Protein 7BIP (pdb70)

Solvent-accessible surface area: 24617 Å² total; per-residue (Å²): 17,78,4,0,0,7,3,33,1,5,4,3,75,110,62,18,62,7,6,87,12,3,108,29,3,3,78,1,0,35,5,0,17,101,55,37,6,29,0,0,4,4,4,11,13,1,18,40,76,29,0,0,1,4,2,9,3,1,0,5,0,0,0,0,2,8,92,9,219,147,1,52,0,0,0,17,14,3,10,8,11,10,23,25,6,0,9,6,0,0,6,0,0,0,0,0,5,12,0,85,11,26,0,6,0,0,0,4,66,12,97,0,49,67,0,7,101,5,15,76,36,63,94,119,94,7,144,20,58,11,72,45,9,8,44,1,0,66,88,0,9,29,89,106,104,9,76,23,125,12,100,50,43,143,11,34,90,21,41,1,18,1,61,21,103,36,228,94,29,0,79,6,0,11,20,6,32,86,67,48,69,33,0,59,45,4,0,149,60,42,18,1,0,14,10,46,7,45,108,24,70,102,98,59,4,50,127,8,2,43,72,0,88,95,13,0,79,95,51,74,44,178,32,72,50,46,8,4,2,2,38,2,53,4,3,0,0,125,75,14,125,49,0,117,92,63,1,12,99,15,13,121,30,17,100,156,6,57,71,74,2,72,130,71,124,41,56,145,25,31,72,82,45,44,7,0,7,1,20,9,116,81,2,94,48,5,0,60,56,0,114,67,62,6,29,52,1,0,0,0,2,18,1,24,13,9,60,23,59,42,120,29,1,1,72,1,1,119,17,0,14,122,67,2,26,81,109,38,125,15,81,5,0,0,7,3,30,1,4,5,0,86,110,50,17,59,10,8,69,9,2,100,31,3,2,113,2,0,55,22,0,13,129,47,52,7,28,0,0,8,4,8,7,10,0,21,43,76,30,0,0,2,2,0,5,2,1,0,4,0,0,0,0,2,8,94,11,200,143,3,52,0,0,0,16,13,3,10,7,10,16,19,27,5,0,18,5,0,0,6,0,0,0,0,0,4,9,0,87,12,27,0,2,0,0,0,5,52,10,98,0,54,62,0,6,101,1,13,82,29,61,97,124,56,20,176,42,50,5,80,40,6,7,44,0,0,57,81,0,3,27,82,114,102,7,76,26,137,24,89,33,42,104,10,37,95,14,35,2,7,1,34,9,107,39,127,81,39,0,74,4,0,10,22,6,34,100,59,75,62,15,1,53,49,3,0,150,56,34,14,0,0,22,11,60,5,47,109,30,72,87,96,49,5,60,118,12,4,72,56,0,89,102,8,0,85,93,52,58,48,170,40,76,48,45,6,5,1,3,42,2,48,4,2,0,0,128,77,24,125,39,0,128,101,69,0,4,94,16,14,71,32,16,86,134,6,38,54,79,3,65,127,95,118,20,60,151,26,34,73,54,47,43,4,0,9,4,25,11,101,96,1,64,48,4,0,64,58,0,111,66,58,6,28,53,0,0,0,0,1,16,0,20,10,4,62,23,63,15,103,28,1,0,74,1,1,111,17,0,16,119,54,0,33,83,104,33,125

B-factor: mean 22.48, std 12.98, range [7.69, 87.18]

Organism: NCBI:txid42235

CATH classification: 3.20.20.30

Structure (mmCIF, N/CA/C/O backbone):
data_7BIP
#
_entry.id   7BIP
#
_cell.length_a   50.912
_cell.length_b   81.962
_cell.length_c   160.624
_cell.angle_alpha   90.000
_cell.angle_beta   90.000
_cell.angle_gamma   90.000
#
_symmetry.space_group_name_H-M   'P 21 21 21'
#
loop_
_entity.id
_entity.type
_entity.pdbx_description
1 polymer 'Luciferase-like monooxygenase'
2 non-polymer 'CALCIUM ION'
3 non-polymer DI(HYDROXYETHYL)ETHER
4 non-polymer 1,2-ETHANEDIOL
5 non-polymer '4-(2-HYDROXYETHYL)-1-PIPERAZINE ETHANESULFONIC ACID'
6 non-polymer 3,6,9,12,15,18,21,24,27-NONAOXANONACOSANE-1,29-DIOL
7 non-polymer 'TETRAETHYLENE GLYCOL'
8 water water
#
loop_
_atom_site.group_PDB
_atom_site.id
_atom_site.type_symbol
_atom_site.label_atom_id
_atom_site.label_alt_id
_atom_site.label_comp_id
_atom_site.label_asym_id
_atom_site.label_entity_id
_atom_site.label_seq_id
_atom_site.pdbx_PDB_ins_code
_atom_site.Cartn_x
_atom_site.Cartn_y
_atom_site.Cartn_z
_atom_site.occupancy
_atom_site.B_iso_or_equiv
_atom_site.auth_seq_id
_atom_site.auth_comp_id
_atom_site.auth_asym_id
_atom_site.auth_atom_id
_atom_site.pdbx_PDB_model_num
ATOM 1 N N . MET A 1 1 ? 32.359 -2.838 -29.052 1.00 21.32 1 MET A N 1
ATOM 2 C CA . MET A 1 1 ? 31.343 -3.850 -29.340 1.00 21.71 1 MET A CA 1
ATOM 3 C C . MET A 1 1 ? 31.895 -5.254 -29.178 1.00 22.10 1 MET A C 1
ATOM 4 O O . MET A 1 1 ? 33.057 -5.508 -29.494 1.00 24.20 1 MET A O 1
ATOM 9 N N . LYS A 1 2 ? 31.052 -6.171 -28.709 1.00 15.45 2 LYS A N 1
ATOM 10 C CA . LYS A 1 2 ? 31.339 -7.601 -28.750 1.00 16.30 2 LYS A CA 1
ATOM 11 C C . LYS A 1 2 ? 30.258 -8.301 -29.558 1.00 17.07 2 LYS A C 1
ATOM 12 O O . LYS A 1 2 ? 29.104 -7.858 -29.574 1.00 19.63 2 LYS A O 1
ATOM 18 N N . PHE A 1 3 ? 30.626 -9.399 -30.229 1.00 13.48 3 PHE A N 1
ATOM 19 C CA . PHE A 1 3 ? 29.683 -10.138 -31.070 1.00 13.21 3 PHE A CA 1
ATOM 20 C C . PHE A 1 3 ? 29.800 -11.623 -30.786 1.00 15.37 3 PHE A C 1
ATOM 21 O O . PHE A 1 3 ? 30.873 -12.208 -30.971 1.00 15.75 3 PHE A O 1
ATOM 29 N N . GLY A 1 4 ? 28.693 -12.228 -30.360 1.00 12.99 4 GLY A N 1
ATOM 30 C CA . GLY A 1 4 ? 28.600 -13.668 -30.265 1.00 12.50 4 GLY A CA 1
ATOM 31 C C . GLY A 1 4 ? 27.449 -14.179 -31.100 1.00 13.85 4 GLY A C 1
ATOM 32 O O . GLY A 1 4 ? 26.852 -13.419 -31.874 1.00 15.25 4 GLY A O 1
ATOM 33 N N . ILE A 1 5 ? 27.125 -15.461 -30.981 1.00 11.13 5 ILE A N 1
ATOM 34 C CA . ILE A 1 5 ? 26.007 -16.005 -31.740 1.00 12.80 5 ILE A CA 1
ATOM 35 C C . ILE A 1 5 ? 24.957 -16.510 -30.768 1.00 14.03 5 ILE A C 1
ATOM 36 O O . ILE A 1 5 ? 25.264 -16.959 -29.659 1.00 16.68 5 ILE A O 1
ATOM 41 N N . ASN A 1 6 ? 23.704 -16.409 -31.195 1.00 13.32 6 ASN A N 1
ATOM 42 C CA . ASN A 1 6 ? 22.562 -16.915 -30.458 1.00 14.10 6 ASN A CA 1
ATOM 43 C C . ASN A 1 6 ? 21.972 -18.061 -31.262 1.00 13.82 6 ASN A C 1
ATOM 44 O O . ASN A 1 6 ? 21.875 -17.981 -32.494 1.00 15.81 6 ASN A O 1
ATOM 49 N N . LEU A 1 7 ? 21.620 -19.136 -30.574 1.00 14.30 7 LEU A N 1
ATOM 50 C CA . LEU A 1 7 ? 21.108 -20.351 -31.207 1.00 11.56 7 LEU A CA 1
ATOM 51 C C . LEU A 1 7 ? 19.697 -20.598 -30.673 1.00 16.85 7 LEU A C 1
ATOM 52 O O . LEU A 1 7 ? 19.449 -21.497 -29.871 1.00 25.71 7 LEU A O 1
ATOM 57 N N . PHE A 1 8 ? 18.773 -19.763 -31.124 1.00 22.59 8 PHE A N 1
ATOM 58 C CA . PHE A 1 8 ? 17.379 -19.824 -30.709 1.00 20.70 8 PHE A CA 1
ATOM 59 C C . PHE A 1 8 ? 16.653 -20.715 -31.703 1.00 22.07 8 PHE A C 1
ATOM 60 O O . PHE A 1 8 ? 16.497 -20.326 -32.865 1.00 22.53 8 PHE A O 1
ATOM 68 N N . PRO A 1 9 ? 16.171 -21.900 -31.306 1.00 16.72 9 PRO A N 1
ATOM 69 C CA . PRO A 1 9 ? 15.475 -22.768 -32.271 1.00 16.80 9 PRO A CA 1
ATOM 70 C C . PRO A 1 9 ? 14.040 -22.308 -32.510 1.00 17.72 9 PRO A C 1
ATOM 71 O O . PRO A 1 9 ? 13.275 -22.089 -31.571 1.00 18.14 9 PRO A O 1
ATOM 75 N N . THR A 1 10 ? 13.681 -22.151 -33.782 1.00 21.11 10 THR A N 1
ATOM 76 C CA . THR A 1 10 ? 12.302 -21.902 -34.199 1.00 25.07 10 THR A CA 1
ATOM 77 C C . THR A 1 10 ? 12.025 -22.953 -35.262 1.00 28.36 10 THR A C 1
ATOM 78 O O . THR A 1 10 ? 12.114 -22.687 -36.463 1.00 31.61 10 THR A O 1
ATOM 82 N N . VAL A 1 11 ? 11.719 -24.166 -34.808 1.00 15.86 11 VAL A N 1
ATOM 83 C CA . VAL A 1 11 ? 11.701 -25.329 -35.682 1.00 17.75 11 VAL A CA 1
ATOM 84 C C . VAL A 1 11 ? 10.930 -26.431 -34.978 1.00 20.76 11 VAL A C 1
ATOM 85 O O . VAL A 1 11 ? 10.951 -26.536 -33.748 1.00 21.80 11 VAL A O 1
ATOM 89 N N . GLY A 1 12 ? 10.230 -27.245 -35.763 1.00 23.14 12 GLY A N 1
ATOM 90 C CA . GLY A 1 12 ? 9.545 -28.402 -35.246 1.00 20.79 12 GLY A CA 1
ATOM 91 C C . GLY A 1 12 ? 9.948 -29.643 -36.009 1.00 22.95 12 GLY A C 1
ATOM 92 O O . GLY A 1 12 ? 10.640 -29.566 -37.027 1.00 22.75 12 GLY A O 1
ATOM 93 N N . PRO A 1 13 ? 9.513 -30.812 -35.534 1.00 25.05 13 PRO A N 1
ATOM 94 C CA . PRO A 1 13 ? 10.038 -32.072 -36.091 1.00 27.45 13 PRO A CA 1
ATOM 95 C C . PRO A 1 13 ? 9.734 -32.274 -37.564 1.00 32.97 13 PRO A C 1
ATOM 96 O O . PRO A 1 13 ? 10.470 -33.005 -38.238 1.00 32.77 13 PRO A O 1
ATOM 100 N N . ALA A 1 14 ? 8.692 -31.641 -38.099 1.00 35.70 14 ALA A N 1
ATOM 101 C CA . ALA A 1 14 ? 8.421 -31.770 -39.524 1.00 40.02 14 ALA A CA 1
ATOM 102 C C . ALA A 1 14 ? 9.432 -31.016 -40.379 1.00 37.16 14 ALA A C 1
ATOM 103 O O . ALA A 1 14 ? 9.596 -31.352 -41.556 1.00 41.54 14 ALA A O 1
ATOM 105 N N . GLU A 1 15 ? 10.112 -30.008 -39.824 1.00 32.26 15 GLU A N 1
ATOM 106 C CA . GLU A 1 15 ? 11.124 -29.266 -40.572 1.00 30.55 15 GLU A CA 1
ATOM 107 C C . GLU A 1 15 ? 12.524 -29.824 -40.380 1.00 29.89 15 GLU A C 1
ATOM 108 O O . GLU A 1 15 ? 13.297 -29.893 -41.338 1.00 29.32 15 GLU A O 1
ATOM 114 N N . LYS A 1 16 ? 12.875 -30.200 -39.150 1.00 24.63 16 LYS A N 1
ATOM 115 C CA . LYS A 1 16 ? 14.222 -30.652 -38.844 1.00 20.96 16 LYS A CA 1
ATOM 116 C C . LYS A 1 16 ? 14.163 -31.513 -37.594 1.00 18.68 16 LYS A C 1
ATOM 117 O O . LYS A 1 16 ? 13.599 -31.088 -36.585 1.00 18.93 16 LYS A O 1
ATOM 123 N N . SER A 1 17 ? 14.738 -32.711 -37.659 1.00 16.24 17 SER A N 1
ATOM 124 C CA . SER A 1 17 ? 14.788 -33.529 -36.459 1.00 16.05 17 SER A CA 1
ATOM 125 C C . SER A 1 17 ? 15.625 -32.832 -35.397 1.00 13.70 17 SER A C 1
ATOM 126 O O . SER A 1 17 ? 16.487 -31.997 -35.692 1.00 14.20 17 SER A O 1
ATOM 129 N N . ALA A 1 18 ? 15.329 -33.150 -34.142 1.00 14.54 18 ALA A N 1
ATOM 130 C CA . ALA A 1 18 ? 16.169 -32.648 -33.064 1.00 13.30 18 ALA A CA 1
ATOM 131 C C . ALA A 1 18 ? 17.590 -33.179 -33.176 1.00 11.09 18 ALA A C 1
ATOM 132 O O . ALA A 1 18 ? 18.545 -32.485 -32.810 1.00 12.61 18 ALA A O 1
ATOM 134 N N . GLY A 1 19 ? 17.762 -34.395 -33.692 1.00 12.24 19 GLY A N 1
ATOM 135 C CA . GLY A 1 19 ? 19.112 -34.908 -33.856 1.00 12.45 19 GLY A CA 1
ATOM 136 C C . GLY A 1 19 ? 19.928 -34.041 -34.796 1.00 14.89 19 GLY A C 1
ATOM 137 O O . GLY A 1 19 ? 21.070 -33.671 -34.501 1.00 14.74 19 GLY A O 1
ATOM 138 N N . GLN A 1 20 ? 19.343 -33.687 -35.943 1.00 13.75 20 GLN A N 1
ATOM 139 C CA . GLN A 1 20 ? 20.047 -32.806 -36.863 1.00 12.81 20 GLN A CA 1
ATOM 140 C C . GLN A 1 20 ? 20.258 -31.425 -36.253 1.00 13.95 20 GLN A C 1
ATOM 141 O O . GLN A 1 20 ? 21.346 -30.844 -36.381 1.00 13.81 20 GLN A O 1
ATOM 147 N N . HIS A 1 21 ? 19.228 -30.882 -35.591 1.00 13.10 21 HIS A N 1
ATOM 148 C CA . HIS A 1 21 ? 19.342 -29.565 -34.974 1.00 14.13 21 HIS A CA 1
ATOM 149 C C . HIS A 1 21 ? 20.520 -29.506 -34.013 1.00 15.02 21 HIS A C 1
ATOM 150 O O . HIS A 1 21 ? 21.299 -28.541 -34.023 1.00 15.34 21 HIS A O 1
ATOM 157 N N . PHE A 1 22 ? 20.665 -30.525 -33.158 1.00 12.56 22 PHE A N 1
ATOM 158 C CA . PHE A 1 22 ? 21.699 -30.410 -32.138 1.00 13.41 22 PHE A CA 1
ATOM 159 C C . PHE A 1 22 ? 23.083 -30.644 -32.709 1.00 13.99 22 PHE A C 1
ATOM 160 O O . PHE A 1 22 ? 24.025 -29.976 -32.285 1.00 14.29 22 PHE A O 1
ATOM 168 N N . GLU A 1 23 ? 23.224 -31.540 -33.691 1.00 11.14 23 GLU A N 1
ATOM 169 C CA . GLU A 1 23 ? 24.526 -31.691 -34.328 1.00 16.38 23 GLU A CA 1
ATOM 170 C C . GLU A 1 23 ? 24.941 -30.399 -35.007 1.00 14.06 23 GLU A C 1
ATOM 171 O O . GLU A 1 23 ? 26.097 -29.977 -34.902 1.00 14.11 23 GLU A O 1
ATOM 177 N N . GLU A 1 24 ? 24.001 -29.748 -35.699 1.00 14.39 24 GLU A N 1
ATOM 178 C CA . GLU A 1 24 ? 24.318 -28.513 -36.399 1.00 14.11 24 GLU A CA 1
ATOM 179 C C . GLU A 1 24 ? 24.619 -27.391 -35.419 1.00 12.74 24 GLU A C 1
ATOM 180 O O . GLU A 1 24 ? 25.560 -26.616 -35.626 1.00 13.23 24 GLU A O 1
ATOM 186 N N . SER A 1 25 ? 23.842 -27.289 -34.336 1.00 12.68 25 SER A N 1
ATOM 187 C CA . SER A 1 25 ? 24.083 -26.212 -33.384 1.00 11.05 25 SER A CA 1
ATOM 188 C C . SER A 1 25 ? 25.434 -26.363 -32.698 1.00 10.77 25 SER A C 1
ATOM 189 O O . SER A 1 25 ? 26.120 -25.363 -32.448 1.00 12.33 25 SER A O 1
ATOM 192 N N . LEU A 1 26 ? 25.818 -27.593 -32.339 1.00 12.48 26 LEU A N 1
ATOM 193 C CA . LEU A 1 26 ? 27.135 -27.775 -31.732 1.00 12.75 26 LEU A CA 1
ATOM 194 C C . LEU A 1 26 ? 28.253 -27.432 -32.716 1.00 13.92 26 LEU A C 1
ATOM 195 O O . LEU A 1 26 ? 29.293 -26.892 -32.318 1.00 14.16 26 LEU A O 1
ATOM 200 N N . ARG A 1 27 ? 28.058 -27.725 -34.004 1.00 12.02 27 ARG A N 1
ATOM 201 C CA . ARG A 1 27 ? 29.077 -27.363 -34.985 1.00 12.76 27 ARG A CA 1
ATOM 202 C C . ARG A 1 27 ? 29.171 -25.849 -35.153 1.00 12.94 27 ARG A C 1
ATOM 203 O O . ARG A 1 27 ? 30.273 -25.313 -35.339 1.00 13.34 27 ARG A O 1
ATOM 211 N N . LEU A 1 28 ? 28.031 -25.137 -35.077 1.00 12.61 28 LEU A N 1
ATOM 212 C CA . LEU A 1 28 ? 28.083 -23.676 -35.120 1.00 11.91 28 LEU A CA 1
ATOM 213 C C . LEU A 1 28 ? 28.777 -23.110 -33.885 1.00 12.25 28 LEU A C 1
ATOM 214 O O . LEU A 1 28 ? 29.483 -22.095 -33.970 1.00 13.58 28 LEU A O 1
ATOM 219 N N . ALA A 1 29 ? 28.563 -23.732 -32.725 1.00 11.94 29 ALA A N 1
ATOM 220 C CA . ALA A 1 29 ? 29.311 -23.343 -31.532 1.00 13.75 29 ALA A CA 1
ATOM 221 C C . ALA A 1 29 ? 30.813 -23.534 -31.735 1.00 15.50 29 ALA A C 1
ATOM 222 O O . ALA A 1 29 ? 31.613 -22.675 -31.339 1.00 13.12 29 ALA A O 1
ATOM 224 N N . GLU A 1 30 ? 31.214 -24.651 -32.355 1.00 13.13 30 GLU A N 1
ATOM 225 C CA . GLU A 1 30 ? 32.627 -24.862 -32.697 1.00 11.63 30 GLU A CA 1
ATOM 226 C C . GLU A 1 30 ? 33.131 -23.797 -33.662 1.00 13.30 30 GLU A C 1
ATOM 227 O O . GLU A 1 30 ? 34.249 -23.290 -33.513 1.00 14.72 30 GLU A O 1
ATOM 233 N N . LEU A 1 31 ? 32.322 -23.456 -34.668 1.00 13.34 31 LEU A N 1
ATOM 234 C CA . LEU A 1 31 ? 32.727 -22.420 -35.610 1.00 13.77 31 LEU A CA 1
ATOM 235 C C . LEU A 1 31 ? 32.848 -21.063 -34.924 1.00 13.11 31 LEU A C 1
ATOM 236 O O . LEU A 1 31 ? 33.754 -20.283 -35.237 1.00 16.18 31 LEU A O 1
ATOM 241 N N . ALA A 1 32 ? 31.950 -20.756 -33.981 1.00 13.85 32 ALA A N 1
ATOM 242 C CA . ALA A 1 32 ? 32.102 -19.533 -33.192 1.00 13.75 32 ALA A CA 1
ATOM 243 C C . ALA A 1 32 ? 33.458 -19.506 -32.488 1.00 16.07 32 ALA A C 1
ATOM 244 O O . ALA A 1 32 ? 34.160 -18.484 -32.484 1.00 17.34 32 ALA A O 1
ATOM 246 N N . ASP A 1 33 ? 33.827 -20.628 -31.871 1.00 13.54 33 ASP A N 1
ATOM 247 C CA . ASP A 1 33 ? 35.134 -20.769 -31.229 1.00 10.81 33 ASP A CA 1
ATOM 248 C C . ASP A 1 33 ? 36.270 -20.513 -32.218 1.00 13.19 33 ASP A C 1
ATOM 249 O O . ASP A 1 33 ? 37.168 -19.704 -31.963 1.00 16.78 33 ASP A O 1
ATOM 254 N N . GLU A 1 34 ? 36.230 -21.186 -33.366 1.00 12.30 34 GLU A N 1
ATOM 255 C CA . GLU A 1 34 ? 37.332 -21.122 -34.322 1.00 16.88 34 GLU A CA 1
ATOM 256 C C . GLU A 1 34 ? 37.474 -19.730 -34.921 1.00 17.60 34 GLU A C 1
ATOM 257 O O . GLU A 1 34 ? 38.594 -19.246 -35.116 1.00 18.09 34 GLU A O 1
ATOM 263 N N . LEU A 1 35 ? 36.348 -19.070 -35.209 1.00 14.34 35 LEU A N 1
ATOM 264 C CA . LEU A 1 35 ? 36.372 -17.801 -35.929 1.00 17.02 35 LEU A CA 1
ATOM 265 C C . LEU A 1 35 ? 36.597 -16.599 -35.023 1.00 17.91 35 LEU A C 1
ATOM 266 O O . LEU A 1 35 ? 36.783 -15.495 -35.541 1.00 20.03 35 LEU A O 1
ATOM 271 N N . GLY A 1 36 ? 36.584 -16.774 -33.704 1.00 16.46 36 GLY A N 1
ATOM 272 C CA . GLY A 1 36 ? 36.893 -15.679 -32.804 1.00 20.52 36 GLY A CA 1
ATOM 273 C C . GLY A 1 36 ? 35.706 -14.897 -32.294 1.00 19.31 36 GLY A C 1
ATOM 274 O O . GLY A 1 36 ? 35.882 -13.760 -31.842 1.00 19.53 36 GLY A O 1
ATOM 275 N N . PHE A 1 37 ? 34.504 -15.460 -32.361 1.00 14.60 37 PHE A N 1
ATOM 276 C CA . PHE A 1 37 ? 33.338 -14.819 -31.776 1.00 16.10 37 PHE A CA 1
ATOM 277 C C . PHE A 1 37 ? 33.437 -14.801 -30.252 1.00 19.04 37 PHE A C 1
ATOM 278 O O . PHE A 1 37 ? 34.190 -15.565 -29.636 1.00 17.97 37 PHE A O 1
ATOM 286 N N . HIS A 1 38 ? 32.667 -13.897 -29.643 1.00 13.16 38 HIS A N 1
ATOM 287 C CA . HIS A 1 38 ? 32.786 -13.647 -28.206 1.00 11.66 38 HIS A CA 1
ATOM 288 C C . HIS A 1 38 ? 32.075 -14.713 -27.371 1.00 16.68 38 HIS A C 1
ATOM 289 O O . HIS A 1 38 ? 32.576 -15.103 -26.309 1.00 14.04 38 HIS A O 1
ATOM 296 N N . HIS A 1 39 ? 30.919 -15.196 -27.819 1.00 14.16 39 HIS A N 1
ATOM 297 C CA . HIS A 1 39 ? 30.116 -16.089 -26.987 1.00 12.49 39 HIS A CA 1
ATOM 298 C C . HIS A 1 39 ? 29.191 -16.933 -27.856 1.00 12.51 39 HIS A C 1
ATOM 299 O O . HIS A 1 39 ? 29.015 -16.676 -29.049 1.00 14.03 39 HIS A O 1
ATOM 306 N N . VAL A 1 40 ? 28.603 -17.949 -27.219 1.00 12.22 40 VAL A N 1
ATOM 307 C CA . VAL A 1 40 ? 27.495 -18.742 -27.745 1.00 9.93 40 VAL A CA 1
ATOM 308 C C . VAL A 1 40 ? 26.353 -18.643 -26.736 1.00 13.29 40 VAL A C 1
ATOM 309 O O . VAL A 1 40 ? 26.549 -18.911 -25.543 1.00 13.67 40 VAL A O 1
ATOM 313 N N . LYS A 1 41 ? 25.173 -18.252 -27.206 1.00 13.06 41 LYS A N 1
ATOM 314 C CA . LYS A 1 41 ? 24.007 -18.055 -26.353 1.00 12.99 41 LYS A CA 1
ATOM 315 C C . LYS A 1 41 ? 22.901 -19.011 -26.792 1.00 14.21 41 LYS A C 1
ATOM 316 O O . LYS A 1 41 ? 22.816 -19.370 -27.964 1.00 13.84 41 LYS A O 1
ATOM 322 N N . THR A 1 42 ? 22.067 -19.454 -25.853 1.00 11.74 42 THR A N 1
ATOM 323 C CA . THR A 1 42 ? 20.820 -20.100 -26.239 1.00 14.55 42 THR A CA 1
ATOM 324 C C . THR A 1 42 ? 19.767 -19.804 -25.180 1.00 14.50 42 THR A C 1
ATOM 325 O O . THR A 1 42 ? 20.031 -19.118 -24.188 1.00 13.93 42 THR A O 1
ATOM 329 N N . VAL A 1 43 ? 18.570 -20.358 -25.386 1.00 13.92 43 VAL A N 1
ATOM 330 C CA . VAL A 1 43 ? 17.358 -19.888 -24.727 1.00 12.21 43 VAL A CA 1
ATOM 331 C C . VAL A 1 43 ? 16.709 -21.023 -23.932 1.00 15.17 43 VAL A C 1
ATOM 332 O O . VAL A 1 43 ? 17.133 -22.175 -23.987 1.00 15.77 43 VAL A O 1
ATOM 336 N N . GLU A 1 44 ? 15.661 -20.672 -23.180 1.00 15.27 44 GLU A N 1
ATOM 337 C CA . GLU A 1 44 ? 14.822 -21.646 -22.477 1.00 11.94 44 GLU A CA 1
ATOM 338 C C . GLU A 1 44 ? 13.372 -21.428 -22.889 1.00 14.36 44 GLU A C 1
ATOM 339 O O . GLU A 1 44 ? 12.820 -20.345 -22.662 1.00 15.27 44 GLU A O 1
ATOM 345 N N . HIS A 1 45 ? 12.754 -22.457 -23.475 1.00 10.91 45 HIS A N 1
ATOM 346 C CA . HIS A 1 45 ? 11.336 -22.412 -23.834 1.00 14.35 45 HIS A CA 1
ATOM 347 C C . HIS A 1 45 ? 10.776 -23.828 -23.862 1.00 14.93 45 HIS A C 1
ATOM 348 O O . HIS A 1 45 ? 11.513 -24.799 -24.041 1.00 14.35 45 HIS A O 1
ATOM 355 N N . TYR A 1 46 ? 9.447 -23.935 -23.719 1.00 16.18 46 TYR A N 1
ATOM 356 C CA . TYR A 1 46 ? 8.780 -25.232 -23.632 1.00 17.72 46 TYR A CA 1
ATOM 357 C C . TYR A 1 46 ? 7.634 -25.354 -24.631 1.00 20.63 46 TYR A C 1
ATOM 358 O O . TYR A 1 46 ? 6.879 -24.399 -24.844 1.00 20.66 46 TYR A O 1
ATOM 367 N N . PHE A 1 47 ? 7.528 -26.541 -25.242 1.00 15.27 47 PHE A N 1
ATOM 368 C CA . PHE A 1 47 ? 6.325 -27.092 -25.884 1.00 21.40 47 PHE A CA 1
ATOM 369 C C . PHE A 1 47 ? 6.078 -26.677 -27.330 1.00 24.34 47 PHE A C 1
ATOM 370 O O . PHE A 1 47 ? 5.430 -27.419 -28.072 1.00 33.80 47 PHE A O 1
ATOM 378 N N . HIS A 1 48 ? 6.540 -25.502 -27.740 1.00 19.90 48 HIS A N 1
ATOM 379 C CA . HIS A 1 48 ? 6.177 -24.956 -29.038 1.00 17.28 48 HIS A CA 1
ATOM 380 C C . HIS A 1 48 ? 7.395 -24.933 -29.947 1.00 16.83 48 HIS A C 1
ATOM 381 O O . HIS A 1 48 ? 8.534 -24.931 -29.480 1.00 16.18 48 HIS A O 1
ATOM 388 N N . GLU A 1 49 ? 7.144 -24.898 -31.258 1.00 18.24 49 GLU A N 1
ATOM 389 C CA . GLU A 1 49 ? 8.252 -24.742 -32.196 1.00 20.55 49 GLU A CA 1
ATOM 390 C C . GLU A 1 49 ? 9.066 -23.489 -31.896 1.00 19.30 49 GLU A C 1
ATOM 391 O O . GLU A 1 49 ? 10.281 -23.464 -32.143 1.00 18.17 49 GLU A O 1
ATOM 397 N N . TYR A 1 50 ? 8.427 -22.449 -31.357 1.00 17.11 50 TYR A N 1
ATOM 398 C CA . TYR A 1 50 ? 9.137 -21.271 -30.872 1.00 16.82 50 TYR A CA 1
ATOM 399 C C . TYR A 1 50 ? 9.939 -21.591 -29.611 1.00 17.44 50 TYR A C 1
ATOM 400 O O . TYR A 1 50 ? 9.416 -21.516 -28.493 1.00 17.42 50 TYR A O 1
ATOM 409 N N . GLY A 1 51 ? 11.206 -21.969 -29.780 1.00 15.74 51 GLY A N 1
ATOM 410 C CA . GLY A 1 51 ? 12.112 -22.174 -28.669 1.00 14.15 51 GLY A CA 1
ATOM 411 C C . GLY A 1 51 ? 12.094 -23.555 -28.049 1.00 14.35 51 GLY A C 1
ATOM 412 O O . GLY A 1 51 ? 12.991 -23.865 -27.252 1.00 13.83 51 GLY A O 1
ATOM 413 N N . GLY A 1 52 ? 11.115 -24.398 -28.390 1.00 13.28 52 GLY A N 1
ATOM 414 C CA . GLY A 1 52 ? 10.826 -25.583 -27.587 1.00 12.66 52 GLY A CA 1
ATOM 415 C C . GLY A 1 52 ? 11.841 -26.706 -27.684 1.00 12.08 52 GLY A C 1
ATOM 416 O O . GLY A 1 52 ? 11.833 -27.595 -26.823 1.00 14.28 52 GLY A O 1
ATOM 417 N N . TYR A 1 53 ? 12.697 -26.707 -28.712 1.00 12.51 53 TYR A N 1
ATOM 418 C CA . TYR A 1 53 ? 13.831 -27.631 -28.713 1.00 10.07 53 TYR A CA 1
ATOM 419 C C . TYR A 1 53 ? 14.817 -27.331 -27.601 1.00 13.43 53 TYR A C 1
ATOM 420 O O . TYR A 1 53 ? 15.730 -28.132 -27.377 1.00 15.38 53 TYR A O 1
ATOM 429 N N . SER A 1 54 ? 14.674 -26.211 -26.891 1.00 12.39 54 SER A N 1
ATOM 430 C CA . SER A 1 54 ? 15.604 -25.879 -25.816 1.00 13.30 54 SER A CA 1
ATOM 431 C C . SER A 1 54 ? 14.868 -25.638 -24.495 1.00 12.09 54 SER A C 1
ATOM 432 O O . SER A 1 54 ? 14.823 -24.509 -23.990 1.00 13.83 54 SER A O 1
ATOM 435 N N . PRO A 1 55 ? 14.325 -26.696 -23.879 1.00 11.62 55 PRO A N 1
ATOM 436 C CA . PRO A 1 55 ? 13.732 -26.540 -22.535 1.00 12.52 55 PRO A CA 1
ATOM 437 C C . PRO A 1 55 ? 14.767 -26.353 -21.436 1.00 13.66 55 PRO A C 1
ATOM 438 O O . PRO A 1 55 ? 14.391 -25.932 -20.334 1.00 14.97 55 PRO A O 1
ATOM 442 N N . ASP A 1 56 ? 16.044 -26.619 -21.706 1.00 11.92 56 ASP A N 1
ATOM 443 C CA . ASP A 1 56 ? 17.092 -26.513 -20.687 1.00 12.39 56 ASP A CA 1
ATOM 444 C C . ASP A 1 56 ? 18.375 -26.024 -21.353 1.00 12.90 56 ASP A C 1
ATOM 445 O O . ASP A 1 56 ? 19.173 -26.822 -21.858 1.00 14.20 56 ASP A O 1
ATOM 450 N N . PRO A 1 57 ? 18.597 -24.705 -21.375 1.00 11.49 57 PRO A N 1
ATOM 451 C CA . PRO A 1 57 ? 19.796 -24.176 -22.046 1.00 12.02 57 PRO A CA 1
ATOM 452 C C . PRO A 1 57 ? 21.090 -24.689 -21.449 1.00 12.91 57 PRO A C 1
ATOM 453 O O . PRO A 1 57 ? 22.075 -24.842 -22.181 1.00 14.21 57 PRO A O 1
ATOM 457 N N . VAL A 1 58 ? 21.117 -24.959 -20.142 1.00 11.43 58 VAL A N 1
ATOM 458 C CA . VAL A 1 58 ? 22.346 -25.440 -19.517 1.00 13.21 58 VAL A CA 1
ATOM 459 C C . VAL A 1 58 ? 22.796 -26.754 -20.150 1.00 9.71 58 VAL A C 1
ATOM 460 O O . VAL A 1 58 ? 23.997 -27.004 -20.286 1.00 12.36 58 VAL A O 1
ATOM 464 N N . THR A 1 59 ? 21.843 -27.626 -20.532 1.00 11.26 59 THR A N 1
ATOM 465 C CA . THR A 1 59 ? 22.214 -28.917 -21.116 1.00 11.78 59 THR A CA 1
ATOM 466 C C . THR A 1 59 ? 22.923 -28.726 -22.450 1.00 11.99 59 THR A C 1
ATOM 467 O O . THR A 1 59 ? 23.965 -29.348 -22.703 1.00 13.33 59 THR A O 1
ATOM 471 N N . PHE A 1 60 ? 22.401 -27.832 -23.299 1.00 11.34 60 PHE A N 1
ATOM 472 C CA . PHE A 1 60 ? 23.110 -27.531 -24.538 1.00 11.80 60 PHE A CA 1
ATOM 473 C C . PHE A 1 60 ? 24.444 -26.843 -24.263 1.00 9.53 60 PHE A C 1
ATOM 474 O O . PHE A 1 60 ? 25.466 -27.169 -24.883 1.00 10.39 60 PHE A O 1
ATOM 482 N N . LEU A 1 61 ? 24.446 -25.843 -23.379 1.00 10.67 61 LEU A N 1
ATOM 483 C CA . LEU A 1 61 ? 25.674 -25.073 -23.185 1.00 9.79 61 LEU A CA 1
ATOM 484 C C . LEU A 1 61 ? 26.792 -25.908 -22.550 1.00 11.69 61 LEU A C 1
ATOM 485 O O . LEU A 1 61 ? 27.967 -25.615 -22.769 1.00 12.87 61 LEU A O 1
ATOM 490 N N . ALA A 1 62 ? 26.466 -26.948 -21.770 1.00 10.57 62 ALA A N 1
ATOM 491 C CA . ALA A 1 62 ? 27.529 -27.819 -21.266 1.00 10.59 62 ALA A CA 1
ATOM 492 C C . ALA A 1 62 ? 28.182 -28.604 -22.401 1.00 12.76 62 ALA A C 1
ATOM 493 O O . ALA A 1 62 ? 29.414 -28.748 -22.441 1.00 11.99 62 ALA A O 1
ATOM 495 N N . ALA A 1 63 ? 27.374 -29.081 -23.350 1.00 11.63 63 ALA A N 1
ATOM 496 C CA . ALA A 1 63 ? 27.921 -29.724 -24.540 1.00 9.52 63 ALA A CA 1
ATOM 497 C C . ALA A 1 63 ? 28.746 -28.734 -25.358 1.00 11.65 63 ALA A C 1
ATOM 498 O O . ALA A 1 63 ? 29.866 -29.042 -25.775 1.00 13.25 63 ALA A O 1
ATOM 500 N N . ALA A 1 64 ? 28.202 -27.532 -25.597 1.00 9.38 64 ALA A N 1
ATOM 501 C CA . ALA A 1 64 ? 28.950 -26.506 -26.329 1.00 11.20 64 ALA A CA 1
ATOM 502 C C . ALA A 1 64 ? 30.265 -26.168 -25.633 1.00 11.43 64 ALA A C 1
ATOM 503 O O . ALA A 1 64 ? 31.307 -26.031 -26.286 1.00 12.27 64 ALA A O 1
ATOM 505 N N . ALA A 1 65 ? 30.235 -26.020 -24.310 1.00 10.42 65 ALA A N 1
ATOM 506 C CA . ALA A 1 65 ? 31.465 -25.760 -23.564 1.00 12.21 65 ALA A CA 1
ATOM 507 C C . ALA A 1 65 ? 32.496 -26.853 -23.808 1.00 13.53 65 ALA A C 1
ATOM 508 O O . ALA A 1 65 ? 33.684 -26.575 -24.030 1.00 12.44 65 ALA A O 1
ATOM 510 N N . ALA A 1 66 ? 32.055 -28.111 -23.758 1.00 11.55 66 ALA A N 1
ATOM 511 C CA . ALA A 1 66 ? 32.976 -29.224 -23.911 1.00 13.56 66 ALA A CA 1
ATOM 512 C C . ALA A 1 66 ? 33.586 -29.280 -25.308 1.00 13.39 66 ALA A C 1
ATOM 513 O O . ALA A 1 66 ? 34.687 -29.817 -25.471 1.00 14.04 66 ALA A O 1
ATOM 515 N N . ARG A 1 67 ? 32.887 -28.751 -26.320 1.00 11.49 67 ARG A N 1
ATOM 516 C CA . ARG A 1 67 ? 33.399 -28.712 -27.689 1.00 13.25 67 ARG A CA 1
ATOM 517 C C . ARG A 1 67 ? 34.292 -27.506 -27.981 1.00 16.35 67 ARG A C 1
ATOM 518 O O . ARG A 1 67 ? 34.865 -27.441 -29.079 1.00 15.50 67 ARG A O 1
ATOM 526 N N . THR A 1 68 ? 34.441 -26.562 -27.045 1.00 13.17 68 THR A N 1
ATOM 527 C CA . THR A 1 68 ? 35.092 -25.290 -27.327 1.00 12.57 68 THR A CA 1
ATOM 528 C C . THR A 1 68 ? 36.136 -24.980 -26.262 1.00 12.44 68 THR A C 1
ATOM 529 O O . THR A 1 68 ? 36.194 -25.610 -25.201 1.00 13.78 68 THR A O 1
ATOM 533 N N . ARG A 1 69 ? 36.979 -23.986 -26.553 1.00 14.17 69 ARG A N 1
ATOM 534 C CA . ARG A 1 69 ? 38.014 -23.594 -25.609 1.00 16.40 69 ARG A CA 1
ATOM 535 C C . ARG A 1 69 ? 37.962 -22.136 -25.176 1.00 19.86 69 ARG A C 1
ATOM 536 O O . ARG A 1 69 ? 38.369 -21.842 -24.050 1.00 21.13 69 ARG A O 1
ATOM 544 N N . ARG A 1 70 ? 37.485 -21.214 -26.019 1.00 15.57 70 ARG A N 1
ATOM 545 C CA . ARG A 1 70 ? 37.615 -19.804 -25.642 1.00 18.59 70 ARG A CA 1
ATOM 546 C C . ARG A 1 70 ? 36.303 -19.025 -25.658 1.00 17.23 70 ARG A C 1
ATOM 547 O O . ARG A 1 70 ? 36.146 -18.059 -24.899 1.00 17.86 70 ARG A O 1
ATOM 555 N N . VAL A 1 71 ? 35.359 -19.422 -26.513 1.00 13.01 71 VAL A N 1
ATOM 556 C CA . VAL A 1 71 ? 34.083 -18.726 -26.588 1.00 14.91 71 VAL A CA 1
ATOM 557 C C . VAL A 1 71 ? 33.372 -18.776 -25.229 1.00 14.40 71 VAL A C 1
ATOM 558 O O . VAL A 1 71 ? 33.389 -19.796 -24.529 1.00 14.00 71 VAL A O 1
ATOM 562 N N . ARG A 1 72 ? 32.753 -17.668 -24.836 1.00 14.62 72 ARG A N 1
ATOM 563 C CA . ARG A 1 72 ? 31.961 -17.714 -23.612 1.00 13.97 72 ARG A CA 1
ATOM 564 C C . ARG A 1 72 ? 30.616 -18.399 -23.870 1.00 15.38 72 ARG A C 1
ATOM 565 O O . ARG A 1 72 ? 30.172 -18.542 -25.010 1.00 12.60 72 ARG A O 1
ATOM 573 N N . LEU A 1 73 ? 29.983 -18.856 -22.788 1.00 12.24 73 LEU A N 1
ATOM 574 C CA . LEU A 1 73 ? 28.679 -19.513 -22.849 1.00 14.34 73 LEU A CA 1
ATOM 575 C C . LEU A 1 73 ? 27.681 -18.660 -22.081 1.00 12.85 73 LEU A C 1
ATOM 576 O O . LEU A 1 73 ? 27.931 -18.312 -20.927 1.00 11.90 73 LEU A O 1
ATOM 581 N N . VAL A 1 74 ? 26.551 -18.318 -22.705 1.00 12.14 74 VAL A N 1
ATOM 582 C CA . VAL A 1 74 ? 25.615 -17.375 -22.094 1.00 13.19 74 VAL A CA 1
ATOM 583 C C . VAL A 1 74 ? 24.196 -17.925 -22.134 1.00 12.49 74 VAL A C 1
ATOM 584 O O . VAL A 1 74 ? 23.705 -18.313 -23.199 1.00 12.23 74 VAL A O 1
ATOM 588 N N . THR A 1 75 ? 23.518 -17.923 -20.985 1.00 13.08 75 THR A N 1
ATOM 589 C CA . THR A 1 75 ? 22.089 -18.220 -20.989 1.00 12.03 75 THR A CA 1
ATOM 590 C C . THR A 1 75 ? 21.312 -16.959 -21.358 1.00 12.66 75 THR A C 1
ATOM 591 O O . THR A 1 75 ? 21.528 -15.890 -20.780 1.00 15.48 75 THR A O 1
ATOM 595 N N . GLY A 1 76 ? 20.443 -17.076 -22.358 1.00 13.94 76 GLY A N 1
ATOM 596 C CA . GLY A 1 76 ? 19.596 -15.973 -22.764 1.00 14.43 76 GLY A CA 1
ATOM 597 C C . GLY A 1 76 ? 18.172 -16.437 -23.023 1.00 16.70 76 GLY A C 1
ATOM 598 O O . GLY A 1 76 ? 17.733 -16.463 -24.177 1.00 18.57 76 GLY A O 1
ATOM 599 N N . ALA A 1 77 ? 17.424 -16.798 -21.980 1.00 15.20 77 ALA A N 1
ATOM 600 C CA . ALA A 1 77 ? 17.807 -16.642 -20.575 1.00 14.45 77 ALA A CA 1
ATOM 601 C C . ALA A 1 77 ? 17.188 -17.773 -19.762 1.00 16.93 77 ALA A C 1
ATOM 602 O O . ALA A 1 77 ? 16.155 -18.316 -20.171 1.00 17.70 77 ALA A O 1
ATOM 604 N N . VAL A 1 78 ? 17.803 -18.154 -18.633 1.00 16.32 78 VAL A N 1
ATOM 605 C CA . VAL A 1 78 ? 17.137 -19.115 -17.762 1.00 13.09 78 VAL A CA 1
ATOM 606 C C . VAL A 1 78 ? 15.894 -18.461 -17.167 1.00 15.79 78 VAL A C 1
ATOM 607 O O . VAL A 1 78 ? 15.821 -17.232 -16.995 1.00 16.82 78 VAL A O 1
ATOM 611 N N . LEU A 1 79 ? 14.885 -19.284 -16.877 1.00 14.53 79 LEU A N 1
ATOM 612 C CA . LEU A 1 79 ? 13.611 -18.787 -16.357 1.00 12.53 79 LEU A CA 1
ATOM 613 C C . LEU A 1 79 ? 13.448 -19.207 -14.901 1.00 13.95 79 LEU A C 1
ATOM 614 O O . LEU A 1 79 ? 12.924 -20.293 -14.613 1.00 17.48 79 LEU A O 1
ATOM 619 N N . PRO A 1 80 ? 13.864 -18.381 -13.939 1.00 14.50 80 PRO A N 1
ATOM 620 C CA . PRO A 1 80 ? 13.786 -18.810 -12.534 1.00 16.26 80 PRO A CA 1
ATOM 621 C C . PRO A 1 80 ? 12.383 -19.177 -12.084 1.00 22.06 80 PRO A C 1
ATOM 622 O O . PRO A 1 80 ? 12.247 -19.993 -11.160 1.00 22.47 80 PRO A O 1
ATOM 626 N N . VAL A 1 81 ? 11.339 -18.645 -12.735 1.00 17.35 81 VAL A N 1
ATOM 627 C CA . VAL A 1 81 ? 9.967 -18.933 -12.319 1.00 14.67 81 VAL A CA 1
ATOM 628 C C . VAL A 1 81 ? 9.646 -20.422 -12.413 1.00 20.32 81 VAL A C 1
ATOM 629 O O . VAL A 1 81 ? 8.774 -20.919 -11.685 1.00 21.54 81 VAL A O 1
ATOM 633 N N . PHE A 1 82 ? 10.343 -21.167 -13.274 1.00 17.23 82 PHE A N 1
ATOM 634 C CA . PHE A 1 82 ? 9.964 -22.549 -13.543 1.00 16.85 82 PHE A CA 1
ATOM 635 C C . PHE A 1 82 ? 10.931 -23.552 -12.947 1.00 23.89 82 PHE A C 1
ATOM 636 O O . PHE A 1 82 ? 10.877 -24.736 -13.291 1.00 24.69 82 PHE A O 1
ATOM 644 N N . THR A 1 83 ? 11.826 -23.117 -12.078 1.00 19.61 83 THR A N 1
ATOM 645 C CA . THR A 1 83 ? 12.738 -24.058 -11.478 1.00 18.75 83 THR A CA 1
ATOM 646 C C . THR A 1 83 ? 12.832 -23.736 -9.994 1.00 22.68 83 THR A C 1
ATOM 647 O O . THR A 1 83 ? 12.137 -22.854 -9.478 1.00 29.97 83 THR A O 1
ATOM 651 N N . HIS A 1 84 ? 13.651 -24.494 -9.305 1.00 15.39 84 HIS A N 1
ATOM 652 C CA . HIS A 1 84 ? 13.986 -24.268 -7.913 1.00 11.18 84 HIS A CA 1
ATOM 653 C C . HIS A 1 84 ? 15.381 -23.665 -7.826 1.00 11.97 84 HIS A C 1
ATOM 654 O O . HIS A 1 84 ? 16.298 -24.142 -8.505 1.00 11.92 84 HIS A O 1
ATOM 661 N N . PRO A 1 85 ? 15.592 -22.626 -7.012 1.00 13.05 85 PRO A N 1
ATOM 662 C CA . PRO A 1 85 ? 16.923 -21.986 -6.991 1.00 14.16 85 PRO A CA 1
ATOM 663 C C . PRO A 1 85 ? 18.052 -22.922 -6.598 1.00 12.19 85 PRO A C 1
ATOM 664 O O . PRO A 1 85 ? 19.186 -22.711 -7.042 1.00 14.21 85 PRO A O 1
ATOM 668 N N . LEU A 1 86 ? 17.794 -23.939 -5.767 1.00 13.80 86 LEU A N 1
ATOM 669 C CA . LEU A 1 86 ? 18.852 -24.893 -5.444 1.00 13.30 86 LEU A CA 1
ATOM 670 C C . LEU A 1 86 ? 19.342 -25.595 -6.702 1.00 13.79 86 LEU A C 1
ATOM 671 O O . LEU A 1 86 ? 20.548 -25.789 -6.896 1.00 14.34 86 LEU A O 1
ATOM 676 N N . LYS A 1 87 ? 18.409 -26.008 -7.552 1.00 13.59 87 LYS A N 1
ATOM 677 C CA . LYS A 1 87 ? 18.760 -26.708 -8.782 1.00 15.10 87 LYS A CA 1
ATOM 678 C C . LYS A 1 87 ? 19.426 -25.775 -9.778 1.00 12.95 87 LYS A C 1
ATOM 679 O O . LYS A 1 87 ? 20.413 -26.148 -10.425 1.00 15.15 87 LYS A O 1
ATOM 685 N N . LEU A 1 88 ? 18.869 -24.574 -9.938 1.00 11.82 88 LEU A N 1
ATOM 686 C CA . LEU A 1 88 ? 19.432 -23.613 -10.873 1.00 12.75 88 LEU A CA 1
ATOM 687 C C . LEU A 1 88 ? 20.843 -23.221 -10.459 1.00 15.70 88 LEU A C 1
ATOM 688 O O . LEU A 1 88 ? 21.767 -23.218 -11.283 1.00 12.81 88 LEU A O 1
ATOM 693 N N . ALA A 1 89 ? 21.035 -22.889 -9.179 1.00 11.94 89 ALA A N 1
ATOM 694 C CA . ALA A 1 89 ? 22.377 -22.545 -8.720 1.00 10.47 89 ALA A CA 1
ATOM 695 C C . ALA A 1 89 ? 23.338 -23.707 -8.923 1.00 15.05 89 ALA A C 1
ATOM 696 O O . ALA A 1 89 ? 24.475 -23.511 -9.372 1.00 12.87 89 ALA A O 1
ATOM 698 N N . GLY A 1 90 ? 22.889 -24.927 -8.607 1.00 11.59 90 GLY A N 1
ATOM 699 C CA . GLY A 1 90 ? 23.772 -26.081 -8.700 1.00 11.11 90 GLY A CA 1
ATOM 700 C C . GLY A 1 90 ? 24.187 -26.400 -10.125 1.00 11.71 90 GLY A C 1
ATOM 701 O O . GLY A 1 90 ? 25.374 -26.598 -10.396 1.00 12.46 90 GLY A O 1
ATOM 702 N N . LYS A 1 91 ? 23.218 -26.464 -11.058 1.00 12.07 91 LYS A N 1
ATOM 703 C CA . LYS A 1 91 ? 23.599 -26.831 -12.426 1.00 11.90 91 LYS A CA 1
ATOM 704 C C . LYS A 1 91 ? 24.443 -25.744 -13.069 1.00 12.78 91 LYS A C 1
ATOM 705 O O . LYS A 1 91 ? 25.370 -26.050 -13.830 1.00 13.00 91 LYS A O 1
ATOM 711 N N . LEU A 1 92 ? 24.182 -24.478 -12.745 1.00 11.18 92 LEU A N 1
ATOM 712 C CA . LEU A 1 92 ? 24.994 -23.411 -13.324 1.00 10.30 92 LEU A CA 1
ATOM 713 C C . LEU A 1 92 ? 26.403 -23.412 -12.740 1.00 10.37 92 LEU A C 1
ATOM 714 O O . LEU A 1 92 ? 27.369 -23.103 -13.446 1.00 11.27 92 LEU A O 1
ATOM 719 N N . ALA A 1 93 ? 26.544 -23.758 -11.454 1.00 13.10 93 ALA A N 1
ATOM 720 C CA . ALA A 1 93 ? 27.880 -23.891 -10.881 1.00 10.93 93 ALA A CA 1
ATOM 721 C C . ALA A 1 93 ? 28.654 -25.043 -11.529 1.00 12.17 93 ALA A C 1
ATOM 722 O O . ALA A 1 93 ? 29.858 -24.915 -11.803 1.00 12.60 93 ALA A O 1
ATOM 724 N N . MET A 1 94 ? 27.981 -26.168 -11.813 1.00 10.31 94 MET A N 1
ATOM 725 C CA . MET A 1 94 ? 28.651 -27.236 -12.554 1.00 10.96 94 MET A CA 1
ATOM 726 C C . MET A 1 94 ? 29.133 -26.736 -13.910 1.00 13.53 94 MET A C 1
ATOM 727 O O . MET A 1 94 ? 30.273 -26.991 -14.320 1.00 11.70 94 MET A O 1
ATOM 732 N N . LEU A 1 95 ? 28.268 -26.020 -14.620 1.00 10.74 95 LEU A N 1
ATOM 733 C CA . LEU A 1 95 ? 28.625 -25.536 -15.951 1.00 13.01 95 LEU A CA 1
ATOM 734 C C . LEU A 1 95 ? 29.780 -24.541 -15.892 1.00 10.47 95 LEU A C 1
ATOM 735 O O . LEU A 1 95 ? 30.667 -24.569 -16.753 1.00 10.60 95 LEU A O 1
ATOM 740 N N . ASP A 1 96 ? 29.782 -23.649 -14.893 1.00 10.42 96 ASP A N 1
ATOM 741 C CA . ASP A 1 96 ? 30.897 -22.725 -14.723 1.00 8.75 96 ASP A CA 1
ATOM 742 C C . ASP A 1 96 ? 32.215 -23.490 -14.617 1.00 10.40 96 ASP A C 1
ATOM 743 O O . ASP A 1 96 ? 33.200 -23.164 -15.293 1.00 12.92 96 ASP A O 1
ATOM 748 N N . ASN A 1 97 ? 32.234 -24.545 -13.801 1.00 10.32 97 ASN A N 1
ATOM 749 C CA . ASN A 1 97 ? 33.459 -25.324 -13.631 1.00 10.56 97 ASN A CA 1
ATOM 750 C C . ASN A 1 97 ? 33.812 -26.130 -14.879 1.00 11.76 97 ASN A C 1
ATOM 751 O O . ASN A 1 97 ? 34.984 -26.185 -15.270 1.00 12.54 97 ASN A O 1
ATOM 756 N N . ILE A 1 98 ? 32.822 -26.760 -15.515 1.00 12.29 98 ILE A N 1
ATOM 757 C CA . ILE A 1 98 ? 33.076 -27.517 -16.740 1.00 13.90 98 ILE A CA 1
ATOM 758 C C . ILE A 1 98 ? 33.677 -26.617 -17.811 1.00 12.04 98 ILE A C 1
ATOM 759 O O . ILE A 1 98 ? 34.615 -27.005 -18.527 1.00 12.07 98 ILE A O 1
ATOM 764 N N . SER A 1 99 ? 33.161 -25.392 -17.925 1.00 10.52 99 SER A N 1
ATOM 765 C CA . SER A 1 99 ? 33.618 -24.439 -18.929 1.00 10.65 99 SER A CA 1
ATOM 766 C C . SER A 1 99 ? 34.863 -23.668 -18.505 1.00 13.68 99 SER A C 1
ATOM 767 O O . SER A 1 99 ? 35.337 -22.833 -19.278 1.00 13.91 99 SER A O 1
ATOM 770 N N . GLN A 1 100 ? 35.391 -23.924 -17.307 1.00 13.12 100 GLN A N 1
ATOM 771 C CA . GLN A 1 100 ? 36.580 -23.235 -16.780 1.00 13.28 100 GLN A CA 1
ATOM 772 C C . GLN A 1 100 ? 36.395 -21.711 -16.797 1.00 15.08 100 GLN A C 1
ATOM 773 O O . GLN A 1 100 ? 37.251 -20.940 -17.253 1.00 13.56 100 GLN A O 1
ATOM 779 N N . GLY A 1 101 ? 35.247 -21.277 -16.270 1.00 14.01 101 GLY A N 1
ATOM 780 C CA . GLY A 1 101 ? 35.017 -19.869 -16.004 1.00 10.58 101 GLY A CA 1
ATOM 781 C C . GLY A 1 101 ? 34.506 -19.043 -17.162 1.00 12.40 101 GLY A C 1
ATOM 782 O O . GLY A 1 101 ? 34.668 -17.817 -17.140 1.00 14.63 101 GLY A O 1
ATOM 783 N N . ARG A 1 102 ? 33.869 -19.663 -18.163 1.00 12.11 102 ARG A N 1
ATOM 784 C CA . ARG A 1 102 ? 33.437 -18.954 -19.366 1.00 10.93 102 ARG A CA 1
ATOM 785 C C . ARG A 1 102 ? 31.944 -18.639 -19.371 1.00 12.20 102 ARG A C 1
ATOM 786 O O . ARG A 1 102 ? 31.430 -18.155 -20.385 1.00 13.46 102 ARG A O 1
ATOM 794 N N . LEU A 1 103 ? 31.244 -18.862 -18.257 1.00 10.95 103 LEU A N 1
ATOM 795 C CA . LEU A 1 103 ? 29.792 -18.736 -18.209 1.00 12.08 103 LEU A CA 1
ATOM 796 C C . LEU A 1 103 ? 29.357 -17.331 -17.792 1.00 11.36 103 LEU A C 1
ATOM 797 O O . LEU A 1 103 ? 29.888 -16.759 -16.835 1.00 13.80 103 LEU A O 1
ATOM 802 N N . ASP A 1 104 ? 28.366 -16.788 -18.506 1.00 11.88 104 ASP A N 1
ATOM 803 C CA . ASP A 1 104 ? 27.611 -15.613 -18.090 1.00 13.06 104 ASP A CA 1
ATOM 804 C C . ASP A 1 104 ? 26.143 -16.007 -18.035 1.00 16.58 104 ASP A C 1
ATOM 805 O O . ASP A 1 104 ? 25.656 -16.696 -18.938 1.00 13.51 104 ASP A O 1
ATOM 810 N N . VAL A 1 105 ? 25.427 -15.580 -16.989 1.00 13.33 105 VAL A N 1
ATOM 811 C CA . VAL A 1 105 ? 24.083 -16.103 -16.736 1.00 12.59 105 VAL A CA 1
ATOM 812 C C . VAL A 1 105 ? 23.065 -14.977 -16.891 1.00 13.65 105 VAL A C 1
ATOM 813 O O . VAL A 1 105 ? 22.910 -14.123 -16.009 1.00 14.06 105 VAL A O 1
ATOM 817 N N . GLY A 1 106 ? 22.333 -14.996 -18.000 1.00 12.40 106 GLY A N 1
ATOM 818 C CA . GLY A 1 106 ? 21.140 -14.178 -18.129 1.00 13.45 106 GLY A CA 1
ATOM 819 C C . GLY A 1 106 ? 19.925 -14.890 -17.554 1.00 13.91 106 GLY A C 1
ATOM 820 O O . GLY A 1 106 ? 19.717 -16.083 -17.783 1.00 11.83 106 GLY A O 1
ATOM 821 N N . PHE A 1 107 ? 19.138 -14.135 -16.785 1.00 13.36 107 PHE A N 1
ATOM 822 C CA . PHE A 1 107 ? 17.873 -14.571 -16.203 1.00 11.65 107 PHE A CA 1
ATOM 823 C C . PHE A 1 107 ? 16.755 -13.749 -16.835 1.00 14.18 107 PHE A C 1
ATOM 824 O O . PHE A 1 107 ? 16.881 -12.530 -16.960 1.00 15.39 107 PHE A O 1
ATOM 832 N N . GLY A 1 108 ? 15.650 -14.399 -17.216 1.00 15.16 108 GLY A N 1
ATOM 833 C CA . GLY A 1 108 ? 14.577 -13.718 -17.911 1.00 16.23 108 GLY A CA 1
ATOM 834 C C . GLY A 1 108 ? 13.208 -14.032 -17.331 1.00 16.35 108 GLY A C 1
ATOM 835 O O . GLY A 1 108 ? 13.035 -14.962 -16.546 1.00 15.70 108 GLY A O 1
ATOM 836 N N . ARG A 1 109 ? 12.233 -13.222 -17.740 1.00 23.04 109 ARG A N 1
ATOM 837 C CA . ARG A 1 109 ? 10.839 -13.439 -17.382 1.00 22.15 109 ARG A CA 1
ATOM 838 C C . ARG A 1 109 ? 10.171 -14.320 -18.427 1.00 20.00 109 ARG A C 1
ATOM 839 O O . ARG A 1 109 ? 10.470 -14.234 -19.622 1.00 23.71 109 ARG A O 1
ATOM 847 N N . ALA A 1 110 ? 9.267 -15.175 -17.972 1.00 20.80 110 ALA A N 1
ATOM 848 C CA . ALA A 1 110 ? 8.502 -15.956 -18.924 1.00 19.32 110 ALA A CA 1
ATOM 849 C C . ALA A 1 110 ? 7.324 -15.133 -19.438 1.00 18.91 110 ALA A C 1
ATOM 850 O O . ALA A 1 110 ? 6.851 -14.198 -18.787 1.00 20.86 110 ALA A O 1
ATOM 852 N N . PHE A 1 111 ? 6.842 -15.501 -20.622 1.00 22.18 111 PHE A N 1
ATOM 853 C CA . PHE A 1 111 ? 5.659 -14.833 -21.148 1.00 26.11 111 PHE A CA 1
ATOM 854 C C . PHE A 1 111 ? 4.719 -15.727 -21.945 1.00 28.06 111 PHE A C 1
ATOM 855 O O . PHE A 1 111 ? 3.604 -15.286 -22.237 1.00 33.06 111 PHE A O 1
ATOM 863 N N . LEU A 1 112 ? 5.105 -16.947 -22.303 1.00 25.96 112 LEU A N 1
ATOM 864 C CA . LEU A 1 112 ? 4.209 -17.817 -23.055 1.00 24.14 112 LEU A CA 1
ATOM 865 C C . LEU A 1 112 ? 3.142 -18.364 -22.118 1.00 20.81 112 LEU A C 1
ATOM 866 O O . LEU A 1 112 ? 3.484 -18.990 -21.110 1.00 17.59 112 LEU A O 1
ATOM 871 N N . PRO A 1 113 ? 1.856 -18.154 -22.400 1.00 23.15 113 PRO A N 1
ATOM 872 C CA . PRO A 1 113 ? 0.824 -18.596 -21.445 1.00 23.79 113 PRO A CA 1
ATOM 873 C C . PRO A 1 113 ? 0.820 -20.096 -21.199 1.00 19.20 113 PRO A C 1
ATOM 874 O O . PRO A 1 113 ? 0.605 -20.526 -20.059 1.00 17.23 113 PRO A O 1
ATOM 878 N N . ASP A 1 114 ? 1.079 -20.910 -22.227 1.00 18.93 114 ASP A N 1
ATOM 879 C CA . ASP A 1 114 ? 1.085 -22.355 -22.021 1.00 21.98 114 ASP A CA 1
ATOM 880 C C . ASP A 1 114 ? 2.192 -22.798 -21.072 1.00 19.29 114 ASP A C 1
ATOM 881 O O . ASP A 1 114 ? 2.046 -23.819 -20.390 1.00 22.64 114 ASP A O 1
ATOM 886 N N . GLU A 1 115 ? 3.320 -22.080 -21.035 1.00 15.89 115 GLU A N 1
ATOM 887 C CA . GLU A 1 115 ? 4.358 -22.423 -20.066 1.00 16.41 115 GLU A CA 1
ATOM 888 C C . GLU A 1 115 ? 3.853 -22.236 -18.644 1.00 14.84 115 GLU A C 1
ATOM 889 O O . GLU A 1 115 ? 4.027 -23.117 -17.796 1.00 16.85 115 GLU A O 1
ATOM 895 N N . PHE A 1 116 ? 3.200 -21.101 -18.361 1.00 14.58 116 PHE A N 1
ATOM 896 C CA . PHE A 1 116 ? 2.652 -20.876 -17.024 1.00 14.13 116 PHE A CA 1
ATOM 897 C C . PHE A 1 116 ? 1.588 -21.913 -16.678 1.00 17.22 116 PHE A C 1
ATOM 898 O O . PHE A 1 116 ? 1.552 -22.434 -15.552 1.00 18.44 116 PHE A O 1
ATOM 906 N N . THR A 1 117 ? 0.696 -22.207 -17.625 1.00 18.33 117 THR A N 1
ATOM 907 C CA . THR A 1 117 ? -0.398 -23.127 -17.336 1.00 17.29 117 THR A CA 1
ATOM 908 C C . THR A 1 117 ? 0.129 -24.522 -17.035 1.00 14.71 117 THR A C 1
ATOM 909 O O . THR A 1 117 ? -0.316 -25.175 -16.080 1.00 18.12 117 THR A O 1
ATOM 913 N N . ALA A 1 118 ? 1.091 -24.989 -17.831 1.00 16.53 118 ALA A N 1
ATOM 914 C CA . ALA A 1 118 ? 1.579 -26.356 -17.676 1.00 13.98 118 ALA A CA 1
ATOM 915 C C . ALA A 1 118 ? 2.320 -26.543 -16.361 1.00 15.72 118 ALA A C 1
ATOM 916 O O . ALA A 1 118 ? 2.211 -27.597 -15.724 1.00 17.20 118 ALA A O 1
ATOM 918 N N . PHE A 1 119 ? 3.081 -25.538 -15.933 1.00 14.62 119 PHE A N 1
ATOM 919 C CA . PHE A 1 119 ? 3.780 -25.638 -14.659 1.00 11.75 119 PHE A CA 1
ATOM 920 C C . PHE A 1 119 ? 2.903 -25.225 -13.485 1.00 13.24 119 PHE A C 1
ATOM 921 O O . PHE A 1 119 ? 3.358 -25.291 -12.338 1.00 19.07 119 PHE A O 1
ATOM 929 N N . GLU A 1 120 ? 1.649 -24.853 -13.749 1.00 19.00 120 GLU A N 1
ATOM 930 C CA . GLU A 1 120 ? 0.683 -24.496 -12.711 1.00 15.08 120 GLU A CA 1
ATOM 931 C C . GLU A 1 120 ? 1.211 -23.354 -11.850 1.00 19.05 120 GLU A C 1
ATOM 932 O O . GLU A 1 120 ? 1.122 -23.375 -10.618 1.00 22.82 120 GLU A O 1
ATOM 938 N N . ILE A 1 121 ? 1.778 -22.349 -12.511 1.00 18.34 121 ILE A N 1
ATOM 939 C CA . ILE A 1 121 ? 2.273 -21.151 -11.855 1.00 22.07 121 ILE A CA 1
ATOM 940 C C . ILE A 1 121 ? 1.472 -19.965 -12.367 1.00 20.89 121 ILE A C 1
ATOM 941 O O . ILE A 1 121 ? 1.207 -19.851 -13.569 1.00 21.31 121 ILE A O 1
ATOM 946 N N . SER A 1 122 ? 1.072 -19.089 -11.456 1.00 17.87 122 SER A N 1
ATOM 947 C CA . SER A 1 122 ? 0.318 -17.914 -11.857 1.00 15.74 122 SER A CA 1
ATOM 948 C C . SER A 1 122 ? 1.241 -16.828 -12.399 1.00 18.68 122 SER A C 1
ATOM 949 O O . SER A 1 122 ? 2.362 -16.645 -11.917 1.00 22.74 122 SER A O 1
ATOM 952 N N . MET A 1 123 ? 0.764 -16.103 -13.411 1.00 22.68 123 MET A N 1
ATOM 953 C CA . MET A 1 123 ? 1.463 -14.895 -13.829 1.00 21.60 123 MET A CA 1
ATOM 954 C C . MET A 1 123 ? 1.421 -13.817 -12.754 1.00 25.55 123 MET A C 1
ATOM 955 O O . MET A 1 123 ? 2.309 -12.957 -12.720 1.00 24.87 123 MET A O 1
ATOM 960 N N . ASP A 1 124 ? 0.435 -13.879 -11.853 1.00 21.99 124 ASP A N 1
ATOM 961 C CA . ASP A 1 124 ? 0.193 -12.804 -10.892 1.00 28.65 124 ASP A CA 1
ATOM 962 C C . ASP A 1 124 ? 1.432 -12.464 -10.065 1.00 31.06 124 ASP A C 1
ATOM 963 O O . ASP A 1 124 ? 1.756 -11.287 -9.882 1.00 36.62 124 ASP A O 1
ATOM 968 N N . GLU A 1 125 ? 2.123 -13.469 -9.528 1.00 26.27 125 GLU A N 1
ATOM 969 C CA . GLU A 1 125 ? 3.311 -13.195 -8.728 1.00 25.80 125 GLU A CA 1
ATOM 970 C C . GLU A 1 125 ? 4.593 -13.580 -9.447 1.00 22.53 125 GLU A C 1
ATOM 971 O O . GLU A 1 125 ? 5.612 -13.796 -8.789 1.00 25.74 125 GLU A O 1
ATOM 977 N N . SER A 1 126 ? 4.558 -13.723 -10.773 1.00 18.63 126 SER A N 1
ATOM 978 C CA . SER A 1 126 ? 5.769 -14.135 -11.477 1.00 22.87 126 SER A CA 1
ATOM 979 C C . SER A 1 126 ? 6.908 -13.140 -11.268 1.00 20.93 126 SER A C 1
ATOM 980 O O . SER A 1 126 ? 8.074 -13.542 -11.225 1.00 20.58 126 SER A O 1
ATOM 983 N N . ARG A 1 127 ? 6.600 -11.849 -11.100 1.00 20.89 127 ARG A N 1
ATOM 984 C CA . ARG A 1 127 ? 7.667 -10.877 -10.855 1.00 23.34 127 ARG A CA 1
ATOM 985 C C . ARG A 1 127 ? 8.371 -11.148 -9.530 1.00 21.42 127 ARG A C 1
ATOM 986 O O . ARG A 1 127 ? 9.603 -11.080 -9.442 1.00 18.27 127 ARG A O 1
ATOM 994 N N . ALA A 1 128 ? 7.602 -11.441 -8.477 1.00 19.85 128 ALA A N 1
ATOM 995 C CA . ALA A 1 128 ? 8.230 -11.788 -7.205 1.00 19.47 128 ALA A CA 1
ATOM 996 C C . ALA A 1 128 ? 8.997 -13.100 -7.311 1.00 19.08 128 ALA A C 1
ATOM 997 O O . ALA A 1 128 ? 10.092 -13.228 -6.755 1.00 17.82 128 ALA A O 1
ATOM 999 N N . ARG A 1 129 ? 8.447 -14.084 -8.029 1.00 15.47 129 ARG A N 1
ATOM 1000 C CA . ARG A 1 129 ? 9.172 -15.335 -8.223 1.00 14.55 129 ARG A CA 1
ATOM 1001 C C . ARG A 1 129 ? 10.493 -15.104 -8.946 1.00 14.41 129 ARG A C 1
ATOM 1002 O O . ARG A 1 129 ? 11.496 -15.767 -8.652 1.00 17.81 129 ARG A O 1
ATOM 1010 N N . PHE A 1 130 ? 10.493 -14.198 -9.925 1.00 14.87 130 PHE A N 1
ATOM 1011 C CA . PHE A 1 130 ? 11.705 -13.909 -10.677 1.00 15.48 130 PHE A CA 1
ATOM 1012 C C . PHE A 1 130 ? 12.757 -13.248 -9.794 1.00 17.75 130 PHE A C 1
ATOM 1013 O O . PHE A 1 130 ? 13.907 -13.704 -9.732 1.00 16.42 130 PHE A O 1
ATOM 1021 N N . ASP A 1 131 ? 12.382 -12.165 -9.114 1.00 14.68 131 ASP A N 1
ATOM 1022 C CA . ASP A 1 131 ? 13.349 -11.443 -8.287 1.00 15.30 131 ASP A CA 1
ATOM 1023 C C . ASP A 1 131 ? 13.888 -12.327 -7.173 1.00 16.31 131 ASP A C 1
ATOM 1024 O O . ASP A 1 131 ? 15.091 -12.309 -6.885 1.00 16.68 131 ASP A O 1
ATOM 1029 N N . GLU A 1 132 ? 13.012 -13.110 -6.524 1.00 16.11 132 GLU A N 1
ATOM 1030 C CA . GLU A 1 132 ? 13.484 -13.987 -5.457 1.00 13.79 132 GLU A CA 1
ATOM 1031 C C . GLU A 1 132 ? 14.313 -15.140 -6.002 1.00 17.18 132 GLU A C 1
ATOM 1032 O O . GLU A 1 132 ? 15.244 -15.595 -5.331 1.00 15.91 132 GLU A O 1
ATOM 1038 N N . GLY A 1 133 ? 14.010 -15.620 -7.211 1.00 15.22 133 GLY A N 1
ATOM 1039 C CA . GLY A 1 133 ? 14.826 -16.668 -7.802 1.00 15.10 133 GLY A CA 1
ATOM 1040 C C . GLY A 1 133 ? 16.230 -16.194 -8.122 1.00 12.67 133 GLY A C 1
ATOM 1041 O O . GLY A 1 133 ? 17.210 -16.898 -7.847 1.00 14.06 133 GLY A O 1
ATOM 1042 N N . VAL A 1 134 ? 16.350 -14.989 -8.691 1.00 14.34 134 VAL A N 1
ATOM 1043 C CA . VAL A 1 134 ? 17.669 -14.438 -8.996 1.00 10.89 134 VAL A CA 1
ATOM 1044 C C . VAL A 1 134 ? 18.472 -14.249 -7.718 1.00 15.65 134 VAL A C 1
ATOM 1045 O O . VAL A 1 134 ? 19.646 -14.634 -7.632 1.00 14.82 134 VAL A O 1
ATOM 1049 N N . GLU A 1 135 ? 17.856 -13.649 -6.705 1.00 15.24 135 GLU A N 1
ATOM 1050 C CA . GLU A 1 135 ? 18.607 -13.354 -5.492 1.00 16.23 135 GLU A CA 1
ATOM 1051 C C . GLU A 1 135 ? 18.974 -14.622 -4.735 1.00 14.97 135 GLU A C 1
ATOM 1052 O O . GLU A 1 135 ? 20.073 -14.717 -4.177 1.00 13.98 135 GLU A O 1
ATOM 1058 N N . ALA A 1 136 ? 18.065 -15.601 -4.681 1.00 13.47 136 ALA A N 1
ATOM 1059 C CA . ALA A 1 136 ? 18.397 -16.849 -4.001 1.00 14.57 136 ALA A CA 1
ATOM 1060 C C . ALA A 1 136 ? 19.575 -17.541 -4.675 1.00 12.60 136 ALA A C 1
ATOM 1061 O O . ALA A 1 136 ? 20.472 -18.052 -3.993 1.00 15.00 136 ALA A O 1
ATOM 1063 N N . VAL A 1 137 ? 19.594 -17.559 -6.014 1.00 11.35 137 VAL A N 1
ATOM 1064 C CA . VAL A 1 137 ? 20.717 -18.163 -6.730 1.00 11.71 137 VAL A CA 1
ATOM 1065 C C . VAL A 1 137 ? 22.004 -17.400 -6.440 1.00 13.74 137 VAL A C 1
ATOM 1066 O O . VAL A 1 137 ? 23.049 -17.997 -6.152 1.00 13.43 137 VAL A O 1
ATOM 1070 N N . ARG A 1 138 ? 21.949 -16.065 -6.516 1.00 13.76 138 ARG A N 1
ATOM 1071 C CA . ARG A 1 138 ? 23.127 -15.263 -6.205 1.00 12.37 138 ARG A CA 1
ATOM 1072 C C . ARG A 1 138 ? 23.653 -15.575 -4.811 1.00 16.97 138 ARG A C 1
ATOM 1073 O O . ARG A 1 138 ? 24.869 -15.721 -4.621 1.00 15.00 138 ARG A O 1
ATOM 1081 N N . ARG A 1 139 ? 22.752 -15.698 -3.829 1.00 15.08 139 ARG A N 1
ATOM 1082 C CA . ARG A 1 139 ? 23.181 -15.994 -2.467 1.00 14.27 139 ARG A CA 1
ATOM 1083 C C . ARG A 1 139 ? 23.789 -17.382 -2.362 1.00 10.85 139 ARG A C 1
ATOM 1084 O O . ARG A 1 139 ? 24.785 -17.566 -1.654 1.00 14.22 139 ARG A O 1
ATOM 1092 N N . LEU A 1 140 ? 23.174 -18.380 -3.020 1.00 11.06 140 LEU A N 1
ATOM 1093 C CA . LEU A 1 140 ? 23.736 -19.729 -3.000 1.00 11.86 140 LEU A CA 1
ATOM 1094 C C . LEU A 1 140 ? 25.139 -19.759 -3.590 1.00 13.07 140 LEU A C 1
ATOM 1095 O O . LEU A 1 140 ? 25.979 -20.556 -3.154 1.00 15.47 140 LEU A O 1
ATOM 1100 N N . TRP A 1 141 ? 25.423 -18.893 -4.569 1.00 13.29 141 TRP A N 1
ATOM 1101 C CA . TRP A 1 141 ? 26.767 -18.831 -5.132 1.00 15.31 141 TRP A CA 1
ATOM 1102 C C . TRP A 1 141 ? 27.730 -18.055 -4.241 1.00 12.51 141 TRP A C 1
ATOM 1103 O O . TRP A 1 141 ? 28.898 -18.440 -4.103 1.00 15.47 141 TRP A O 1
ATOM 1114 N N . ALA A 1 142 ? 27.273 -16.939 -3.667 1.00 12.87 142 ALA A N 1
ATOM 1115 C CA . ALA A 1 142 ? 28.169 -15.987 -3.029 1.00 13.68 142 ALA A CA 1
ATOM 1116 C C . ALA A 1 142 ? 28.438 -16.294 -1.567 1.00 17.65 142 ALA A C 1
ATOM 1117 O O . ALA A 1 142 ? 29.452 -15.824 -1.031 1.00 20.26 142 ALA A O 1
ATOM 1119 N N . GLU A 1 143 ? 27.561 -17.053 -0.914 1.00 13.31 143 GLU A N 1
ATOM 1120 C CA . GLU A 1 143 ? 27.577 -17.199 0.536 1.00 12.47 143 GLU A CA 1
ATOM 1121 C C . GLU A 1 143 ? 27.488 -18.671 0.933 1.00 11.48 143 GLU A C 1
ATOM 1122 O O . GLU A 1 143 ? 27.196 -19.551 0.120 1.00 13.95 143 GLU A O 1
ATOM 1128 N N . GLU A 1 144 ? 27.734 -18.911 2.218 1.00 12.70 144 GLU A N 1
ATOM 1129 C CA . GLU A 1 144 ? 27.641 -20.223 2.833 1.00 12.81 144 GLU A CA 1
ATOM 1130 C C . GLU A 1 144 ? 26.716 -20.125 4.037 1.00 15.93 144 GLU A C 1
ATOM 1131 O O . GLU A 1 144 ? 26.435 -19.030 4.528 1.00 17.69 144 GLU A O 1
ATOM 1137 N N . ASP A 1 145 ? 26.257 -21.281 4.522 1.00 15.79 145 ASP A N 1
ATOM 1138 C CA . ASP A 1 145 ? 25.261 -21.331 5.605 1.00 16.56 145 ASP A CA 1
ATOM 1139 C C . ASP A 1 145 ? 24.055 -20.462 5.256 1.00 17.44 145 ASP A C 1
ATOM 1140 O O . ASP A 1 145 ? 23.528 -19.713 6.085 1.00 16.88 145 ASP A O 1
ATOM 1145 N N . VAL A 1 146 ? 23.640 -20.530 3.993 1.00 15.87 146 VAL A N 1
ATOM 1146 C CA . VAL A 1 146 ? 22.588 -19.653 3.504 1.00 13.32 146 VAL A CA 1
ATOM 1147 C C . VAL A 1 146 ? 21.258 -20.051 4.126 1.00 15.99 146 VAL A C 1
ATOM 1148 O O . VAL A 1 146 ? 20.835 -21.212 4.040 1.00 16.16 146 VAL A O 1
ATOM 1152 N N . VAL A 1 147 ? 20.595 -19.088 4.751 1.00 15.50 147 VAL A N 1
ATOM 1153 C CA . VAL A 1 147 ? 19.245 -19.271 5.262 1.00 17.92 147 VAL A CA 1
ATOM 1154 C C . VAL A 1 147 ? 18.338 -18.417 4.395 1.00 19.67 147 VAL A C 1
ATOM 1155 O O . VAL A 1 147 ? 18.403 -17.183 4.437 1.00 18.19 147 VAL A O 1
ATOM 1159 N N . TRP A 1 148 ? 17.537 -19.069 3.563 1.00 15.16 148 TRP A N 1
ATOM 1160 C CA . TRP A 1 148 ? 16.674 -18.386 2.606 1.00 13.85 148 TRP A CA 1
ATOM 1161 C C . TRP A 1 148 ? 15.232 -18.611 3.039 1.00 13.90 148 TRP A C 1
ATOM 1162 O O . TRP A 1 148 ? 14.732 -19.741 3.001 1.00 17.56 148 TRP A O 1
ATOM 1173 N N . GLU A 1 149 ? 14.574 -17.539 3.474 1.00 13.94 149 GLU A N 1
ATOM 1174 C CA . GLU A 1 149 ? 13.220 -17.612 4.002 1.00 12.89 149 GLU A CA 1
ATOM 1175 C C . GLU A 1 149 ? 12.261 -17.031 2.980 1.00 14.08 149 GLU A C 1
ATOM 1176 O O . GLU A 1 149 ? 11.540 -16.067 3.255 1.00 15.21 149 GLU A O 1
ATOM 1182 N N . GLY A 1 150 ? 12.255 -17.618 1.792 1.00 12.71 150 GLY A N 1
ATOM 1183 C CA . GLY A 1 150 ? 11.616 -16.977 0.666 1.00 11.96 150 GLY A CA 1
ATOM 1184 C C . GLY A 1 150 ? 10.112 -17.146 0.640 1.00 17.52 150 GLY A C 1
ATOM 1185 O O . GLY A 1 150 ? 9.527 -18.009 1.301 1.00 14.53 150 GLY A O 1
ATOM 1186 N N . THR A 1 151 ? 9.496 -16.288 -0.175 1.00 12.87 151 THR A N 1
ATOM 1187 C CA . THR A 1 151 ? 8.062 -16.367 -0.422 1.00 12.66 151 THR A CA 1
ATOM 1188 C C . THR A 1 151 ? 7.701 -17.708 -1.046 1.00 14.83 151 THR A C 1
ATOM 1189 O O . THR A 1 151 ? 6.641 -18.274 -0.750 1.00 13.97 151 THR A O 1
ATOM 1193 N N . PHE A 1 152 ? 8.592 -18.256 -1.865 1.00 15.19 152 PHE A N 1
ATOM 1194 C CA . PHE A 1 152 ? 8.299 -19.455 -2.631 1.00 13.21 152 PHE A CA 1
ATOM 1195 C C . PHE A 1 152 ? 9.111 -20.661 -2.206 1.00 15.17 152 PHE A C 1
ATOM 1196 O O . PHE A 1 152 ? 8.617 -21.780 -2.319 1.00 15.24 152 PHE A O 1
ATOM 1204 N N . HIS A 1 153 ? 10.320 -20.469 -1.683 1.00 13.39 153 HIS A N 1
ATOM 1205 C CA . HIS A 1 153 ? 11.121 -21.584 -1.194 1.00 12.17 153 HIS A CA 1
ATOM 1206 C C . HIS A 1 153 ? 11.797 -21.185 0.104 1.00 14.67 153 HIS A C 1
ATOM 1207 O O . HIS A 1 153 ? 12.239 -20.044 0.246 1.00 15.76 153 HIS A O 1
ATOM 1214 N N . ARG A 1 154 ? 11.857 -22.118 1.057 1.00 11.93 154 ARG A N 1
ATOM 1215 C CA . ARG A 1 154 ? 12.528 -21.888 2.329 1.00 12.89 154 ARG A CA 1
ATOM 1216 C C . ARG A 1 154 ? 13.516 -23.015 2.584 1.00 17.08 154 ARG A C 1
ATOM 1217 O O . ARG A 1 154 ? 13.146 -24.193 2.533 1.00 18.80 154 ARG A O 1
ATOM 1225 N N . PHE A 1 155 ? 14.765 -22.660 2.861 1.00 13.48 155 PHE A N 1
ATOM 1226 C CA . PHE A 1 155 ? 15.767 -23.695 3.072 1.00 12.59 155 PHE A CA 1
ATOM 1227 C C . PHE A 1 155 ? 16.944 -23.079 3.807 1.00 15.40 155 PHE A C 1
ATOM 1228 O O . PHE A 1 155 ? 17.106 -21.857 3.841 1.00 15.13 155 PHE A O 1
ATOM 1236 N N . GLY A 1 156 ? 17.766 -23.939 4.392 1.00 17.34 156 GLY A N 1
ATOM 1237 C CA . GLY A 1 156 ? 18.990 -23.490 5.004 1.00 16.67 156 GLY A CA 1
ATOM 1238 C C . GLY A 1 156 ? 18.962 -23.588 6.513 1.00 19.61 156 GLY A C 1
ATOM 1239 O O . GLY A 1 156 ? 17.900 -23.756 7.123 1.00 18.28 156 GLY A O 1
ATOM 1240 N N . PRO A 1 157 ? 20.138 -23.458 7.156 1.00 16.03 157 PRO A N 1
ATOM 1241 C CA . PRO A 1 157 ? 21.416 -23.159 6.493 1.00 14.96 157 PRO A CA 1
ATOM 1242 C C . PRO A 1 157 ? 21.969 -24.300 5.635 1.00 19.18 157 PRO A C 1
ATOM 1243 O O . PRO A 1 157 ? 22.045 -25.448 6.092 1.00 20.04 157 PRO A O 1
ATOM 1247 N N . VAL A 1 158 ? 22.329 -23.972 4.386 1.00 16.23 158 VAL A N 1
ATOM 1248 C CA . VAL A 1 158 ? 22.931 -24.918 3.454 1.00 16.34 158 VAL A CA 1
ATOM 1249 C C . VAL A 1 158 ? 24.061 -24.202 2.729 1.00 14.58 158 VAL A C 1
ATOM 1250 O O . VAL A 1 158 ? 24.100 -22.974 2.655 1.00 16.83 158 VAL A O 1
ATOM 1254 N N . THR A 1 159 ? 24.989 -24.987 2.186 1.00 16.95 159 THR A N 1
ATOM 1255 C CA . THR A 1 159 ? 26.025 -24.462 1.305 1.00 14.30 159 THR A CA 1
ATOM 1256 C C . THR A 1 159 ? 26.000 -25.268 0.016 1.00 15.60 159 THR A C 1
ATOM 1257 O O . THR A 1 159 ? 26.192 -26.490 0.038 1.00 18.74 159 THR A O 1
ATOM 1261 N N . MET A 1 160 ? 25.736 -24.590 -1.096 1.00 14.28 160 MET A N 1
ATOM 1262 C CA . MET A 1 160 ? 25.580 -25.250 -2.385 1.00 10.00 160 MET A CA 1
ATOM 1263 C C . MET A 1 160 ? 26.931 -25.640 -2.966 1.00 15.70 160 MET A C 1
ATOM 1264 O O . MET A 1 160 ? 27.849 -24.819 -3.041 1.00 20.82 160 MET A O 1
ATOM 1269 N N . LEU A 1 161 ? 27.047 -26.895 -3.374 1.00 13.35 161 LEU A N 1
ATOM 1270 C CA . LEU A 1 161 ? 28.185 -27.393 -4.120 1.00 11.08 161 LEU A CA 1
ATOM 1271 C C . LEU A 1 161 ? 27.753 -27.702 -5.545 1.00 12.84 161 LEU A C 1
ATOM 1272 O O . LEU A 1 161 ? 26.562 -27.903 -5.812 1.00 12.96 161 LEU A O 1
ATOM 1277 N N . PRO A 1 162 ? 28.682 -27.696 -6.501 1.00 12.58 162 PRO A N 1
ATOM 1278 C CA . PRO A 1 162 ? 30.053 -27.215 -6.337 1.00 11.97 162 PRO A CA 1
ATOM 1279 C C . PRO A 1 162 ? 30.056 -25.699 -6.181 1.00 11.64 162 PRO A C 1
ATOM 1280 O O . PRO A 1 162 ? 29.112 -25.022 -6.609 1.00 13.57 162 PRO A O 1
ATOM 1284 N N . ARG A 1 163 ? 31.076 -25.157 -5.533 1.00 11.18 163 ARG A N 1
ATOM 1285 C CA . ARG A 1 163 ? 31.238 -23.717 -5.586 1.00 10.23 163 ARG A CA 1
ATOM 1286 C C . ARG A 1 163 ? 31.565 -23.306 -7.014 1.00 15.06 163 ARG A C 1
ATOM 1287 O O . ARG A 1 163 ? 32.093 -24.094 -7.796 1.00 14.65 163 ARG A O 1
ATOM 1295 N N . THR A 1 164 ? 31.228 -22.067 -7.364 1.00 12.49 164 THR A N 1
ATOM 1296 C CA . THR A 1 164 ? 31.499 -21.640 -8.732 1.00 11.42 164 THR A CA 1
ATOM 1297 C C . THR A 1 164 ? 33.004 -21.483 -8.979 1.00 14.18 164 THR A C 1
ATOM 1298 O O . THR A 1 164 ? 33.825 -21.385 -8.056 1.00 15.24 164 THR A O 1
ATOM 1302 N N . TRP A 1 165 ? 33.361 -21.498 -10.261 1.00 10.72 165 TRP A N 1
ATOM 1303 C CA . TRP A 1 165 ? 34.728 -21.221 -10.677 1.00 11.97 165 TRP A CA 1
ATOM 1304 C C . TRP A 1 165 ? 35.019 -19.731 -10.575 1.00 15.62 165 TRP A C 1
ATOM 1305 O O . TRP A 1 165 ? 36.021 -19.316 -9.973 1.00 16.08 165 TRP A O 1
ATOM 1316 N N . GLN A 1 166 ? 34.140 -18.913 -11.137 1.00 13.83 166 GLN A N 1
ATOM 1317 C CA . GLN A 1 166 ? 34.341 -17.470 -11.138 1.00 13.77 166 GLN A CA 1
ATOM 1318 C C . GLN A 1 166 ? 34.051 -16.873 -9.765 1.00 12.70 166 GLN A C 1
ATOM 1319 O O . GLN A 1 166 ? 33.274 -17.412 -8.980 1.00 15.68 166 GLN A O 1
ATOM 1325 N N . ARG A 1 167 ? 34.666 -15.726 -9.495 1.00 13.42 167 ARG A N 1
ATOM 1326 C CA . ARG A 1 167 ? 34.545 -15.081 -8.199 1.00 17.32 167 ARG A CA 1
ATOM 1327 C C . ARG A 1 167 ? 34.006 -13.666 -8.363 1.00 17.57 167 ARG A C 1
ATOM 1328 O O . ARG A 1 167 ? 34.580 -12.877 -9.124 1.00 20.18 167 ARG A O 1
ATOM 1336 N N . PRO A 1 168 ? 32.912 -13.306 -7.678 1.00 20.08 168 PRO A N 1
ATOM 1337 C CA . PRO A 1 168 ? 32.219 -14.151 -6.698 1.00 15.73 168 PRO A CA 1
ATOM 1338 C C . PRO A 1 168 ? 31.362 -15.256 -7.308 1.00 14.20 168 PRO A C 1
ATOM 1339 O O . PRO A 1 168 ? 30.992 -16.195 -6.615 1.00 20.04 168 PRO A O 1
ATOM 1343 N N . HIS A 1 169 ? 31.079 -15.136 -8.603 1.00 14.02 169 HIS A N 1
ATOM 1344 C CA . HIS A 1 169 ? 30.181 -16.023 -9.331 1.00 13.16 169 HIS A CA 1
ATOM 1345 C C . HIS A 1 169 ? 30.119 -15.528 -10.770 1.00 12.50 169 HIS A C 1
ATOM 1346 O O . HIS A 1 169 ? 30.660 -14.455 -11.071 1.00 16.01 169 HIS A O 1
ATOM 1353 N N . PRO A 1 170 ? 29.524 -16.284 -11.693 1.00 14.43 170 PRO A N 1
ATOM 1354 C CA . PRO A 1 170 ? 29.342 -15.766 -13.052 1.00 13.10 170 PRO A CA 1
ATOM 1355 C C . PRO A 1 170 ? 28.588 -14.442 -13.055 1.00 15.08 170 PRO A C 1
ATOM 1356 O O . PRO A 1 170 ? 27.766 -14.162 -12.176 1.00 14.32 170 PRO A O 1
ATOM 1360 N N . ARG A 1 171 ? 28.891 -13.619 -14.059 1.00 16.65 171 ARG A N 1
ATOM 1361 C CA . ARG A 1 171 ? 28.142 -12.388 -14.286 1.00 17.64 171 ARG A CA 1
ATOM 1362 C C . ARG A 1 171 ? 26.651 -12.691 -14.330 1.00 17.91 171 ARG A C 1
ATOM 1363 O O . ARG A 1 171 ? 26.227 -13.676 -14.934 1.00 14.45 171 ARG A O 1
ATOM 1371 N N . ILE A 1 172 ? 25.854 -11.840 -13.683 1.00 14.51 172 ILE A N 1
ATOM 1372 C CA . ILE A 1 172 ? 24.399 -11.963 -13.689 1.00 13.37 172 ILE A CA 1
ATOM 1373 C C . ILE A 1 172 ? 23.834 -10.853 -14.567 1.00 13.57 172 ILE A C 1
ATOM 1374 O O . ILE A 1 172 ? 24.140 -9.675 -14.358 1.00 16.46 172 ILE A O 1
ATOM 1379 N N . LEU A 1 173 ? 23.018 -11.226 -15.552 1.00 12.96 173 LEU A N 1
ATOM 1380 C CA . LEU A 1 173 ? 22.304 -10.255 -16.370 1.00 13.94 173 LEU A CA 1
ATOM 1381 C C . LEU A 1 173 ? 20.809 -10.502 -16.249 1.00 13.28 173 LEU A C 1
ATOM 1382 O O . LEU A 1 173 ? 20.367 -11.651 -16.171 1.00 14.57 173 LEU A O 1
ATOM 1387 N N . VAL A 1 174 ? 20.030 -9.426 -16.238 1.00 16.04 174 VAL A N 1
ATOM 1388 C CA . VAL A 1 174 ? 18.581 -9.508 -16.090 1.00 14.11 174 VAL A CA 1
ATOM 1389 C C . VAL A 1 174 ? 17.950 -9.041 -17.391 1.00 16.32 174 VAL A C 1
ATOM 1390 O O . VAL A 1 174 ? 18.212 -7.923 -17.852 1.00 18.40 174 VAL A O 1
ATOM 1394 N N . ALA A 1 175 ? 17.128 -9.897 -17.986 1.00 20.05 175 ALA A N 1
ATOM 1395 C CA . ALA A 1 175 ? 16.506 -9.568 -19.259 1.00 26.37 175 ALA A CA 1
ATOM 1396 C C . ALA A 1 175 ? 15.307 -8.669 -19.021 1.00 35.22 175 ALA A C 1
ATOM 1397 O O . ALA A 1 175 ? 14.473 -8.946 -18.154 1.00 33.01 175 ALA A O 1
ATOM 1399 N N . THR A 1 176 ? 15.226 -7.578 -19.774 1.00 31.85 176 THR A N 1
ATOM 1400 C CA . THR A 1 176 ? 14.030 -6.751 -19.733 1.00 46.29 176 THR A CA 1
ATOM 1401 C C . THR A 1 176 ? 13.655 -6.349 -21.152 1.00 54.39 176 THR A C 1
ATOM 1402 O O . THR A 1 176 ? 14.451 -5.733 -21.871 1.00 55.33 176 THR A O 1
ATOM 1406 N N . ALA A 1 177 ? 12.473 -6.801 -21.572 1.00 59.23 177 ALA A N 1
ATOM 1407 C CA . ALA A 1 177 ? 11.738 -6.235 -22.691 1.00 64.72 177 ALA A CA 1
ATOM 1408 C C . ALA A 1 177 ? 10.563 -5.400 -22.225 1.00 72.56 177 ALA A C 1
ATOM 1409 O O . ALA A 1 177 ? 9.873 -4.799 -23.054 1.00 73.10 177 ALA A O 1
ATOM 1411 N N . LYS A 1 178 ? 10.344 -5.342 -20.915 1.00 78.81 178 LYS A N 1
ATOM 1412 C CA . LYS A 1 178 ? 9.045 -5.061 -20.320 1.00 83.58 178 LYS A CA 1
ATOM 1413 C C . LYS A 1 178 ? 8.899 -3.599 -19.937 1.00 86.67 178 LYS A C 1
ATOM 1414 O O . LYS A 1 178 ? 8.045 -2.878 -20.459 1.00 86.65 178 LYS A O 1
ATOM 1420 N N . THR A 1 179 ? 9.712 -3.188 -18.971 1.00 86.89 179 THR A N 1
ATOM 1421 C CA . THR A 1 179 ? 9.612 -2.016 -18.128 1.00 84.88 179 THR A CA 1
ATOM 1422 C C . THR A 1 179 ? 11.010 -1.454 -17.913 1.00 79.24 179 THR A C 1
ATOM 1423 O O . THR A 1 179 ? 11.902 -2.194 -17.477 1.00 80.77 179 THR A O 1
ATOM 1427 N N . PRO A 1 180 ? 11.259 -0.178 -18.212 1.00 70.97 180 PRO A N 1
ATOM 1428 C CA . PRO A 1 180 ? 12.564 0.402 -17.858 1.00 66.17 180 PRO A CA 1
ATOM 1429 C C . PRO A 1 180 ? 12.855 0.363 -16.363 1.00 63.45 180 PRO A C 1
ATOM 1430 O O . PRO A 1 180 ? 14.028 0.427 -15.980 1.00 63.48 180 PRO A O 1
ATOM 1434 N N . ALA A 1 181 ? 11.830 0.243 -15.510 1.00 57.60 181 ALA A N 1
ATOM 1435 C CA . ALA A 1 181 ? 12.065 0.170 -14.071 1.00 54.28 181 ALA A CA 1
ATOM 1436 C C . ALA A 1 181 ? 12.817 -1.097 -13.679 1.00 48.48 181 ALA A C 1
ATOM 1437 O O . ALA A 1 181 ? 13.585 -1.087 -12.710 1.00 42.86 181 ALA A O 1
ATOM 1439 N N . SER A 1 182 ? 12.610 -2.197 -14.407 1.00 48.35 182 SER A N 1
ATOM 1440 C CA . SER A 1 182 ? 13.377 -3.404 -14.121 1.00 47.60 182 SER A CA 1
ATOM 1441 C C . SER A 1 182 ? 14.847 -3.221 -14.472 1.00 40.02 182 SER A C 1
ATOM 1442 O O . SER A 1 182 ? 15.712 -3.869 -13.871 1.00 35.90 182 SER A O 1
ATOM 1445 N N . ALA A 1 183 ? 15.150 -2.341 -15.431 1.00 41.44 183 ALA A N 1
ATOM 1446 C CA . ALA A 1 183 ? 16.543 -2.041 -15.739 1.00 34.41 183 ALA A CA 1
ATOM 1447 C C . ALA A 1 183 ? 17.183 -1.221 -14.630 1.00 28.15 183 ALA A C 1
ATOM 1448 O O . ALA A 1 183 ? 18.365 -1.402 -14.317 1.00 30.01 183 ALA A O 1
ATOM 1450 N N . GLU A 1 184 ? 16.418 -0.311 -14.025 1.00 34.54 184 GLU A N 1
ATOM 1451 C CA . GLU A 1 184 ? 16.918 0.431 -12.875 1.00 39.24 184 GLU A CA 1
ATOM 1452 C C . GLU A 1 184 ? 17.231 -0.503 -11.711 1.00 33.04 184 GLU A C 1
ATOM 1453 O O . GLU A 1 184 ? 18.260 -0.355 -11.041 1.00 30.34 184 GLU A O 1
ATOM 1459 N N . ALA A 1 185 ? 16.347 -1.469 -11.452 1.00 32.30 185 ALA A N 1
ATOM 1460 C CA . ALA A 1 185 ? 16.559 -2.393 -10.344 1.00 33.61 185 ALA A CA 1
ATOM 1461 C C . ALA A 1 185 ? 17.791 -3.261 -10.576 1.00 28.83 185 ALA A C 1
ATOM 1462 O O . ALA A 1 185 ? 18.532 -3.568 -9.634 1.00 26.33 185 ALA A O 1
ATOM 1464 N N . ALA A 1 186 ? 18.035 -3.650 -11.827 1.00 28.26 186 ALA A N 1
ATOM 1465 C CA . ALA A 1 186 ? 19.221 -4.442 -12.138 1.00 24.46 186 ALA A CA 1
ATOM 1466 C C . ALA A 1 186 ? 20.490 -3.668 -11.811 1.00 21.27 186 ALA A C 1
ATOM 1467 O O . ALA A 1 186 ? 21.413 -4.195 -11.179 1.00 24.78 186 ALA A O 1
ATOM 1469 N N . ALA A 1 187 ? 20.554 -2.404 -12.239 1.00 21.64 187 ALA A N 1
ATOM 1470 C CA . ALA A 1 187 ? 21.721 -1.589 -11.932 1.00 25.85 187 ALA A CA 1
ATOM 1471 C C . ALA A 1 187 ? 21.883 -1.416 -10.428 1.00 30.59 187 ALA A C 1
ATOM 1472 O O . ALA A 1 187 ? 22.998 -1.518 -9.904 1.00 27.39 187 ALA A O 1
ATOM 1474 N N . ARG A 1 188 ? 20.774 -1.170 -9.719 1.00 30.62 188 ARG A N 1
ATOM 1475 C CA . ARG A 1 188 ? 20.826 -1.053 -8.263 1.00 34.11 188 ARG A CA 1
ATOM 1476 C C . ARG A 1 188 ? 21.440 -2.295 -7.629 1.00 33.82 188 ARG A C 1
ATOM 1477 O O . ARG A 1 188 ? 22.129 -2.206 -6.606 1.00 34.38 188 ARG A O 1
ATOM 1485 N N . ALA A 1 189 ? 21.189 -3.464 -8.216 1.00 34.51 189 ALA A N 1
ATOM 1486 C CA . ALA A 1 189 ? 21.708 -4.725 -7.712 1.00 26.94 189 ALA A CA 1
ATOM 1487 C C . ALA A 1 189 ? 23.082 -5.065 -8.273 1.00 28.71 189 ALA A C 1
ATOM 1488 O O . ALA A 1 189 ? 23.636 -6.111 -7.921 1.00 29.32 189 ALA A O 1
ATOM 1490 N N . GLY A 1 190 ? 23.644 -4.213 -9.130 1.00 26.83 190 GLY A N 1
ATOM 1491 C CA . GLY A 1 190 ? 24.914 -4.501 -9.766 1.00 22.86 190 GLY A CA 1
ATOM 1492 C C . GLY A 1 190 ? 24.837 -5.483 -10.910 1.00 21.95 190 GLY A C 1
ATOM 1493 O O . GLY A 1 190 ? 25.879 -5.997 -11.340 1.00 23.49 190 GLY A O 1
ATOM 1494 N N . HIS A 1 191 ? 23.642 -5.759 -11.419 1.00 20.88 191 HIS A N 1
ATOM 1495 C CA . HIS A 1 191 ? 23.489 -6.749 -12.476 1.00 17.36 191 HIS A CA 1
ATOM 1496 C C . HIS A 1 191 ? 23.656 -6.111 -13.850 1.00 20.59 191 HIS A C 1
ATOM 1497 O O . HIS A 1 191 ? 23.487 -4.902 -14.035 1.00 20.12 191 HIS A O 1
ATOM 1504 N N . GLY A 1 192 ? 23.977 -6.952 -14.825 1.00 16.85 192 GLY A N 1
ATOM 1505 C CA . GLY A 1 192 ? 23.884 -6.560 -16.213 1.00 17.64 192 GLY A CA 1
ATOM 1506 C C . GLY A 1 192 ? 22.444 -6.574 -16.682 1.00 19.32 192 GLY A C 1
ATOM 1507 O O . GLY A 1 192 ? 21.517 -6.899 -15.945 1.00 17.16 192 GLY A O 1
ATOM 1508 N N . VAL A 1 193 ? 22.249 -6.219 -17.947 1.00 16.55 193 VAL A N 1
ATOM 1509 C CA . VAL A 1 193 ? 20.904 -6.110 -18.496 1.00 15.48 193 VAL A CA 1
ATOM 1510 C C . VAL A 1 193 ? 20.881 -6.671 -19.917 1.00 17.55 193 VAL A C 1
ATOM 1511 O O . VAL A 1 193 ? 21.872 -6.610 -20.652 1.00 18.85 193 VAL A O 1
ATOM 1515 N N . MET A 1 194 ? 19.751 -7.275 -20.285 1.00 16.33 194 MET A N 1
ATOM 1516 C CA . MET A 1 194 ? 19.525 -7.753 -21.645 1.00 15.77 194 MET A CA 1
ATOM 1517 C C . MET A 1 194 ? 18.296 -7.041 -22.191 1.00 20.37 194 MET A C 1
ATOM 1518 O O . MET A 1 194 ? 17.216 -7.132 -21.605 1.00 18.69 194 MET A O 1
ATOM 1523 N N . LEU A 1 195 ? 18.469 -6.311 -23.291 1.00 19.64 195 LEU A N 1
ATOM 1524 C CA . LEU A 1 195 ? 17.405 -5.518 -23.885 1.00 18.50 195 LEU A CA 1
ATOM 1525 C C . LEU A 1 195 ? 16.963 -6.139 -25.205 1.00 16.64 195 LEU A C 1
ATOM 1526 O O . LEU A 1 195 ? 17.639 -7.003 -25.770 1.00 20.11 195 LEU A O 1
ATOM 1531 N N . VAL A 1 196 ? 15.818 -5.672 -25.701 1.00 17.31 196 VAL A N 1
ATOM 1532 C CA . VAL A 1 196 ? 15.189 -6.279 -26.877 1.00 23.06 196 VAL A CA 1
ATOM 1533 C C . VAL A 1 196 ? 14.928 -5.209 -27.930 1.00 20.76 196 VAL A C 1
ATOM 1534 O O . VAL A 1 196 ? 13.798 -4.710 -28.061 1.00 22.23 196 VAL A O 1
ATOM 1538 N N . PRO A 1 197 ? 15.944 -4.826 -28.705 1.00 19.47 197 PRO A N 1
ATOM 1539 C CA . PRO A 1 197 ? 15.756 -3.727 -29.665 1.00 20.73 197 PRO A CA 1
ATOM 1540 C C . PRO A 1 197 ? 14.860 -4.092 -30.825 1.00 26.27 197 PRO A C 1
ATOM 1541 O O . PRO A 1 197 ? 14.316 -3.190 -31.473 1.00 32.66 197 PRO A O 1
ATOM 1545 N N . SER A 1 198 ? 14.684 -5.379 -31.107 1.00 25.69 198 SER A N 1
ATOM 1546 C CA . SER A 1 198 ? 13.936 -5.789 -32.286 1.00 31.84 198 SER A CA 1
ATOM 1547 C C . SER A 1 198 ? 12.436 -5.572 -32.141 1.00 37.42 198 SER A C 1
ATOM 1548 O O . SER A 1 198 ? 11.719 -5.652 -33.144 1.00 34.86 198 SER A O 1
ATOM 1551 N N . ILE A 1 199 ? 11.947 -5.283 -30.936 1.00 35.21 199 ILE A N 1
ATOM 1552 C CA . ILE A 1 199 ? 10.524 -5.030 -30.731 1.00 39.25 199 ILE A CA 1
ATOM 1553 C C . ILE A 1 199 ? 10.311 -3.613 -30.217 1.00 44.47 199 ILE A C 1
ATOM 1554 O O . ILE A 1 199 ? 9.223 -3.048 -30.364 1.00 53.90 199 ILE A O 1
ATOM 1559 N N . ASN A 1 200 ? 11.329 -3.034 -29.621 1.00 45.61 200 ASN A N 1
ATOM 1560 C CA . ASN A 1 200 ? 11.124 -1.730 -29.012 1.00 46.91 200 ASN A CA 1
ATOM 1561 C C . ASN A 1 200 ? 11.638 -0.614 -29.914 1.00 46.14 200 ASN A C 1
ATOM 1562 O O . ASN A 1 200 ? 12.579 -0.816 -30.687 1.00 44.19 200 ASN A O 1
ATOM 1567 N N . PRO A 1 201 ? 11.035 0.574 -29.845 1.00 47.31 201 PRO A N 1
ATOM 1568 C CA . PRO A 1 201 ? 11.546 1.703 -30.632 1.00 44.10 201 PRO A CA 1
ATOM 1569 C C . PRO A 1 201 ? 12.944 2.098 -30.183 1.00 38.76 201 PRO A C 1
ATOM 1570 O O . PRO A 1 201 ? 13.322 1.921 -29.024 1.00 35.72 201 PRO A O 1
ATOM 1574 N N . ARG A 1 202 ? 13.711 2.640 -31.131 1.00 35.61 202 ARG A N 1
ATOM 1575 C CA . ARG A 1 202 ? 15.086 3.053 -30.864 1.00 35.31 202 ARG A CA 1
ATOM 1576 C C . ARG A 1 202 ? 15.176 3.967 -29.647 1.00 33.88 202 ARG A C 1
ATOM 1577 O O . ARG A 1 202 ? 15.996 3.753 -28.746 1.00 29.46 202 ARG A O 1
ATOM 1585 N N . GLU A 1 203 ? 14.330 4.997 -29.603 1.00 31.05 203 GLU A N 1
ATOM 1586 C CA . GLU A 1 203 ? 14.392 5.960 -28.511 1.00 33.27 203 GLU A CA 1
ATOM 1587 C C . GLU A 1 203 ? 14.020 5.327 -27.178 1.00 30.32 203 GLU A C 1
ATOM 1588 O O . GLU A 1 203 ? 14.474 5.792 -26.127 1.00 33.72 203 GLU A O 1
ATOM 1594 N N . GLN A 1 204 ? 13.212 4.264 -27.192 1.00 40.06 204 GLN A N 1
ATOM 1595 C CA . GLN A 1 204 ? 12.868 3.590 -25.943 1.00 37.34 204 GLN A CA 1
ATOM 1596 C C . GLN A 1 204 ? 14.055 2.808 -25.394 1.00 34.15 204 GLN A C 1
ATOM 1597 O O . GLN A 1 204 ? 14.329 2.845 -24.190 1.00 35.43 204 GLN A O 1
ATOM 1603 N N . VAL A 1 205 ? 14.772 2.089 -26.263 1.00 27.25 205 VAL A N 1
ATOM 1604 C CA . VAL A 1 205 ? 15.967 1.377 -25.819 1.00 28.72 205 VAL A CA 1
ATOM 1605 C C . VAL A 1 205 ? 17.003 2.363 -25.292 1.00 26.77 205 VAL A C 1
ATOM 1606 O O . VAL A 1 205 ? 17.686 2.100 -24.295 1.00 28.40 205 VAL A O 1
ATOM 1610 N N . GLN A 1 206 ? 17.122 3.522 -25.943 1.00 25.28 206 GLN A N 1
ATOM 1611 C CA . GLN A 1 206 ? 18.079 4.531 -25.499 1.00 26.63 206 GLN A CA 1
ATOM 1612 C C . GLN A 1 206 ? 17.741 5.041 -24.107 1.00 30.36 206 GLN A C 1
ATOM 1613 O O . GLN A 1 206 ? 18.636 5.243 -23.278 1.00 32.13 206 GLN A O 1
ATOM 1619 N N . LYS A 1 207 ? 16.457 5.274 -23.837 1.00 32.94 207 LYS A N 1
ATOM 1620 C CA . LYS A 1 207 ? 16.089 5.816 -22.533 1.00 35.72 207 LYS A CA 1
ATOM 1621 C C . LYS A 1 207 ? 16.243 4.763 -21.444 1.00 29.10 207 LYS A C 1
ATOM 1622 O O . LYS A 1 207 ? 16.619 5.084 -20.312 1.00 30.72 207 LYS A O 1
ATOM 1628 N N . THR A 1 208 ? 15.973 3.496 -21.772 1.00 33.90 208 THR A N 1
ATOM 1629 C CA . THR A 1 208 ? 16.261 2.413 -20.837 1.00 31.60 208 THR A CA 1
ATOM 1630 C C . THR A 1 208 ? 17.751 2.344 -20.529 1.00 28.06 208 THR A C 1
ATOM 1631 O O . THR A 1 208 ? 18.148 2.174 -19.373 1.00 25.80 208 THR A O 1
ATOM 1635 N N . LEU A 1 209 ? 18.595 2.480 -21.556 1.00 27.00 209 LEU A N 1
ATOM 1636 C CA . LEU A 1 209 ? 20.036 2.473 -21.321 1.00 23.13 209 LEU A CA 1
ATOM 1637 C C . LEU A 1 209 ? 20.456 3.660 -20.467 1.00 31.53 209 LEU A C 1
ATOM 1638 O O . LEU A 1 209 ? 21.322 3.532 -19.592 1.00 31.25 209 LEU A O 1
ATOM 1643 N N . SER A 1 210 ? 19.852 4.825 -20.709 1.00 26.98 210 SER A N 1
ATOM 1644 C CA . SER A 1 210 ? 20.169 6.005 -19.910 1.00 32.76 210 SER A CA 1
ATOM 1645 C C . SER A 1 210 ? 19.773 5.802 -18.453 1.00 34.17 210 SER A C 1
ATOM 1646 O O . SER A 1 210 ? 20.550 6.103 -17.540 1.00 38.55 210 SER A O 1
ATOM 1649 N N . LEU A 1 211 ? 18.563 5.287 -18.215 1.00 32.59 211 LEU A N 1
ATOM 1650 C CA . LEU A 1 211 ? 18.148 4.983 -16.848 1.00 34.02 211 LEU A CA 1
ATOM 1651 C C . LEU A 1 211 ? 19.065 3.951 -16.206 1.00 33.79 211 LEU A C 1
ATOM 1652 O O . LEU A 1 211 ? 19.399 4.059 -15.020 1.00 33.71 211 LEU A O 1
ATOM 1657 N N . TYR A 1 212 ? 19.474 2.935 -16.973 1.00 28.26 212 TYR A N 1
ATOM 1658 C CA . TYR A 1 212 ? 20.360 1.911 -16.433 1.00 24.25 212 TYR A CA 1
ATOM 1659 C C . TYR A 1 212 ? 21.716 2.503 -16.078 1.00 25.50 212 TYR A C 1
ATOM 1660 O O . TYR A 1 212 ? 22.219 2.304 -14.966 1.00 29.93 212 TYR A O 1
ATOM 1669 N N . ARG A 1 213 ? 22.321 3.245 -17.010 1.00 23.99 213 ARG A N 1
ATOM 1670 C CA . ARG A 1 213 ? 23.634 3.821 -16.745 1.00 27.53 213 ARG A CA 1
ATOM 1671 C C . ARG A 1 213 ? 23.578 4.826 -15.599 1.00 33.22 213 ARG A C 1
ATOM 1672 O O . ARG A 1 213 ? 24.510 4.904 -14.789 1.00 35.03 213 ARG A O 1
ATOM 1680 N N . ASP A 1 214 ? 22.487 5.590 -15.504 1.00 28.23 214 ASP A N 1
ATOM 1681 C CA . ASP A 1 214 ? 22.334 6.535 -14.400 1.00 34.69 214 ASP A CA 1
ATOM 1682 C C . ASP A 1 214 ? 22.237 5.810 -13.064 1.00 39.79 214 ASP A C 1
ATOM 1683 O O . ASP A 1 214 ? 22.947 6.144 -12.108 1.00 42.55 214 ASP A O 1
ATOM 1688 N N . ALA A 1 215 ? 21.347 4.820 -12.975 1.00 33.33 215 ALA A N 1
ATOM 1689 C CA . ALA A 1 215 ? 21.209 4.064 -11.735 1.00 30.93 215 ALA A CA 1
ATOM 1690 C C . ALA A 1 215 ? 22.505 3.345 -11.380 1.00 36.32 215 ALA A C 1
ATOM 1691 O O . ALA A 1 215 ? 22.864 3.247 -10.201 1.00 40.09 215 ALA A O 1
ATOM 1693 N N . ALA A 1 216 ? 23.226 2.842 -12.387 1.00 30.37 216 ALA A N 1
ATOM 1694 C CA . ALA A 1 216 ? 24.486 2.150 -12.124 1.00 32.36 216 ALA A CA 1
ATOM 1695 C C . ALA A 1 216 ? 25.500 3.081 -11.469 1.00 43.33 216 ALA A C 1
ATOM 1696 O O . ALA A 1 216 ? 26.175 2.705 -10.503 1.00 43.27 216 ALA A O 1
ATOM 1698 N N . SER A 1 217 ? 25.631 4.300 -11.996 1.00 47.44 217 SER A N 1
ATOM 1699 C CA . SER A 1 217 ? 26.579 5.251 -11.427 1.00 50.43 217 SER A CA 1
ATOM 1700 C C . SER A 1 217 ? 26.190 5.627 -10.005 1.00 47.29 217 SER A C 1
ATOM 1701 O O . SER A 1 217 ? 27.052 5.736 -9.125 1.00 45.13 217 SER A O 1
ATOM 1704 N N . ALA A 1 218 ? 24.892 5.823 -9.762 1.00 45.95 218 ALA A N 1
ATOM 1705 C CA . ALA A 1 218 ? 24.424 6.120 -8.414 1.00 44.32 218 ALA A CA 1
ATOM 1706 C C . ALA A 1 218 ? 24.768 4.998 -7.445 1.00 48.91 218 ALA A C 1
ATOM 1707 O O . ALA A 1 218 ? 25.070 5.256 -6.274 1.00 53.78 218 ALA A O 1
ATOM 1709 N N . ALA A 1 219 ? 24.738 3.753 -7.909 1.00 47.42 219 ALA A N 1
ATOM 1710 C CA . ALA A 1 219 ? 25.145 2.615 -7.098 1.00 45.82 219 ALA A CA 1
ATOM 1711 C C . ALA A 1 219 ? 26.651 2.383 -7.118 1.00 47.39 219 ALA A C 1
ATOM 1712 O O . ALA A 1 219 ? 27.099 1.321 -6.670 1.00 49.75 219 ALA A O 1
ATOM 1714 N N . GLY A 1 220 ? 27.429 3.334 -7.629 1.00 43.85 220 GLY A N 1
ATOM 1715 C CA . GLY A 1 220 ? 28.879 3.198 -7.644 1.00 45.88 220 GLY A CA 1
ATOM 1716 C C . GLY A 1 220 ? 29.360 2.037 -8.483 1.00 52.91 220 GLY A C 1
ATOM 1717 O O . GLY A 1 220 ? 30.268 1.303 -8.072 1.00 49.72 220 GLY A O 1
ATOM 1718 N N . PHE A 1 221 ? 28.773 1.860 -9.663 1.00 59.32 221 PHE A N 1
ATOM 1719 C CA . PHE A 1 221 ? 28.968 0.660 -10.466 1.00 61.71 221 PHE A CA 1
ATOM 1720 C C . PHE A 1 221 ? 29.092 1.094 -11.918 1.00 60.45 221 PHE A C 1
ATOM 1721 O O . PHE A 1 221 ? 28.207 1.777 -12.444 1.00 58.59 221 PHE A O 1
ATOM 1729 N N . LYS A 1 222 ? 30.214 0.731 -12.545 1.00 59.19 222 LYS A N 1
ATOM 1730 C CA . LYS A 1 222 ? 30.553 1.134 -13.903 1.00 57.16 222 LYS A CA 1
ATOM 1731 C C . LYS A 1 222 ? 30.280 -0.020 -14.855 1.00 47.44 222 LYS A C 1
ATOM 1732 O O . LYS A 1 222 ? 31.076 -0.969 -14.911 1.00 37.64 222 LYS A O 1
ATOM 1738 N N . PRO A 1 223 ? 29.193 0.005 -15.625 1.00 49.22 223 PRO A N 1
ATOM 1739 C CA . PRO A 1 223 ? 28.918 -1.115 -16.533 1.00 41.83 223 PRO A CA 1
ATOM 1740 C C . PRO A 1 223 ? 29.876 -1.109 -17.714 1.00 38.18 223 PRO A C 1
ATOM 1741 O O . PRO A 1 223 ? 30.148 -0.065 -18.308 1.00 36.67 223 PRO A O 1
ATOM 1745 N N . THR A 1 224 ? 30.404 -2.288 -18.040 1.00 32.24 224 THR A N 1
ATOM 1746 C CA . THR A 1 224 ? 31.207 -2.450 -19.241 1.00 23.99 224 THR A CA 1
ATOM 1747 C C . THR A 1 224 ? 30.311 -2.896 -20.393 1.00 27.47 224 THR A C 1
ATOM 1748 O O . THR A 1 224 ? 29.119 -3.163 -20.221 1.00 22.95 224 THR A O 1
ATOM 1752 N N . GLU A 1 225 ? 30.900 -3.005 -21.584 1.00 22.02 225 GLU A N 1
ATOM 1753 C CA . GLU A 1 225 ? 30.128 -3.462 -22.732 1.00 17.47 225 GLU A CA 1
ATOM 1754 C C . GLU A 1 225 ? 29.647 -4.898 -22.568 1.00 22.51 225 GLU A C 1
ATOM 1755 O O . GLU A 1 225 ? 28.683 -5.291 -23.233 1.00 21.12 225 GLU A O 1
ATOM 1761 N N . GLU A 1 226 ? 30.268 -5.682 -21.685 1.00 21.95 226 GLU A N 1
ATOM 1762 C CA . GLU A 1 226 ? 29.797 -7.044 -21.445 1.00 23.72 226 GLU A CA 1
ATOM 1763 C C . GLU A 1 226 ? 28.617 -7.107 -20.480 1.00 23.19 226 GLU A C 1
ATOM 1764 O O . GLU A 1 226 ? 28.045 -8.191 -20.293 1.00 27.73 226 GLU A O 1
ATOM 1770 N N . ASP A 1 227 ? 28.219 -5.979 -19.893 1.00 21.72 227 ASP A N 1
ATOM 1771 C CA . ASP A 1 227 ? 27.078 -5.927 -18.988 1.00 21.48 227 ASP A CA 1
ATOM 1772 C C . ASP A 1 227 ? 25.772 -5.609 -19.699 1.00 19.64 227 ASP A C 1
ATOM 1773 O O . ASP A 1 227 ? 24.726 -5.567 -19.049 1.00 23.82 227 ASP A O 1
ATOM 1778 N N . ILE A 1 228 ? 25.806 -5.377 -21.011 1.00 17.02 228 ILE A N 1
ATOM 1779 C CA . ILE A 1 228 ? 24.628 -4.981 -21.771 1.00 16.73 228 ILE A CA 1
ATOM 1780 C C . ILE A 1 228 ? 24.557 -5.878 -22.999 1.00 17.66 228 ILE A C 1
ATOM 1781 O O . ILE A 1 228 ? 25.451 -5.828 -23.856 1.00 17.51 228 ILE A O 1
ATOM 1786 N N . HIS A 1 229 ? 23.508 -6.700 -23.077 1.00 17.39 229 HIS A N 1
ATOM 1787 C CA . HIS A 1 229 ? 23.328 -7.671 -24.152 1.00 14.44 229 HIS A CA 1
ATOM 1788 C C . HIS A 1 229 ? 22.067 -7.358 -24.944 1.00 16.25 229 HIS A C 1
ATOM 1789 O O . HIS A 1 229 ? 21.045 -6.986 -24.372 1.00 16.52 229 HIS A O 1
ATOM 1796 N N . MET A 1 230 ? 22.132 -7.527 -26.265 1.00 16.05 230 MET A N 1
ATOM 1797 C CA . MET A 1 230 ? 20.943 -7.485 -27.109 1.00 14.68 230 MET A CA 1
ATOM 1798 C C . MET A 1 230 ? 21.115 -8.518 -28.210 1.00 15.23 230 MET A C 1
ATOM 1799 O O . MET A 1 230 ? 22.226 -8.707 -28.705 1.00 16.40 230 MET A O 1
ATOM 1804 N N . SER A 1 231 ? 20.025 -9.175 -28.599 1.00 13.76 231 SER A N 1
ATOM 1805 C CA . SER A 1 231 ? 20.056 -10.159 -29.679 1.00 12.40 231 SER A CA 1
ATOM 1806 C C . SER A 1 231 ? 19.431 -9.578 -30.938 1.00 15.18 231 SER A C 1
ATOM 1807 O O . SER A 1 231 ? 18.439 -8.848 -30.868 1.00 16.12 231 SER A O 1
ATOM 1810 N N . TYR A 1 232 ? 20.023 -9.904 -32.090 1.00 14.63 232 TYR A N 1
ATOM 1811 C CA . TYR A 1 232 ? 19.504 -9.487 -33.389 1.00 13.08 232 TYR A CA 1
ATOM 1812 C C . TYR A 1 232 ? 19.501 -10.681 -34.326 1.00 17.07 232 TYR A C 1
ATOM 1813 O O . TYR A 1 232 ? 20.509 -11.381 -34.423 1.00 15.07 232 TYR A O 1
ATOM 1822 N N . ASN A 1 233 ? 18.400 -10.886 -35.048 1.00 14.44 233 ASN A N 1
ATOM 1823 C CA . ASN A 1 233 ? 18.423 -11.849 -36.143 1.00 13.54 233 ASN A CA 1
ATOM 1824 C C . ASN A 1 233 ? 19.468 -11.432 -37.172 1.00 14.65 233 ASN A C 1
ATOM 1825 O O . ASN A 1 233 ? 19.601 -10.251 -37.507 1.00 17.48 233 ASN A O 1
ATOM 1830 N N . CYS A 1 234 ? 20.251 -12.402 -37.646 1.00 13.83 234 CYS A N 1
ATOM 1831 C CA . CYS A 1 234 ? 21.394 -12.051 -38.478 1.00 13.32 234 CYS A CA 1
ATOM 1832 C C . CYS A 1 234 ? 21.513 -13.035 -39.628 1.00 13.98 234 CYS A C 1
ATOM 1833 O O . CYS A 1 234 ? 21.530 -14.252 -39.410 1.00 17.18 234 CYS A O 1
ATOM 1836 N N . TYR A 1 235 ? 21.593 -12.505 -40.847 1.00 12.37 235 TYR A N 1
ATOM 1837 C CA . TYR A 1 235 ? 21.798 -13.330 -42.033 1.00 14.44 235 TYR A CA 1
ATOM 1838 C C . TYR A 1 235 ? 22.635 -12.526 -43.012 1.00 14.02 235 TYR A C 1
ATOM 1839 O O . TYR A 1 235 ? 22.244 -11.414 -43.385 1.00 14.38 235 TYR A O 1
ATOM 1848 N N . LEU A 1 236 ? 23.776 -13.080 -43.434 1.00 12.31 236 LEU A N 1
ATOM 1849 C CA . LEU A 1 236 ? 24.667 -12.401 -44.367 1.00 12.30 236 LEU A CA 1
ATOM 1850 C C . LEU A 1 236 ? 24.839 -13.234 -45.626 1.00 12.44 236 LEU A C 1
ATOM 1851 O O . LEU A 1 236 ? 24.929 -14.465 -45.560 1.00 15.33 236 LEU A O 1
ATOM 1856 N N . ALA A 1 237 ? 24.898 -12.555 -46.771 1.00 12.46 237 ALA A N 1
ATOM 1857 C CA . ALA A 1 237 ? 25.307 -13.178 -48.022 1.00 14.51 237 ALA A CA 1
ATOM 1858 C C . ALA A 1 237 ? 25.999 -12.115 -48.862 1.00 14.69 237 ALA A C 1
ATOM 1859 O O . ALA A 1 237 ? 25.782 -10.918 -48.666 1.00 17.57 237 ALA A O 1
ATOM 1861 N N . GLU A 1 238 ? 26.855 -12.560 -49.795 1.00 15.08 238 GLU A N 1
ATOM 1862 C CA . GLU A 1 238 ? 27.513 -11.603 -50.687 1.00 15.64 238 GLU A CA 1
ATOM 1863 C C . GLU A 1 238 ? 26.500 -10.852 -51.538 1.00 16.37 238 GLU A C 1
ATOM 1864 O O . GLU A 1 238 ? 26.709 -9.673 -51.871 1.00 14.44 238 GLU A O 1
ATOM 1870 N N . ASP A 1 239 ? 25.416 -11.531 -51.919 1.00 15.09 239 ASP A N 1
ATOM 1871 C CA . ASP A 1 239 ? 24.292 -10.931 -52.629 1.00 15.96 239 ASP A CA 1
ATOM 1872 C C . ASP A 1 239 ? 23.276 -10.476 -51.583 1.00 12.14 239 ASP A C 1
ATOM 1873 O O . ASP A 1 239 ? 22.608 -11.304 -50.955 1.00 13.91 239 ASP A O 1
ATOM 1878 N N . GLY A 1 240 ? 23.168 -9.159 -51.392 1.00 13.89 240 GLY A N 1
ATOM 1879 C CA . GLY A 1 240 ? 22.275 -8.630 -50.379 1.00 13.99 240 GLY A CA 1
ATOM 1880 C C . GLY A 1 240 ? 20.816 -8.916 -50.638 1.00 13.52 240 GLY A C 1
ATOM 1881 O O . GLY A 1 240 ? 20.028 -8.954 -49.690 1.00 14.71 240 GLY A O 1
ATOM 1882 N N . GLN A 1 241 ? 20.438 -9.134 -51.900 1.00 12.69 241 GLN A N 1
ATOM 1883 C CA . GLN A 1 241 ? 19.054 -9.502 -52.195 1.00 11.13 241 GLN A CA 1
ATOM 1884 C C . GLN A 1 241 ? 18.767 -10.952 -51.827 1.00 12.55 241 GLN A C 1
ATOM 1885 O O . GLN A 1 241 ? 17.642 -11.274 -51.432 1.00 12.96 241 GLN A O 1
ATOM 1891 N N . GLU A 1 242 ? 19.762 -11.835 -51.962 1.00 14.03 242 GLU A N 1
ATOM 1892 C CA . GLU A 1 242 ? 19.632 -13.191 -51.442 1.00 14.10 242 GLU A CA 1
ATOM 1893 C C . GLU A 1 242 ? 19.543 -13.181 -49.919 1.00 14.46 242 GLU A C 1
ATOM 1894 O O . GLU A 1 242 ? 18.733 -13.912 -49.330 1.00 15.96 242 GLU A O 1
ATOM 1900 N N . ALA A 1 243 ? 20.340 -12.329 -49.262 1.00 13.14 243 ALA A N 1
ATOM 1901 C CA . ALA A 1 243 ? 20.256 -12.221 -47.808 1.00 14.09 243 ALA A CA 1
ATOM 1902 C C . ALA A 1 243 ? 18.872 -11.758 -47.384 1.00 14.21 243 ALA A C 1
ATOM 1903 O O . ALA A 1 243 ? 18.286 -12.295 -46.437 1.00 15.00 243 ALA A O 1
ATOM 1905 N N . ARG A 1 244 ? 18.331 -10.756 -48.082 1.00 12.59 244 ARG A N 1
ATOM 1906 C CA . ARG A 1 244 ? 16.972 -10.311 -47.798 1.00 14.16 244 ARG A CA 1
ATOM 1907 C C . ARG A 1 244 ? 15.960 -11.430 -48.004 1.00 19.56 244 ARG A C 1
ATOM 1908 O O . ARG A 1 244 ? 15.046 -11.608 -47.189 1.00 16.72 244 ARG A O 1
ATOM 1916 N N . GLN A 1 245 ? 16.089 -12.190 -49.096 1.00 15.50 245 GLN A N 1
ATOM 1917 C CA . GLN A 1 245 ? 15.112 -13.239 -49.364 1.00 15.49 245 GLN A CA 1
ATOM 1918 C C . GLN A 1 245 ? 15.190 -14.347 -48.322 1.00 19.22 245 GLN A C 1
ATOM 1919 O O . GLN A 1 245 ? 14.179 -14.702 -47.704 1.00 18.42 245 GLN A O 1
ATOM 1925 N N . LYS A 1 246 ? 16.387 -14.892 -48.095 1.00 16.35 246 LYS A N 1
ATOM 1926 C CA . LYS A 1 246 ? 16.516 -16.022 -47.181 1.00 20.42 246 LYS A CA 1
ATOM 1927 C C . LYS A 1 246 ? 16.450 -15.581 -45.724 1.00 24.44 246 LYS A C 1
ATOM 1928 O O . LYS A 1 246 ? 15.826 -16.259 -44.902 1.00 24.88 246 LYS A O 1
ATOM 1934 N N . GLY A 1 247 ? 17.073 -14.452 -45.381 1.00 20.78 247 GLY A N 1
ATOM 1935 C CA . GLY A 1 247 ? 16.933 -13.925 -44.033 1.00 20.02 247 GLY A CA 1
ATOM 1936 C C . GLY A 1 247 ? 15.533 -13.428 -43.737 1.00 24.12 247 GLY A C 1
ATOM 1937 O O . GLY A 1 247 ? 15.051 -13.552 -42.605 1.00 26.80 247 GLY A O 1
ATOM 1938 N N . GLY A 1 248 ? 14.866 -12.851 -44.740 1.00 22.90 248 GLY A N 1
ATOM 1939 C CA . GLY A 1 248 ? 13.487 -12.437 -44.558 1.00 22.97 248 GLY A CA 1
ATOM 1940 C C . GLY A 1 248 ? 12.559 -13.613 -44.322 1.00 25.90 248 GLY A C 1
ATOM 1941 O O . GLY A 1 248 ? 11.656 -13.537 -43.488 1.00 27.18 248 GLY A O 1
ATOM 1942 N N . GLN A 1 249 ? 12.767 -14.715 -45.054 1.00 23.73 249 GLN A N 1
ATOM 1943 C CA . GLN A 1 249 ? 11.991 -15.928 -44.802 1.00 29.94 249 GLN A CA 1
ATOM 1944 C C . GLN A 1 249 ? 12.220 -16.440 -43.389 1.00 29.14 249 GLN A C 1
ATOM 1945 O O . GLN A 1 249 ? 11.271 -16.825 -42.694 1.00 30.48 249 GLN A O 1
ATOM 1951 N N . ALA A 1 250 ? 13.475 -16.445 -42.945 1.00 22.59 250 ALA A N 1
ATOM 1952 C CA . ALA A 1 250 ? 13.792 -16.901 -41.597 1.00 25.00 250 ALA A CA 1
ATOM 1953 C C . ALA A 1 250 ? 13.082 -16.052 -40.551 1.00 33.52 250 ALA A C 1
ATOM 1954 O O . ALA A 1 250 ? 12.451 -16.583 -39.628 1.00 29.89 250 ALA A O 1
ATOM 1956 N N . SER A 1 251 ? 13.175 -14.725 -40.681 1.00 29.71 251 SER A N 1
ATOM 1957 C CA . SER A 1 251 ? 12.498 -13.837 -39.740 1.00 31.18 251 SER A CA 1
ATOM 1958 C C . SER A 1 251 ? 10.990 -14.027 -39.798 1.00 31.10 251 SER A C 1
ATOM 1959 O O . SER A 1 251 ? 10.304 -13.937 -38.772 1.00 36.89 251 SER A O 1
ATOM 1962 N N . GLU A 1 252 ? 10.459 -14.306 -40.990 1.00 26.43 252 GLU A N 1
ATOM 1963 C CA . GLU A 1 252 ? 9.038 -14.604 -41.124 1.00 30.54 252 GLU A CA 1
ATOM 1964 C C . GLU A 1 252 ? 8.672 -15.878 -40.377 1.00 33.53 252 GLU A C 1
ATOM 1965 O O . GLU A 1 252 ? 7.659 -15.929 -39.667 1.00 32.80 252 GLU A O 1
ATOM 1971 N N . ARG A 1 253 ? 9.480 -16.929 -40.547 1.00 28.82 253 ARG A N 1
ATOM 1972 C CA . ARG A 1 253 ? 9.207 -18.207 -39.895 1.00 32.16 253 ARG A CA 1
ATOM 1973 C C . ARG A 1 253 ? 9.238 -18.072 -38.380 1.00 28.72 253 ARG A C 1
ATOM 1974 O O . ARG A 1 253 ? 8.381 -18.626 -37.682 1.00 33.28 253 ARG A O 1
ATOM 1982 N N . ALA A 1 254 ? 10.220 -17.341 -37.853 1.00 27.42 254 ALA A N 1
ATOM 1983 C CA . ALA A 1 254 ? 10.301 -17.141 -36.412 1.00 28.27 254 ALA A CA 1
ATOM 1984 C C . ALA A 1 254 ? 9.119 -16.325 -35.904 1.00 33.32 254 ALA A C 1
ATOM 1985 O O . ALA A 1 254 ? 8.559 -16.627 -34.843 1.00 30.63 254 ALA A O 1
ATOM 1987 N N . ASN A 1 255 ? 8.731 -15.286 -36.650 1.00 27.65 255 ASN A N 1
ATOM 1988 C CA . ASN A 1 255 ? 7.577 -14.476 -36.273 1.00 34.50 255 ASN A CA 1
ATOM 1989 C C . ASN A 1 255 ? 6.310 -15.315 -36.217 1.00 28.73 255 ASN A C 1
ATOM 1990 O O . ASN A 1 255 ? 5.483 -15.147 -35.312 1.00 33.85 255 ASN A O 1
ATOM 1995 N N . ARG A 1 256 ? 6.147 -16.232 -37.171 1.00 24.20 256 ARG A N 1
ATOM 1996 C CA . ARG A 1 256 ? 4.965 -17.087 -37.186 1.00 28.70 256 ARG A CA 1
ATOM 1997 C C . ARG A 1 256 ? 4.958 -18.032 -35.988 1.00 35.36 256 ARG A C 1
ATOM 1998 O O . ARG A 1 256 ? 3.933 -18.187 -35.313 1.00 39.58 256 ARG A O 1
ATOM 2006 N N . ALA A 1 257 ? 6.096 -18.686 -35.721 1.00 29.61 257 ALA A N 1
ATOM 2007 C CA . ALA A 1 257 ? 6.222 -19.526 -34.532 1.00 22.75 257 ALA A CA 1
ATOM 2008 C C . ALA A 1 257 ? 5.888 -18.744 -33.269 1.00 23.36 257 ALA A C 1
ATOM 2009 O O . ALA A 1 257 ? 5.256 -19.276 -32.346 1.00 25.09 257 ALA A O 1
ATOM 2011 N N . LEU A 1 258 ? 6.310 -17.479 -33.211 1.00 23.13 258 LEU A N 1
ATOM 2012 C CA . LEU A 1 258 ? 6.024 -16.652 -32.047 1.00 23.79 258 LEU A CA 1
ATOM 2013 C C . LEU A 1 258 ? 4.530 -16.385 -31.934 1.00 29.89 258 LEU A C 1
ATOM 2014 O O . LEU A 1 258 ? 3.934 -16.566 -30.865 1.00 29.51 258 LEU A O 1
ATOM 2019 N N . ALA A 1 259 ? 3.903 -15.969 -33.035 1.00 28.35 259 ALA A N 1
ATOM 2020 C CA . ALA A 1 259 ? 2.472 -15.682 -33.000 1.00 27.63 259 ALA A CA 1
ATOM 2021 C C . ALA A 1 259 ? 1.686 -16.910 -32.569 1.00 32.46 259 ALA A C 1
ATOM 2022 O O . ALA A 1 259 ? 0.753 -16.813 -31.762 1.00 33.18 259 ALA A O 1
ATOM 2024 N N . SER A 1 260 ? 2.075 -18.083 -33.069 1.00 33.55 260 SER A N 1
ATOM 2025 C CA . SER A 1 260 ? 1.393 -19.314 -32.694 1.00 36.02 260 SER A CA 1
ATOM 2026 C C . SER A 1 260 ? 1.610 -19.641 -31.218 1.00 40.32 260 SER A C 1
ATOM 2027 O O . SER A 1 260 ? 0.715 -20.178 -30.556 1.00 41.85 260 SER A O 1
ATOM 2030 N N . ALA A 1 261 ? 2.784 -19.309 -30.678 1.00 37.41 261 ALA A N 1
ATOM 2031 C CA . ALA A 1 261 ? 3.077 -19.671 -29.295 1.00 35.91 261 ALA A CA 1
ATOM 2032 C C . ALA A 1 261 ? 2.455 -18.706 -28.291 1.00 41.55 261 ALA A C 1
ATOM 2033 O O . ALA A 1 261 ? 2.173 -19.104 -27.154 1.00 38.20 261 ALA A O 1
ATOM 2035 N N . VAL A 1 262 ? 2.248 -17.443 -28.670 1.00 40.63 262 VAL A N 1
ATOM 2036 C CA . VAL A 1 262 ? 1.611 -16.502 -27.754 1.00 45.25 262 VAL A CA 1
ATOM 2037 C C . VAL A 1 262 ? 0.114 -16.777 -27.646 1.00 54.79 262 VAL A C 1
ATOM 2038 O O . VAL A 1 262 ? -0.519 -16.377 -26.660 1.00 59.96 262 VAL A O 1
ATOM 2042 N N . SER A 1 263 ? -0.461 -17.492 -28.609 1.00 60.07 263 SER A N 1
ATOM 2043 C CA . SER A 1 263 ? -1.773 -18.104 -28.423 1.00 65.86 263 SER A CA 1
ATOM 2044 C C . SER A 1 263 ? -1.941 -19.281 -29.379 1.00 67.18 263 SER A C 1
ATOM 2045 O O . SER A 1 263 ? -2.801 -20.137 -29.179 1.00 72.36 263 SER A O 1
ATOM 2048 N N . GLY A 1 286 ? 7.109 -5.612 -46.923 1.00 51.64 286 GLY A N 1
ATOM 2049 C CA . GLY A 1 286 ? 7.145 -4.271 -46.369 1.00 44.27 286 GLY A CA 1
ATOM 2050 C C . GLY A 1 286 ? 7.596 -4.254 -44.922 1.00 38.11 286 GLY A C 1
ATOM 2051 O O . GLY A 1 286 ? 8.443 -3.447 -44.537 1.00 35.40 286 GLY A O 1
ATOM 2052 N N . ASP A 1 287 ? 7.025 -5.154 -44.118 1.00 33.63 287 ASP A N 1
ATOM 2053 C CA . ASP A 1 287 ? 7.336 -5.169 -42.693 1.00 30.80 287 ASP A CA 1
ATOM 2054 C C . ASP A 1 287 ? 8.792 -5.535 -42.447 1.00 24.06 287 ASP A C 1
ATOM 2055 O O . ASP A 1 287 ? 9.452 -4.932 -41.592 1.00 27.91 287 ASP A O 1
ATOM 2060 N N . PHE A 1 288 ? 9.309 -6.521 -43.181 1.00 24.65 288 PHE A N 1
ATOM 2061 C CA . PHE A 1 288 ? 10.698 -6.922 -42.985 1.00 16.85 288 PHE A CA 1
ATOM 2062 C C . PHE A 1 288 ? 11.661 -5.825 -43.431 1.00 18.50 288 PHE A C 1
ATOM 2063 O O . PHE A 1 288 ? 12.634 -5.519 -42.727 1.00 18.69 288 PHE A O 1
ATOM 2071 N N . ASP A 1 289 ? 11.424 -5.235 -44.606 1.00 19.87 289 ASP A N 1
ATOM 2072 C CA . ASP A 1 289 ? 12.316 -4.176 -45.076 1.00 20.20 289 ASP A CA 1
ATOM 2073 C C . ASP A 1 289 ? 12.324 -2.991 -44.113 1.00 22.65 289 ASP A C 1
ATOM 2074 O O . ASP A 1 289 ? 13.370 -2.364 -43.896 1.00 19.21 289 ASP A O 1
ATOM 2079 N N . ARG A 1 290 ? 11.170 -2.656 -43.531 1.00 19.79 290 ARG A N 1
ATOM 2080 C CA . ARG A 1 290 ? 11.158 -1.558 -42.568 1.00 20.48 290 ARG A CA 1
ATOM 2081 C C . ARG A 1 290 ? 11.945 -1.924 -41.314 1.00 22.12 290 ARG A C 1
ATOM 2082 O O . ARG A 1 290 ? 12.675 -1.091 -40.766 1.00 22.45 290 ARG A O 1
ATOM 2090 N N . ALA A 1 291 ? 11.828 -3.170 -40.855 1.00 20.70 291 ALA A N 1
ATOM 2091 C CA . ALA A 1 291 ? 12.623 -3.606 -39.712 1.00 19.09 291 ALA A CA 1
ATOM 2092 C C . ALA A 1 291 ? 14.116 -3.486 -39.998 1.00 19.41 291 ALA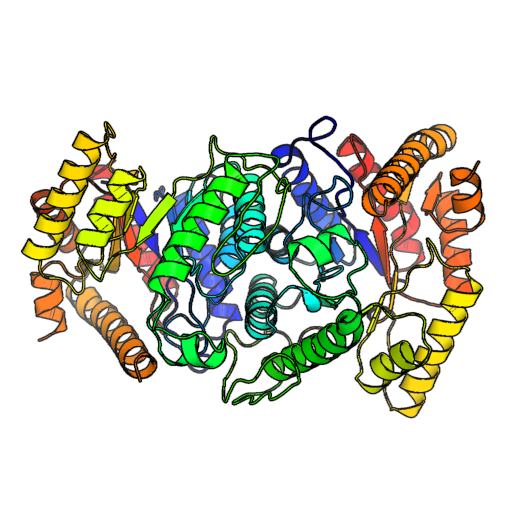 A C 1
ATOM 2093 O O . ALA A 1 291 ? 14.888 -3.038 -39.139 1.00 19.37 291 ALA A O 1
ATOM 2095 N N . VAL A 1 292 ? 14.541 -3.879 -41.200 1.00 17.85 292 VAL A N 1
ATOM 2096 C CA . VAL A 1 292 ? 15.951 -3.774 -41.559 1.00 17.49 292 VAL A CA 1
ATOM 2097 C C . VAL A 1 292 ? 16.379 -2.314 -41.620 1.00 18.45 292 VAL A C 1
ATOM 2098 O O . VAL A 1 292 ? 17.456 -1.948 -41.132 1.00 18.25 292 VAL A O 1
ATOM 2102 N N . ALA A 1 293 ? 15.551 -1.458 -42.224 1.00 16.56 293 ALA A N 1
ATOM 2103 C CA . ALA A 1 293 ? 15.876 -0.036 -42.301 1.00 15.38 293 ALA A CA 1
ATOM 2104 C C . ALA A 1 293 ? 15.949 0.593 -40.918 1.00 17.90 293 ALA A C 1
ATOM 2105 O O . ALA A 1 293 ? 16.719 1.539 -40.703 1.00 21.02 293 ALA A O 1
ATOM 2107 N N . GLU A 1 294 ? 15.164 0.086 -39.975 1.00 16.15 294 GLU A N 1
ATOM 2108 C CA . GLU A 1 294 ? 15.155 0.594 -38.608 1.00 22.28 294 GLU A CA 1
ATOM 2109 C C . GLU A 1 294 ? 16.210 -0.058 -37.734 1.00 21.77 294 GLU A C 1
ATOM 2110 O O . GLU A 1 294 ? 16.267 0.241 -36.535 1.00 22.97 294 GLU A O 1
ATOM 2116 N N . ARG A 1 295 ? 17.028 -0.945 -38.304 1.00 17.31 295 ARG A N 1
ATOM 2117 C CA . ARG A 1 295 ? 18.082 -1.654 -37.576 1.00 17.06 295 ARG A CA 1
ATOM 2118 C C . ARG A 1 295 ? 17.498 -2.511 -36.456 1.00 19.13 295 ARG A C 1
ATOM 2119 O O . ARG A 1 295 ? 18.043 -2.592 -35.355 1.00 21.89 295 ARG A O 1
ATOM 2127 N N . LYS A 1 296 ? 16.382 -3.177 -36.751 1.00 19.89 296 LYS A N 1
ATOM 2128 C CA . LYS A 1 296 ? 15.801 -4.158 -35.848 1.00 17.15 296 LYS A CA 1
ATOM 2129 C C . LYS A 1 296 ? 16.223 -5.577 -36.188 1.00 15.92 296 LYS A C 1
ATOM 2130 O O . LYS A 1 296 ? 15.875 -6.509 -35.454 1.00 18.88 296 LYS A O 1
ATOM 2136 N N . ALA A 1 297 ? 16.976 -5.749 -37.270 1.00 16.36 297 ALA A N 1
ATOM 2137 C CA . ALA A 1 297 ? 17.501 -7.029 -37.724 1.00 16.67 297 ALA A CA 1
ATOM 2138 C C . ALA A 1 297 ? 18.731 -6.732 -38.563 1.00 19.56 297 ALA A C 1
ATOM 2139 O O . ALA A 1 297 ? 18.774 -5.724 -39.273 1.00 21.21 297 ALA A O 1
ATOM 2141 N N . LEU A 1 298 ? 19.724 -7.614 -38.483 1.00 14.15 298 LEU A N 1
ATOM 2142 C CA . LEU A 1 298 ? 21.017 -7.412 -39.141 1.00 13.22 298 LEU A CA 1
ATOM 2143 C C . LEU A 1 298 ? 21.083 -8.374 -40.322 1.00 15.95 298 LEU A C 1
ATOM 2144 O O . LEU A 1 298 ? 21.731 -9.423 -40.264 1.00 15.18 298 LEU A O 1
ATOM 2149 N N . VAL A 1 299 ? 20.408 -8.002 -41.406 1.00 14.71 299 VAL A N 1
ATOM 2150 C CA . VAL A 1 299 ? 20.263 -8.859 -42.579 1.00 12.99 299 VAL A CA 1
ATOM 2151 C C . VAL A 1 299 ? 20.725 -8.072 -43.794 1.00 12.83 299 VAL A C 1
ATOM 2152 O O . VAL A 1 299 ? 20.235 -6.964 -44.038 1.00 18.44 299 VAL A O 1
ATOM 2156 N N . GLY A 1 300 ? 21.679 -8.623 -44.538 1.00 12.99 300 GLY A N 1
ATOM 2157 C CA . GLY A 1 300 ? 22.136 -7.988 -45.768 1.00 13.78 300 GLY A CA 1
ATOM 2158 C C . GLY A 1 300 ? 23.527 -8.491 -46.134 1.00 16.07 300 GLY A C 1
ATOM 2159 O O . GLY A 1 300 ? 23.973 -9.527 -45.645 1.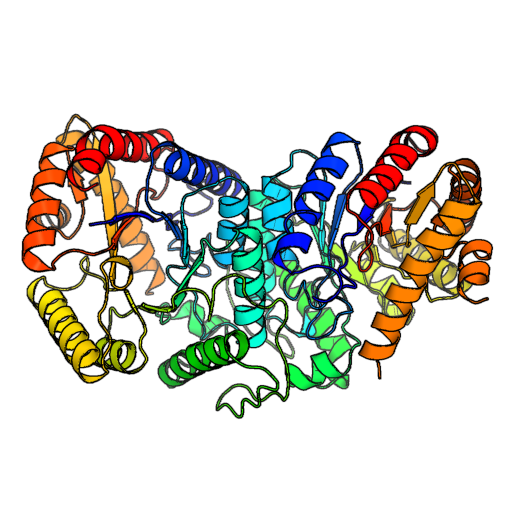00 14.18 300 GLY A O 1
ATOM 2160 N N . THR A 1 301 ? 24.194 -7.741 -47.013 1.00 13.40 301 THR A N 1
ATOM 2161 C CA . THR A 1 301 ? 25.611 -7.980 -47.249 1.00 13.70 301 THR A CA 1
ATOM 2162 C C . THR A 1 301 ? 26.403 -7.603 -46.006 1.00 14.96 301 THR A C 1
ATOM 2163 O O . THR A 1 301 ? 25.894 -6.915 -45.118 1.00 13.62 301 THR A O 1
ATOM 2167 N N . PRO A 1 302 ? 27.669 -8.019 -45.924 1.00 13.46 302 PRO A N 1
ATOM 2168 C CA . PRO A 1 302 ? 28.550 -7.464 -44.878 1.00 14.21 302 PRO A CA 1
ATOM 2169 C C . PRO A 1 302 ? 28.608 -5.943 -44.886 1.00 18.01 302 PRO A C 1
ATOM 2170 O O . PRO A 1 302 ? 28.755 -5.322 -43.821 1.00 15.84 302 PRO A O 1
ATOM 2174 N N . ASP A 1 303 ? 28.490 -5.320 -46.062 1.00 15.32 303 ASP A N 1
ATOM 2175 C CA . ASP A 1 303 ? 28.544 -3.867 -46.141 1.00 14.73 303 ASP A CA 1
ATOM 2176 C C . ASP A 1 303 ? 27.282 -3.234 -45.565 1.00 15.83 303 ASP A C 1
ATOM 2177 O O . ASP A 1 303 ? 27.364 -2.262 -44.805 1.00 16.44 303 ASP A O 1
ATOM 2182 N N . GLU A 1 304 ? 26.108 -3.780 -45.903 1.00 14.74 304 GLU A N 1
ATOM 2183 C CA . GLU A 1 304 ? 24.862 -3.311 -45.302 1.00 13.66 304 GLU A CA 1
ATOM 2184 C C . GLU A 1 304 ? 24.906 -3.446 -43.788 1.00 12.18 304 GLU A C 1
ATOM 2185 O O . GLU A 1 304 ? 24.539 -2.526 -43.050 1.00 16.25 304 GLU A O 1
ATOM 2191 N N . VAL A 1 305 ? 25.357 -4.598 -43.309 1.00 15.33 305 VAL A N 1
ATOM 2192 C CA . VAL A 1 305 ? 25.323 -4.858 -41.878 1.00 14.49 305 VAL A CA 1
ATOM 2193 C C . VAL A 1 305 ? 26.387 -4.026 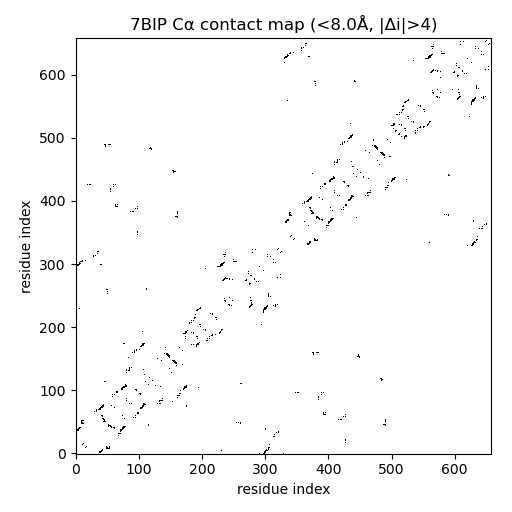-41.167 1.00 15.33 305 VAL A C 1
ATOM 2194 O O . VAL A 1 305 ? 26.195 -3.624 -40.021 1.00 15.78 305 VAL A O 1
ATOM 2198 N N . ARG A 1 306 ? 27.499 -3.712 -41.845 1.00 15.60 306 ARG A N 1
ATOM 2199 C CA . ARG A 1 306 ? 28.491 -2.815 -41.257 1.00 18.94 306 ARG A CA 1
ATOM 2200 C C . ARG A 1 306 ? 27.881 -1.444 -40.988 1.00 20.22 306 ARG A C 1
ATOM 2201 O O . ARG A 1 306 ? 28.045 -0.876 -39.902 1.00 19.24 306 ARG A O 1
ATOM 2209 N N . ALA A 1 307 ? 27.167 -0.897 -41.977 1.00 17.14 307 ALA A N 1
ATOM 2210 C CA . ALA A 1 307 ? 26.532 0.401 -41.785 1.00 20.60 307 ALA A CA 1
ATOM 2211 C C . ALA A 1 307 ? 25.480 0.331 -40.689 1.00 17.95 307 ALA A C 1
ATOM 2212 O O . ALA A 1 307 ? 25.324 1.275 -39.905 1.00 20.14 307 ALA A O 1
ATOM 2214 N N . ALA A 1 308 ? 24.755 -0.788 -40.614 1.00 16.55 308 ALA A N 1
ATOM 2215 C CA . ALA A 1 308 ? 23.735 -0.946 -39.585 1.00 13.95 308 ALA A CA 1
ATOM 2216 C C . ALA A 1 308 ? 24.355 -0.987 -38.195 1.00 17.99 308 ALA A C 1
ATOM 2217 O O . ALA A 1 308 ? 23.848 -0.344 -37.269 1.00 18.41 308 ALA A O 1
ATOM 2219 N N . ILE A 1 309 ? 25.448 -1.741 -38.026 1.00 16.04 309 ILE A N 1
ATOM 2220 C CA . ILE A 1 309 ? 26.093 -1.820 -36.715 1.00 17.22 309 ILE A CA 1
ATOM 2221 C C . ILE A 1 309 ? 26.623 -0.453 -36.291 1.00 21.07 309 ILE A C 1
ATOM 2222 O O . ILE A 1 309 ? 26.486 -0.054 -35.126 1.00 19.43 309 ILE A O 1
ATOM 2227 N N . ASP A 1 310 ? 27.247 0.283 -37.221 1.00 18.94 310 ASP A N 1
ATOM 2228 C CA . ASP A 1 310 ? 27.740 1.618 -36.885 1.00 22.34 310 ASP A CA 1
ATOM 2229 C C . ASP A 1 310 ? 26.609 2.535 -36.427 1.00 22.59 310 ASP A C 1
ATOM 2230 O O . ASP A 1 310 ? 26.800 3.359 -35.523 1.00 22.98 310 ASP A O 1
ATOM 2235 N N . ASP A 1 311 ? 25.424 2.411 -37.035 1.00 18.50 311 ASP A N 1
ATOM 2236 C CA . ASP A 1 311 ? 24.269 3.181 -36.577 1.00 16.37 311 ASP A CA 1
ATOM 2237 C C . ASP A 1 311 ? 23.883 2.785 -35.159 1.00 18.01 311 ASP A C 1
ATOM 2238 O O . ASP A 1 311 ? 23.654 3.647 -34.299 1.00 23.87 311 ASP A O 1
ATOM 2243 N N . ILE A 1 312 ? 23.804 1.477 -34.907 1.00 17.45 312 ILE A N 1
ATOM 2244 C CA . ILE A 1 312 ? 23.409 0.964 -33.596 1.00 16.92 312 ILE A CA 1
ATOM 2245 C C . ILE A 1 312 ? 24.392 1.425 -32.529 1.00 17.60 312 ILE A C 1
ATOM 2246 O O . ILE A 1 312 ? 23.995 1.865 -31.438 1.00 19.49 312 ILE A O 1
ATOM 2251 N N . ARG A 1 313 ? 25.691 1.342 -32.828 1.00 19.04 313 ARG A N 1
ATOM 2252 C CA . ARG A 1 313 ? 26.705 1.802 -31.885 1.00 18.52 313 ARG A CA 1
ATOM 2253 C C . ARG A 1 313 ? 26.549 3.292 -31.602 1.00 22.69 313 ARG A C 1
ATOM 2254 O O . ARG A 1 313 ? 26.723 3.739 -30.463 1.00 20.67 313 ARG A O 1
ATOM 2262 N N . GLY A 1 314 ? 26.204 4.074 -32.625 1.00 17.86 314 GLY A N 1
ATOM 2263 C CA . GLY A 1 314 ? 25.969 5.494 -32.413 1.00 24.42 314 GLY A CA 1
ATOM 2264 C C . GLY A 1 314 ? 24.789 5.776 -31.503 1.00 29.29 314 GLY A C 1
ATOM 2265 O O . GLY A 1 314 ? 24.813 6.741 -30.733 1.00 29.77 314 GLY A O 1
ATOM 2266 N N . TRP A 1 315 ? 23.746 4.940 -31.566 1.00 21.32 315 TRP A N 1
ATOM 2267 C CA . TRP A 1 315 ? 22.586 5.152 -30.705 1.00 20.64 315 TRP A CA 1
ATOM 2268 C C . TRP A 1 315 ? 22.828 4.669 -29.281 1.00 22.31 315 TRP A C 1
ATOM 2269 O O . TRP A 1 315 ? 22.412 5.327 -28.321 1.00 24.58 315 TRP A O 1
ATOM 2280 N N . PHE A 1 316 ? 23.454 3.506 -29.127 1.00 24.10 316 PHE A N 1
ATOM 2281 C CA . PHE A 1 316 ? 23.454 2.801 -27.856 1.00 19.89 316 PHE A CA 1
ATOM 2282 C C . PHE A 1 316 ? 24.795 2.792 -27.149 1.00 20.23 316 PHE A C 1
ATOM 2283 O O . PHE A 1 316 ? 24.837 2.472 -25.958 1.00 25.10 316 PHE A O 1
ATOM 2291 N N . GLY A 1 317 ? 25.881 3.120 -27.834 1.00 21.59 317 GLY A N 1
ATOM 2292 C CA . GLY A 1 317 ? 27.193 2.937 -27.257 1.00 20.75 317 GLY A CA 1
ATOM 2293 C C . GLY A 1 317 ? 27.707 1.536 -27.519 1.00 21.75 317 GLY A C 1
ATOM 2294 O O . GLY A 1 317 ? 27.148 0.771 -28.311 1.00 21.73 317 GLY A O 1
ATOM 2295 N N . ASP A 1 318 ? 28.794 1.193 -26.836 1.00 21.77 318 ASP A N 1
ATOM 2296 C CA . ASP A 1 318 ? 29.392 -0.129 -26.998 1.00 19.69 318 ASP A CA 1
ATOM 2297 C C . ASP A 1 318 ? 28.702 -1.152 -26.102 1.00 23.62 318 ASP A C 1
ATOM 2298 O O . ASP A 1 318 ? 28.496 -0.904 -24.911 1.00 23.67 318 ASP A O 1
ATOM 2303 N N . PHE A 1 319 ? 28.347 -2.304 -26.666 1.00 17.96 319 PHE A N 1
ATOM 2304 C CA . PHE A 1 319 ? 27.689 -3.356 -25.889 1.00 18.01 319 PHE A CA 1
ATOM 2305 C C . PHE A 1 319 ? 27.922 -4.688 -26.600 1.00 16.68 319 PHE A C 1
ATOM 2306 O O . PHE A 1 319 ? 28.708 -4.772 -27.551 1.00 18.60 319 PHE A O 1
ATOM 2314 N N . THR A 1 320 ? 27.267 -5.738 -26.109 1.00 13.72 320 THR A N 1
ATOM 2315 C CA . THR A 1 320 ? 27.436 -7.101 -26.601 1.00 13.54 320 THR A CA 1
ATOM 2316 C C . THR A 1 320 ? 26.214 -7.506 -27.420 1.00 16.88 320 THR A C 1
ATOM 2317 O O . THR A 1 320 ? 25.092 -7.521 -26.899 1.00 16.10 320 THR A O 1
ATOM 2321 N N . ILE A 1 321 ? 26.431 -7.836 -28.696 1.00 13.67 321 ILE A N 1
ATOM 2322 C CA . ILE A 1 321 ? 25.360 -8.284 -29.585 1.00 12.99 321 ILE A CA 1
ATOM 2323 C C . ILE A 1 321 ? 25.463 -9.793 -29.743 1.00 12.16 321 ILE A C 1
ATOM 2324 O O . ILE A 1 321 ? 26.562 -10.322 -29.958 1.00 15.06 321 ILE A O 1
ATOM 2329 N N . SER A 1 322 ? 24.326 -10.481 -29.646 1.00 13.50 322 SER A N 1
ATOM 2330 C CA . SER A 1 322 ? 24.224 -11.889 -30.018 1.00 11.59 322 SER A CA 1
ATOM 2331 C C . SER A 1 322 ? 23.549 -11.971 -31.378 1.00 15.65 322 SER A C 1
ATOM 2332 O O . SER A 1 322 ? 22.422 -11.486 -31.545 1.00 16.24 322 SER A O 1
ATOM 2335 N N . LEU A 1 323 ? 24.234 -12.586 -32.339 1.00 11.94 323 LEU A N 1
ATOM 2336 C CA . LEU A 1 323 ? 23.720 -12.723 -33.700 1.00 9.83 323 LEU A CA 1
ATOM 2337 C C . LEU A 1 323 ? 22.924 -14.020 -33.793 1.00 14.38 323 LEU A C 1
ATOM 2338 O O . LEU A 1 323 ? 23.489 -15.109 -33.691 1.00 16.05 323 LEU A O 1
ATOM 2343 N N . GLN A 1 324 ? 21.613 -13.903 -33.971 1.00 11.64 324 GLN A N 1
ATOM 2344 C CA . GLN A 1 324 ? 20.751 -15.078 -34.047 1.00 14.87 324 GLN A CA 1
ATOM 2345 C C . GLN A 1 324 ? 20.802 -15.641 -35.469 1.00 14.14 324 GLN A C 1
ATOM 2346 O O . GLN A 1 324 ? 20.235 -15.046 -36.394 1.00 14.57 324 GLN A O 1
ATOM 2352 N N . VAL A 1 325 ? 21.458 -16.794 -35.659 1.00 13.08 325 VAL A N 1
ATOM 2353 C CA . VAL A 1 325 ? 21.865 -17.236 -36.998 1.00 14.47 325 VAL A CA 1
ATOM 2354 C C . VAL A 1 325 ? 21.117 -18.468 -37.491 1.00 15.18 325 VAL A C 1
ATOM 2355 O O . VAL A 1 325 ? 21.375 -18.908 -38.618 1.00 15.00 325 VAL A O 1
ATOM 2359 N N . ILE A 1 326 ? 20.187 -19.024 -36.718 1.00 13.29 326 ILE A N 1
ATOM 2360 C CA . ILE A 1 326 ? 19.437 -20.192 -37.172 1.00 13.35 326 ILE A CA 1
ATOM 2361 C C . ILE A 1 326 ? 17.950 -19.873 -37.187 1.00 20.05 326 ILE A C 1
ATOM 2362 O O . ILE A 1 326 ? 17.476 -18.984 -36.473 1.00 22.44 326 ILE A O 1
ATOM 2367 N N . SER A 1 327 ? 17.214 -20.598 -38.027 1.00 23.49 327 SER A N 1
ATOM 2368 C CA . SER A 1 327 ? 15.762 -20.434 -38.079 1.00 32.28 327 SER A CA 1
ATOM 2369 C C . SER A 1 327 ? 15.110 -21.444 -39.009 1.00 36.63 327 SER A C 1
ATOM 2370 O O . SER A 1 327 ? 15.436 -21.507 -40.199 1.00 40.08 327 SER A O 1
ATOM 2373 N N . GLY A 1 328 ? 14.174 -22.221 -38.473 1.00 36.41 328 GLY A N 1
ATOM 2374 C CA . GLY A 1 328 ? 13.402 -23.121 -39.304 1.00 32.62 328 GLY A CA 1
ATOM 2375 C C . GLY A 1 328 ? 14.286 -24.165 -39.940 1.00 35.82 328 GLY A C 1
ATOM 2376 O O . GLY A 1 328 ? 15.202 -24.710 -39.316 1.00 33.36 328 GLY A O 1
ATOM 2377 N N . ALA A 1 329 ? 14.012 -24.447 -41.208 1.00 37.17 329 ALA A N 1
ATOM 2378 C CA . ALA A 1 329 ? 14.794 -25.395 -41.979 1.00 35.57 329 ALA A CA 1
ATOM 2379 C C . ALA A 1 329 ? 15.977 -24.740 -42.681 1.00 34.70 329 ALA A C 1
ATOM 2380 O O . ALA A 1 329 ? 16.505 -25.321 -43.636 1.00 41.36 329 ALA A O 1
ATOM 2382 N N . MET A 1 330 ? 16.391 -23.544 -42.244 1.00 32.06 330 MET A N 1
ATOM 2383 C CA . MET A 1 330 ? 17.556 -22.881 -42.818 1.00 24.25 330 MET A CA 1
ATOM 2384 C C . MET A 1 330 ? 18.740 -23.840 -42.809 1.00 20.04 330 MET A C 1
ATOM 2385 O O . MET A 1 330 ? 19.112 -24.344 -41.736 1.00 25.39 330 MET A O 1
ATOM 2390 N N . PRO A 1 331 ? 19.327 -24.139 -43.966 1.00 20.71 331 PRO A N 1
ATOM 2391 C CA . PRO A 1 331 ? 20.459 -25.065 -44.006 1.00 23.62 331 PRO A CA 1
ATOM 2392 C C . PRO A 1 331 ? 21.569 -24.605 -43.080 1.00 24.22 331 PRO A C 1
ATOM 2393 O O . PRO A 1 331 ? 21.826 -23.405 -42.934 1.00 16.24 331 PRO A O 1
ATOM 2397 N N . PHE A 1 332 ? 22.218 -25.585 -42.446 1.00 17.63 332 PHE A N 1
ATOM 2398 C CA . PHE A 1 332 ? 23.415 -25.302 -41.670 1.00 16.51 332 PHE A CA 1
ATOM 2399 C C . PHE A 1 332 ? 24.408 -24.481 -42.486 1.00 14.13 332 PHE A C 1
ATOM 2400 O O . PHE A 1 332 ? 25.037 -23.556 -41.963 1.00 16.32 332 PHE A O 1
ATOM 2408 N N . GLU A 1 333 ? 24.552 -24.796 -43.779 1.00 15.26 333 GLU A N 1
ATOM 2409 C CA . GLU A 1 333 ? 25.571 -24.127 -44.585 1.00 21.01 333 GLU A CA 1
ATOM 2410 C C . GLU A 1 333 ? 25.315 -22.625 -44.677 1.00 15.19 333 GLU A C 1
ATOM 2411 O O . GLU A 1 333 ? 26.264 -21.840 -44.817 1.00 17.50 333 GLU A O 1
ATOM 2417 N N . GLU A 1 334 ? 24.048 -22.213 -44.596 1.00 15.86 334 GLU A N 1
ATOM 2418 C CA . GLU A 1 334 ? 23.703 -20.795 -44.645 1.00 16.93 334 GLU A CA 1
ATOM 2419 C C . GLU A 1 334 ? 24.004 -20.113 -43.317 1.00 15.14 334 GLU A C 1
ATOM 2420 O O . GLU A 1 334 ? 24.510 -18.985 -43.296 1.00 14.98 334 GLU A O 1
ATOM 2426 N N . SER A 1 335 ? 23.712 -20.783 -42.199 1.00 12.84 335 SER A N 1
ATOM 2427 C CA . SER A 1 335 ? 24.136 -20.246 -40.909 1.00 16.29 335 SER A CA 1
ATOM 2428 C C . SER A 1 335 ? 25.656 -20.114 -40.845 1.00 15.52 335 SER A C 1
ATOM 2429 O O . SER A 1 335 ? 26.195 -19.112 -40.356 1.00 13.94 335 SER A O 1
ATOM 2432 N N . ALA A 1 336 ? 26.364 -21.117 -41.345 1.00 11.50 336 ALA A N 1
ATOM 2433 C CA . ALA A 1 336 ? 27.821 -21.085 -41.310 1.00 14.84 336 ALA A CA 1
ATOM 2434 C C . ALA A 1 336 ? 28.371 -19.992 -42.222 1.00 12.81 336 ALA A C 1
ATOM 2435 O O . ALA A 1 336 ? 29.349 -19.320 -41.873 1.00 15.08 336 ALA A O 1
ATOM 2437 N N . ARG A 1 337 ? 27.743 -19.793 -43.387 1.00 14.96 337 ARG A N 1
ATOM 2438 C CA . ARG A 1 337 ? 28.155 -18.713 -44.285 1.00 14.81 337 ARG A CA 1
ATOM 2439 C C . ARG A 1 337 ? 27.998 -17.357 -43.613 1.00 15.53 337 ARG A C 1
ATOM 2440 O O . ARG A 1 337 ? 28.890 -16.504 -43.706 1.00 14.64 337 ARG A O 1
ATOM 2448 N N . THR A 1 338 ? 26.870 -17.146 -42.922 1.00 12.43 338 THR A N 1
ATOM 2449 C CA . THR A 1 338 ? 26.665 -15.905 -42.185 1.00 13.91 338 THR A CA 1
ATOM 2450 C C . THR A 1 338 ? 27.801 -15.674 -41.206 1.00 12.94 338 THR A C 1
ATOM 2451 O O . THR A 1 338 ? 28.361 -14.574 -41.131 1.00 16.84 338 THR A O 1
ATOM 2455 N N . MET A 1 339 ? 28.167 -16.715 -40.449 1.00 12.65 339 MET A N 1
ATOM 2456 C CA . MET A 1 339 ? 29.219 -16.546 -39.457 1.00 14.12 339 MET A CA 1
ATOM 2457 C C . MET A 1 339 ? 30.566 -16.297 -40.121 1.00 14.49 339 MET A C 1
ATOM 2458 O O . MET A 1 339 ? 31.336 -15.447 -39.660 1.00 15.73 339 MET A O 1
ATOM 2463 N N . ARG A 1 340 ? 30.863 -17.018 -41.209 1.00 14.97 340 ARG A N 1
ATOM 2464 C CA . ARG A 1 340 ? 32.145 -16.834 -41.887 1.00 14.82 340 ARG A CA 1
ATOM 2465 C C . ARG A 1 340 ? 32.260 -15.441 -42.497 1.00 15.13 340 ARG A C 1
ATOM 2466 O O . ARG A 1 340 ? 33.324 -14.814 -42.418 1.00 17.45 340 ARG A O 1
ATOM 2474 N N . LEU A 1 341 ? 31.179 -14.929 -43.096 1.00 15.21 341 LEU A N 1
ATOM 2475 C CA . LEU A 1 341 ? 31.238 -13.589 -43.673 1.00 16.04 341 LEU A CA 1
ATOM 2476 C C . LEU A 1 341 ? 31.381 -12.533 -42.585 1.00 14.95 341 LEU A C 1
ATOM 2477 O O . LEU A 1 341 ? 32.128 -11.562 -42.746 1.00 16.67 341 LEU A O 1
ATOM 2482 N N . PHE A 1 342 ? 30.675 -12.710 -41.466 1.00 12.84 342 PHE A N 1
ATOM 2483 C CA . PHE A 1 342 ? 30.803 -11.764 -40.370 1.00 13.90 342 PHE A CA 1
ATOM 2484 C C . PHE A 1 342 ? 32.220 -11.770 -39.823 1.00 16.17 342 PHE A C 1
ATOM 2485 O O . PHE A 1 342 ? 32.792 -10.713 -39.550 1.00 16.95 342 PHE A O 1
ATOM 2493 N N . ALA A 1 343 ? 32.804 -12.957 -39.668 1.00 14.47 343 ALA A N 1
ATOM 2494 C CA . ALA A 1 343 ? 34.145 -13.052 -39.103 1.00 17.42 343 ALA A CA 1
ATOM 2495 C C . ALA A 1 343 ? 35.185 -12.417 -40.018 1.00 20.82 343 ALA A C 1
ATOM 2496 O O . ALA A 1 343 ? 36.114 -11.750 -39.545 1.00 20.39 343 ALA A O 1
ATOM 2498 N N . GLU A 1 344 ? 35.052 -12.610 -41.329 1.00 16.43 344 GLU A N 1
ATOM 2499 C CA . GLU A 1 344 ? 36.058 -12.088 -42.250 1.00 16.57 344 GLU A CA 1
ATOM 2500 C C . GLU A 1 344 ? 35.934 -10.582 -42.444 1.00 21.23 344 GLU A C 1
ATOM 2501 O O . GLU A 1 344 ? 36.949 -9.873 -42.521 1.00 20.77 344 GLU A O 1
ATOM 2507 N N . HIS A 1 345 ? 34.705 -10.072 -42.530 1.00 20.57 345 HIS A N 1
ATOM 2508 C CA . HIS A 1 345 ? 34.490 -8.706 -42.980 1.00 22.49 345 HIS A CA 1
ATOM 2509 C C . HIS A 1 345 ? 34.160 -7.727 -41.866 1.00 22.89 345 HIS A C 1
ATOM 2510 O O . HIS A 1 345 ? 34.335 -6.518 -42.060 1.00 27.95 345 HIS A O 1
ATOM 2517 N N . LEU A 1 346 ? 33.698 -8.198 -40.712 1.00 18.51 346 LEU A N 1
ATOM 2518 C CA . LEU A 1 346 ? 33.196 -7.293 -39.685 1.00 17.36 346 LEU A CA 1
ATOM 2519 C C . LEU A 1 346 ? 33.944 -7.421 -38.369 1.00 24.96 346 LEU A C 1
ATOM 2520 O O . LEU A 1 346 ? 34.336 -6.403 -37.782 1.00 22.30 346 LEU A O 1
ATOM 2525 N N . LEU A 1 347 ? 34.147 -8.645 -37.890 1.00 21.95 347 LEU A N 1
ATOM 2526 C CA . LEU A 1 347 ? 34.862 -8.851 -36.634 1.00 20.55 347 LEU A CA 1
ATOM 2527 C C . LEU A 1 347 ? 36.183 -8.091 -36.531 1.00 20.08 347 LEU A C 1
ATOM 2528 O O . LEU A 1 347 ? 36.436 -7.509 -35.464 1.00 25.96 347 LEU A O 1
ATOM 2533 N N . PRO A 1 348 ? 37.057 -8.059 -37.547 1.00 25.41 348 PRO A N 1
ATOM 2534 C CA . PRO A 1 348 ? 38.337 -7.349 -37.366 1.00 32.84 348 PRO A CA 1
ATOM 2535 C C . PRO A 1 348 ? 38.188 -5.868 -37.069 1.00 36.75 348 PRO A C 1
ATOM 2536 O O . PRO A 1 348 ? 39.024 -5.308 -36.348 1.00 39.67 348 PRO A O 1
ATOM 2540 N N . HIS A 1 349 ? 37.154 -5.212 -37.597 1.00 30.77 349 HIS A N 1
ATOM 2541 C CA . HIS A 1 349 ? 37.026 -3.769 -37.447 1.00 37.58 349 HIS A CA 1
ATOM 2542 C C . HIS A 1 349 ? 36.474 -3.346 -36.089 1.00 39.96 349 HIS A C 1
ATOM 2543 O O . HIS A 1 349 ? 36.574 -2.164 -35.743 1.00 37.65 349 HIS A O 1
ATOM 2550 N N . TYR A 1 350 ? 35.905 -4.262 -35.310 1.00 36.38 350 TYR A N 1
ATOM 2551 C CA . TYR A 1 350 ? 35.440 -3.941 -33.968 1.00 29.22 350 TYR A CA 1
ATOM 2552 C C . TYR A 1 350 ? 36.326 -4.531 -32.876 1.00 38.42 350 TYR A C 1
ATOM 2553 O O . TYR A 1 350 ? 36.089 -4.264 -31.693 1.00 43.09 350 TYR A O 1
ATOM 2562 N N . ALA A 1 351 ? 37.349 -5.301 -33.238 1.00 42.52 351 ALA A N 1
ATOM 2563 C CA . ALA A 1 351 ? 38.207 -5.957 -32.256 1.00 49.47 351 ALA A CA 1
ATOM 2564 C C . ALA A 1 351 ? 39.243 -5.003 -31.663 1.00 52.41 351 ALA A C 1
ATOM 2565 O O . ALA A 1 351 ? 39.507 -3.932 -32.211 1.00 58.50 351 ALA A O 1
ATOM 2567 N N . MET B 1 1 ? 28.294 -60.051 -19.372 1.00 12.95 1 MET B N 1
ATOM 2568 C CA . MET B 1 1 ? 28.581 -58.896 -18.521 1.00 13.39 1 MET B CA 1
ATOM 2569 C C . MET B 1 1 ? 28.922 -57.706 -19.398 1.00 15.26 1 MET B C 1
ATOM 2570 O O . MET B 1 1 ? 29.511 -57.862 -20.472 1.00 19.79 1 MET B O 1
ATOM 2575 N N . LYS B 1 2 ? 28.540 -56.524 -18.937 1.00 11.04 2 LYS B N 1
ATOM 2576 C CA . LYS B 1 2 ? 28.995 -55.264 -19.501 1.00 11.85 2 LYS B CA 1
ATOM 2577 C C . LYS B 1 2 ? 29.634 -54.461 -18.384 1.00 11.10 2 LYS B C 1
ATOM 2578 O O . LYS B 1 2 ? 29.265 -54.602 -17.212 1.00 12.81 2 LYS B O 1
ATOM 2584 N N . PHE B 1 3 ? 30.612 -53.635 -18.743 1.00 8.87 3 PHE B N 1
ATOM 2585 C CA . PHE B 1 3 ? 31.338 -52.845 -17.758 1.00 9.64 3 PHE B CA 1
ATOM 2586 C C . PHE B 1 3 ? 31.475 -51.408 -18.232 1.00 10.48 3 PHE B C 1
ATOM 2587 O O . PHE B 1 3 ? 32.053 -51.149 -19.300 1.00 10.94 3 PHE B O 1
ATOM 2595 N N . GLY B 1 4 ? 30.960 -50.478 -17.428 1.00 11.43 4 GLY B N 1
ATOM 2596 C CA . GLY B 1 4 ? 31.160 -49.067 -17.646 1.00 11.65 4 GLY B CA 1
ATOM 2597 C C . GLY B 1 4 ? 31.841 -48.460 -16.438 1.00 10.15 4 GLY B C 1
ATOM 2598 O O . GLY B 1 4 ? 32.261 -49.184 -15.528 1.00 12.21 4 GLY B O 1
ATOM 2599 N N . ILE B 1 5 ? 31.926 -47.136 -16.410 1.00 9.60 5 ILE B N 1
ATOM 2600 C CA . ILE B 1 5 ? 32.638 -46.391 -15.380 1.00 10.77 5 ILE B CA 1
ATOM 2601 C C . ILE B 1 5 ? 31.633 -45.511 -14.651 1.00 10.30 5 ILE B C 1
ATOM 2602 O O . ILE B 1 5 ? 30.815 -44.846 -15.294 1.00 14.89 5 ILE B O 1
ATOM 2607 N N . ASN B 1 6 ? 31.694 -45.513 -13.317 1.00 9.32 6 ASN B N 1
ATOM 2608 C CA . ASN B 1 6 ? 30.927 -44.605 -12.474 1.00 12.23 6 ASN B CA 1
ATOM 2609 C C . ASN B 1 6 ? 31.832 -43.451 -12.051 1.00 10.76 6 ASN B C 1
ATOM 2610 O O . ASN B 1 6 ? 32.958 -43.678 -11.583 1.00 12.47 6 ASN B O 1
ATOM 2615 N N . LEU B 1 7 ? 31.353 -42.217 -12.241 1.00 11.22 7 LEU B N 1
ATOM 2616 C CA . LEU B 1 7 ? 32.095 -41.024 -11.838 1.00 9.57 7 LEU B CA 1
ATOM 2617 C C . LEU B 1 7 ? 31.309 -40.257 -10.779 1.00 14.55 7 LEU B C 1
ATOM 2618 O O . LEU B 1 7 ? 30.984 -39.075 -10.940 1.00 17.32 7 LEU B O 1
ATOM 2623 N N . PHE B 1 8 ? 30.980 -40.970 -9.713 1.00 18.27 8 PHE B N 1
ATOM 2624 C CA . PHE B 1 8 ? 30.281 -40.428 -8.556 1.00 12.75 8 PHE B CA 1
ATOM 2625 C C . PHE B 1 8 ? 31.298 -39.666 -7.713 1.00 15.12 8 PHE B C 1
ATOM 2626 O O . PHE B 1 8 ? 32.307 -40.250 -7.307 1.00 15.66 8 PHE B O 1
ATOM 2634 N N . PRO B 1 9 ? 31.111 -38.363 -7.462 1.00 14.22 9 PRO B N 1
ATOM 2635 C CA . PRO B 1 9 ? 32.109 -37.626 -6.663 1.00 12.58 9 PRO B CA 1
ATOM 2636 C C . PRO B 1 9 ? 31.917 -37.881 -5.170 1.00 16.09 9 PRO B C 1
ATOM 2637 O O . PRO B 1 9 ? 30.840 -37.639 -4.624 1.00 15.62 9 PRO B O 1
ATOM 2641 N N . THR B 1 10 ? 32.957 -38.391 -4.508 1.00 13.66 10 THR B N 1
ATOM 2642 C CA . THR B 1 10 ? 33.017 -38.398 -3.044 1.00 12.00 10 THR B CA 1
ATOM 2643 C C . THR B 1 10 ? 34.296 -37.644 -2.712 1.00 14.33 10 THR B C 1
ATOM 2644 O O . THR B 1 10 ? 35.367 -38.240 -2.539 1.00 14.01 10 THR B O 1
ATOM 2648 N N . VAL B 1 11 ? 34.180 -36.318 -2.661 1.00 13.99 11 VAL B N 1
ATOM 2649 C CA . VAL B 1 11 ? 35.346 -35.446 -2.736 1.00 11.99 11 VAL B CA 1
ATOM 2650 C C . VAL B 1 11 ? 34.936 -34.036 -2.325 1.00 17.67 11 VAL B C 1
ATOM 2651 O O . VAL B 1 11 ? 33.810 -33.590 -2.594 1.00 14.65 11 VAL B O 1
ATOM 2655 N N . GLY B 1 12 ? 35.841 -33.339 -1.649 1.00 17.53 12 GLY B N 1
ATOM 2656 C CA . GLY B 1 12 ? 35.652 -31.946 -1.315 1.00 13.97 12 GLY B CA 1
ATOM 2657 C C . GLY B 1 12 ? 36.899 -31.163 -1.661 1.00 13.78 12 GLY B C 1
ATOM 2658 O O . GLY B 1 12 ? 37.908 -31.723 -2.101 1.00 13.00 12 GLY B O 1
ATOM 2659 N N . PRO B 1 13 ? 36.850 -29.846 -1.448 1.00 17.07 13 PRO B N 1
ATOM 2660 C CA . PRO B 1 13 ? 37.920 -28.970 -1.957 1.00 17.01 13 PRO B CA 1
ATOM 2661 C C . PRO B 1 13 ? 39.288 -29.201 -1.344 1.00 17.46 13 PRO B C 1
ATOM 2662 O O . PRO B 1 13 ? 40.289 -28.807 -1.958 1.00 20.24 13 PRO B O 1
ATOM 2666 N N . ALA B 1 14 ? 39.377 -29.787 -0.146 1.00 15.10 14 ALA B N 1
ATOM 2667 C CA . ALA B 1 14 ? 40.685 -30.131 0.402 1.00 20.24 14 ALA B CA 1
ATOM 2668 C C . ALA B 1 14 ? 41.369 -31.240 -0.389 1.00 20.47 14 ALA B C 1
ATOM 2669 O O . ALA B 1 14 ? 42.577 -31.448 -0.228 1.00 23.81 14 ALA B O 1
ATOM 2671 N N . GLU B 1 15 ? 40.623 -31.959 -1.223 1.00 16.94 15 GLU B N 1
ATOM 2672 C CA . GLU B 1 15 ? 41.126 -33.057 -2.037 1.00 14.37 15 GLU B CA 1
ATOM 2673 C C . GLU B 1 15 ? 41.226 -32.685 -3.507 1.00 18.12 15 GLU B C 1
ATOM 2674 O O . GLU B 1 15 ? 42.282 -32.875 -4.124 1.00 19.05 15 GLU B O 1
ATOM 2680 N N . LYS B 1 16 ? 40.143 -32.160 -4.084 1.00 12.85 16 LYS B N 1
ATOM 2681 C CA . LYS B 1 16 ? 40.141 -31.623 -5.441 1.00 14.14 16 LYS B CA 1
ATOM 2682 C C . LYS B 1 16 ? 39.158 -30.462 -5.502 1.00 14.07 16 LYS B C 1
ATOM 2683 O O . LYS B 1 16 ? 38.013 -30.598 -5.055 1.00 14.35 16 LYS B O 1
ATOM 2689 N N . SER B 1 17 ? 39.577 -29.343 -6.089 1.00 14.51 17 SER B N 1
ATOM 2690 C CA . SER B 1 17 ? 38.619 -28.303 -6.438 1.00 12.07 17 SER B CA 1
ATOM 2691 C C . SER B 1 17 ? 37.565 -28.854 -7.402 1.00 16.84 17 SER B C 1
ATOM 2692 O O . SER B 1 17 ? 37.765 -29.870 -8.070 1.00 14.39 17 SER B O 1
ATOM 2695 N N . ALA B 1 18 ? 36.402 -28.191 -7.445 1.00 12.41 18 ALA B N 1
ATOM 2696 C CA . ALA B 1 18 ? 35.410 -28.564 -8.451 1.00 12.39 18 ALA B CA 1
ATOM 2697 C C . ALA B 1 18 ? 35.996 -28.473 -9.853 1.00 11.94 18 ALA B C 1
ATOM 2698 O O . ALA B 1 18 ? 35.716 -29.321 -10.710 1.00 13.71 18 ALA B O 1
ATOM 2700 N N . GLY B 1 19 ? 36.835 -27.467 -10.098 1.00 9.10 19 GLY B N 1
ATOM 2701 C CA . GLY B 1 19 ? 37.411 -27.318 -11.423 1.00 12.45 19 GLY B CA 1
ATOM 2702 C C . GLY B 1 19 ? 38.300 -28.489 -11.792 1.00 14.08 19 GLY B C 1
ATOM 2703 O O . GLY B 1 19 ? 38.230 -29.011 -12.911 1.00 12.87 19 GLY B O 1
ATOM 2704 N N . GLN B 1 20 ? 39.138 -28.929 -10.849 1.00 12.72 20 GLN B N 1
ATOM 2705 C CA . GLN B 1 20 ? 39.977 -30.096 -11.112 1.00 13.56 20 GLN B CA 1
ATOM 2706 C C . GLN B 1 20 ? 39.129 -31.350 -11.285 1.00 14.73 20 GLN B C 1
ATOM 2707 O O . GLN B 1 20 ? 39.373 -32.156 -12.192 1.00 12.70 20 GLN B O 1
ATOM 2713 N N . HIS B 1 21 ? 38.108 -31.519 -10.443 1.00 12.54 21 HIS B N 1
ATOM 2714 C CA . HIS B 1 21 ? 37.258 -32.702 -10.536 1.00 12.89 21 HIS B CA 1
ATOM 2715 C C . HIS B 1 21 ? 36.602 -32.817 -11.912 1.00 10.03 21 HIS B C 1
ATOM 2716 O O . HIS B 1 21 ? 36.593 -33.893 -12.519 1.00 13.48 21 HIS B O 1
ATOM 2723 N N . PHE B 1 22 ? 36.031 -31.726 -12.418 1.00 10.80 22 PHE B N 1
ATOM 2724 C CA . PHE B 1 22 ? 35.305 -31.846 -13.680 1.00 10.92 22 PHE B CA 1
ATOM 2725 C C . PHE B 1 22 ? 36.259 -32.024 -14.852 1.00 12.76 22 PHE B C 1
ATOM 2726 O O . PHE B 1 22 ? 35.955 -32.770 -15.785 1.00 12.47 22 PHE B O 1
ATOM 2734 N N . GLU B 1 23 ? 37.423 -31.368 -14.815 1.00 10.97 23 GLU B N 1
ATOM 2735 C CA A GLU B 1 23 ? 38.436 -31.566 -15.857 0.66 12.95 23 GLU B CA 1
ATOM 2736 C CA B GLU B 1 23 ? 38.391 -31.577 -15.885 0.34 13.03 23 GLU B CA 1
ATOM 2737 C C . GLU B 1 23 ? 38.894 -33.019 -15.904 1.00 13.39 23 GLU B C 1
ATOM 2738 O O . GLU B 1 23 ? 38.990 -33.635 -16.977 1.00 11.25 23 GLU B O 1
ATOM 2749 N N . GLU B 1 24 ? 39.192 -33.587 -14.742 1.00 10.81 24 GLU B N 1
ATOM 2750 C CA . GLU B 1 24 ? 39.678 -34.959 -14.712 1.00 13.15 24 GLU B CA 1
ATOM 2751 C C . GLU B 1 24 ? 38.572 -35.957 -15.041 1.00 11.36 24 GLU B C 1
ATOM 2752 O O . GLU B 1 24 ? 38.823 -36.972 -15.703 1.00 11.82 24 GLU B O 1
ATOM 2758 N N . SER B 1 25 ? 37.344 -35.700 -14.581 1.00 10.28 25 SER B N 1
ATOM 2759 C CA . SER B 1 25 ? 36.253 -36.630 -14.858 1.00 9.59 25 SER B CA 1
ATOM 2760 C C . SER B 1 25 ? 35.907 -36.654 -16.345 1.00 10.33 25 SER B C 1
ATOM 2761 O O . SER B 1 25 ? 35.581 -37.714 -16.894 1.00 11.06 25 SER B O 1
ATOM 2764 N N . LEU B 1 26 ? 35.958 -35.502 -17.014 1.00 13.48 26 LEU B N 1
ATOM 2765 C CA . LEU B 1 26 ? 35.732 -35.515 -18.455 1.00 13.21 26 LEU B CA 1
ATOM 2766 C C . LEU B 1 26 ? 36.842 -36.276 -19.167 1.00 12.38 26 LEU B C 1
ATOM 2767 O O . LEU B 1 26 ? 36.586 -36.972 -20.154 1.00 12.55 26 LEU B O 1
ATOM 2772 N N . ARG B 1 27 ? 38.081 -36.187 -18.665 1.00 10.63 27 ARG B N 1
ATOM 2773 C CA . ARG B 1 27 ? 39.153 -36.948 -19.298 1.00 8.40 27 ARG B CA 1
ATOM 2774 C C . ARG B 1 27 ? 39.000 -38.445 -19.042 1.00 11.77 27 ARG B C 1
ATOM 2775 O O . ARG B 1 27 ? 39.368 -39.258 -19.899 1.00 11.78 27 ARG B O 1
ATOM 2783 N N . LEU B 1 28 ? 38.464 -38.827 -17.874 1.00 10.61 28 LEU B N 1
ATOM 2784 C CA . LEU B 1 28 ? 38.167 -40.235 -17.632 1.00 11.68 28 LEU B CA 1
ATOM 2785 C C . LEU B 1 28 ? 37.052 -40.730 -18.551 1.00 10.01 28 LEU B C 1
ATOM 2786 O O . LEU B 1 28 ? 37.068 -41.894 -18.972 1.00 11.13 28 LEU B O 1
ATOM 2791 N N . ALA B 1 29 ? 36.049 -39.881 -18.835 1.00 11.16 29 ALA B N 1
ATOM 2792 C CA . ALA B 1 29 ? 35.024 -40.266 -19.802 1.00 12.74 29 ALA B CA 1
ATOM 2793 C C . ALA B 1 29 ? 35.635 -40.488 -21.179 1.00 13.03 29 ALA B C 1
ATOM 2794 O O . ALA B 1 29 ? 35.289 -41.454 -21.875 1.00 11.08 29 ALA B O 1
ATOM 2796 N N . GLU B 1 30 ? 36.562 -39.609 -21.585 1.00 9.07 30 GLU B N 1
ATOM 2797 C CA . GLU B 1 30 ? 37.268 -39.806 -22.849 1.00 8.31 30 GLU B CA 1
ATOM 2798 C C . GLU B 1 30 ? 38.035 -41.118 -22.850 1.00 11.90 30 GLU B C 1
ATOM 2799 O O . GLU B 1 30 ? 38.056 -41.837 -23.861 1.00 13.28 30 GLU B O 1
ATOM 2805 N N . LEU B 1 31 ? 38.673 -41.449 -21.722 1.00 11.91 31 LEU B N 1
ATOM 2806 C CA . LEU B 1 31 ? 39.422 -42.700 -21.632 1.00 11.16 31 LEU B CA 1
ATOM 2807 C C . LEU B 1 31 ? 38.500 -43.914 -21.654 1.00 12.17 31 LEU B C 1
ATOM 2808 O O . LEU B 1 31 ? 38.832 -44.930 -22.270 1.00 11.36 31 LEU B O 1
ATOM 2813 N N . ALA B 1 32 ? 37.335 -43.822 -21.003 1.00 10.71 32 ALA B N 1
ATOM 2814 C CA . ALA B 1 32 ? 36.337 -44.892 -21.093 1.00 11.93 32 ALA B CA 1
ATOM 2815 C C . ALA B 1 32 ? 35.938 -45.151 -22.540 1.00 13.28 32 ALA B C 1
ATOM 2816 O O . ALA B 1 32 ? 35.846 -46.309 -22.972 1.00 13.13 32 ALA B O 1
ATOM 2818 N N . ASP B 1 33 ? 35.707 -44.076 -23.297 1.00 12.32 33 ASP B N 1
ATOM 2819 C CA . ASP B 1 33 ? 35.441 -44.168 -24.735 1.00 15.72 33 ASP B CA 1
ATOM 2820 C C . ASP B 1 33 ? 36.569 -44.901 -25.450 1.00 15.97 33 ASP B C 1
ATOM 2821 O O . ASP B 1 33 ? 36.339 -45.890 -26.161 1.00 12.98 33 ASP B O 1
ATOM 2826 N N . GLU B 1 34 ? 37.805 -44.448 -25.244 1.00 10.82 34 GLU B N 1
ATOM 2827 C CA . GLU B 1 34 ? 38.934 -45.011 -25.973 1.00 12.18 34 GLU B CA 1
ATOM 2828 C C . GLU B 1 34 ? 39.139 -46.485 -25.643 1.00 12.69 34 GLU B C 1
ATOM 2829 O O . GLU B 1 34 ? 39.420 -47.296 -26.532 1.00 13.64 34 GLU B O 1
ATOM 2835 N N . LEU B 1 35 ? 39.006 -46.854 -24.368 1.00 12.51 35 LEU B N 1
ATOM 2836 C CA . LEU B 1 35 ? 39.337 -48.204 -23.932 1.00 11.22 35 LEU B CA 1
ATOM 2837 C C . LEU B 1 35 ? 38.215 -49.214 -24.181 1.00 14.92 35 LEU B C 1
ATOM 2838 O O . LEU B 1 35 ? 38.429 -50.423 -24.000 1.00 17.87 35 LEU B O 1
ATOM 2843 N N . GLY B 1 36 ? 37.038 -48.759 -24.607 1.00 11.26 36 GLY B N 1
ATOM 2844 C CA . GLY B 1 36 ? 35.957 -49.664 -24.944 1.00 12.77 36 GLY B CA 1
ATOM 2845 C C . GLY B 1 36 ? 34.976 -49.953 -23.828 1.00 13.19 36 GLY B C 1
ATOM 2846 O O . GLY B 1 36 ? 34.212 -50.914 -23.936 1.00 13.31 36 GLY B O 1
ATOM 2847 N N . PHE B 1 37 ? 34.954 -49.148 -22.768 1.00 14.44 37 PHE B N 1
ATOM 2848 C CA . PHE B 1 37 ? 33.973 -49.372 -21.710 1.00 11.73 37 PHE B CA 1
ATOM 2849 C C . PHE B 1 37 ? 32.567 -49.029 -22.192 1.00 11.02 37 PHE B C 1
ATOM 2850 O O . PHE B 1 37 ? 32.375 -48.210 -23.093 1.00 10.31 37 PHE B O 1
ATOM 2858 N N . HIS B 1 38 ? 31.577 -49.671 -21.560 1.00 10.75 38 HIS B N 1
ATOM 2859 C CA . HIS B 1 38 ? 30.198 -49.652 -22.055 1.00 8.97 38 HIS B CA 1
ATOM 2860 C C . HIS B 1 38 ? 29.538 -48.287 -21.872 1.00 12.65 38 HIS B C 1
ATOM 2861 O O . HIS B 1 38 ? 28.764 -47.852 -22.730 1.00 11.61 38 HIS B O 1
ATOM 2868 N N . HIS B 1 39 ? 29.816 -47.604 -20.761 1.00 10.38 39 HIS B N 1
ATOM 2869 C CA . HIS B 1 39 ? 29.090 -46.385 -20.421 1.00 9.57 39 HIS B CA 1
ATOM 2870 C C . HIS B 1 39 ? 29.901 -45.549 -19.446 1.00 8.30 39 HIS B C 1
ATOM 2871 O O . HIS B 1 39 ? 30.902 -46.001 -18.886 1.00 11.02 39 HIS B O 1
ATOM 2878 N N . VAL B 1 40 ? 29.422 -44.319 -19.256 1.00 12.15 40 VAL B N 1
ATOM 2879 C CA . VAL B 1 40 ? 29.845 -43.402 -18.204 1.00 10.16 40 VAL B CA 1
ATOM 2880 C C . VAL B 1 40 ? 28.596 -43.011 -17.419 1.00 8.10 40 VAL B C 1
ATOM 2881 O O . VAL B 1 40 ? 27.563 -42.667 -18.008 1.00 11.84 40 VAL B O 1
ATOM 2885 N N . LYS B 1 41 ? 28.688 -43.067 -16.098 1.00 11.06 41 LYS B N 1
ATOM 2886 C CA . LYS B 1 41 ? 27.556 -42.834 -15.219 1.00 10.55 41 LYS B CA 1
ATOM 2887 C C . LYS B 1 41 ? 27.927 -41.768 -14.195 1.00 11.60 41 LYS B C 1
ATOM 2888 O O . LYS B 1 41 ? 29.090 -41.645 -13.808 1.00 11.36 41 LYS B O 1
ATOM 2894 N N . THR B 1 42 ? 26.946 -40.970 -13.774 1.00 12.08 42 THR B N 1
ATOM 2895 C CA . THR B 1 42 ? 27.158 -40.091 -12.622 1.00 12.64 42 THR B CA 1
ATOM 2896 C C . THR B 1 42 ? 25.823 -39.874 -11.914 1.00 13.23 42 THR B C 1
ATOM 2897 O O . THR B 1 42 ? 24.773 -40.324 -12.381 1.00 12.36 42 THR B O 1
ATOM 2901 N N . VAL B 1 43 ? 25.876 -39.159 -10.788 1.00 11.00 43 VAL B N 1
ATOM 2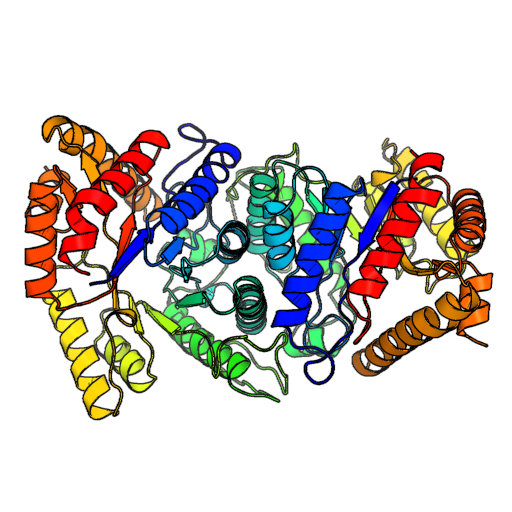902 C CA . VAL B 1 43 ? 24.829 -39.171 -9.771 1.00 10.04 43 VAL B CA 1
ATOM 2903 C C . VAL B 1 43 ? 24.175 -37.786 -9.656 1.00 12.18 43 VAL B C 1
ATOM 2904 O O . VAL B 1 43 ? 24.671 -36.787 -10.185 1.00 11.61 43 VAL B O 1
ATOM 2908 N N . GLU B 1 44 ? 23.038 -37.750 -8.947 1.00 13.10 44 GLU B N 1
ATOM 2909 C CA . GLU B 1 44 ? 22.399 -36.522 -8.472 1.00 10.77 44 GLU B CA 1
ATOM 2910 C C . GLU B 1 44 ? 22.436 -36.493 -6.945 1.00 11.77 44 GLU B C 1
ATOM 2911 O O . GLU B 1 44 ? 21.836 -37.354 -6.297 1.00 12.15 44 GLU B O 1
ATOM 2917 N N . HIS B 1 45 ? 23.128 -35.502 -6.373 1.00 11.04 45 HIS B N 1
ATOM 2918 C CA . HIS B 1 45 ? 23.155 -35.335 -4.919 1.00 13.64 45 HIS B CA 1
ATOM 2919 C C . HIS B 1 45 ? 23.456 -33.873 -4.585 1.00 11.81 45 HIS B C 1
ATOM 2920 O O . HIS B 1 45 ? 23.998 -33.130 -5.407 1.00 12.90 45 HIS B O 1
ATOM 2927 N N . TYR B 1 46 ? 23.140 -33.477 -3.341 1.00 11.32 46 TYR B N 1
ATOM 2928 C CA . TYR B 1 46 ? 23.229 -32.080 -2.923 1.00 15.12 46 TYR B CA 1
ATOM 2929 C C . TYR B 1 46 ? 23.968 -31.933 -1.601 1.00 17.54 46 TYR B C 1
ATOM 2930 O O . TYR B 1 46 ? 23.782 -32.738 -0.687 1.00 17.74 46 TYR B O 1
ATOM 2939 N N . PHE B 1 47 ? 24.814 -30.896 -1.527 1.00 14.49 47 PHE B N 1
ATOM 2940 C CA . PHE B 1 47 ? 25.326 -30.288 -0.290 1.00 16.62 47 PHE B CA 1
ATOM 2941 C C . PHE B 1 47 ? 26.566 -30.950 0.305 1.00 20.97 47 PHE B C 1
ATOM 2942 O O . PHE B 1 47 ? 27.404 -30.255 0.884 1.00 26.85 47 PHE B O 1
ATOM 2950 N N . HIS B 1 48 ? 26.689 -32.266 0.220 1.00 17.30 48 HIS B N 1
ATOM 2951 C CA . HIS B 1 48 ? 27.724 -32.962 0.981 1.00 18.70 48 HIS B CA 1
ATOM 2952 C C . HIS B 1 48 ? 28.829 -33.462 0.060 1.00 17.17 48 HIS B C 1
ATOM 2953 O O . HIS B 1 48 ? 28.641 -33.594 -1.152 1.00 16.42 48 HIS B O 1
ATOM 2960 N N . GLU B 1 49 ? 30.001 -33.740 0.647 1.00 14.45 49 GLU B N 1
ATOM 2961 C CA . GLU B 1 49 ? 31.064 -34.346 -0.152 1.00 14.57 49 GLU B CA 1
ATOM 29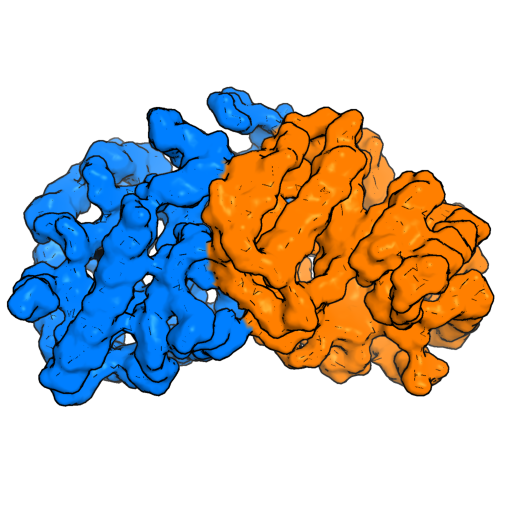62 C C . GLU B 1 49 ? 30.628 -35.678 -0.753 1.00 13.71 49 GLU B C 1
ATOM 2963 O O . GLU B 1 49 ? 31.165 -36.089 -1.785 1.00 14.02 49 GLU B O 1
ATOM 2969 N N . TYR B 1 50 ? 29.630 -36.326 -0.160 1.00 14.31 50 TYR B N 1
ATOM 2970 C CA . TYR B 1 50 ? 28.992 -37.484 -0.765 1.00 13.16 50 TYR B CA 1
ATOM 2971 C C . TYR B 1 50 ? 28.103 -37.033 -1.920 1.00 15.76 50 TYR B C 1
ATOM 2972 O O . TYR B 1 50 ? 26.919 -36.743 -1.730 1.00 16.40 50 TYR B O 1
ATOM 2981 N N . GLY B 1 51 ? 28.675 -36.924 -3.121 1.00 12.85 51 GLY B N 1
ATOM 2982 C CA . GLY B 1 51 ? 27.904 -36.654 -4.319 1.00 13.52 51 GLY B CA 1
ATOM 2983 C C . GLY B 1 51 ? 27.604 -35.196 -4.619 1.00 12.44 51 GLY B C 1
ATOM 2984 O O . GLY B 1 51 ? 27.094 -34.905 -5.712 1.00 12.56 51 GLY B O 1
ATOM 2985 N N . GLY B 1 52 ? 27.915 -34.266 -3.706 1.00 10.75 52 GLY B N 1
ATOM 2986 C CA . GLY B 1 52 ? 27.402 -32.908 -3.828 1.00 11.70 52 GLY B CA 1
ATOM 2987 C C . GLY B 1 52 ? 28.009 -32.070 -4.938 1.00 9.62 52 GLY B C 1
ATOM 2988 O O . GLY B 1 52 ? 27.415 -31.057 -5.318 1.00 12.67 52 GLY B O 1
ATOM 2989 N N . TYR B 1 53 ? 29.169 -32.463 -5.470 1.00 9.24 53 TYR B N 1
ATOM 2990 C CA . TYR B 1 53 ? 29.673 -31.798 -6.670 1.00 9.47 53 TYR B CA 1
ATOM 2991 C C . TYR B 1 53 ? 28.776 -32.027 -7.884 1.00 12.92 53 TYR B C 1
ATOM 2992 O O . TYR B 1 53 ? 28.982 -31.370 -8.912 1.00 12.23 53 TYR B O 1
ATOM 3001 N N . SER B 1 54 ? 27.797 -32.940 -7.817 1.00 11.24 54 SER B N 1
ATOM 3002 C CA . SER B 1 54 ? 26.942 -33.234 -8.968 1.00 10.22 54 SER B CA 1
ATOM 3003 C C . SER B 1 54 ? 25.460 -33.086 -8.598 1.00 11.51 54 SER B C 1
ATOM 3004 O O . SER B 1 54 ? 24.715 -34.074 -8.511 1.00 11.20 54 SER B O 1
ATOM 3007 N N . PRO B 1 55 ? 24.994 -31.854 -8.388 1.00 11.25 55 PRO B N 1
ATOM 3008 C CA . PRO B 1 55 ? 23.541 -31.642 -8.209 1.00 10.60 55 PRO B CA 1
ATOM 3009 C C . PRO B 1 55 ? 22.724 -31.899 -9.481 1.00 13.03 55 PRO B C 1
ATOM 3010 O O . PRO B 1 55 ? 21.489 -32.020 -9.402 1.00 14.01 55 PRO B O 1
ATOM 3014 N N . ASP B 1 56 ? 23.358 -31.979 -10.652 1.00 10.55 56 ASP B N 1
ATOM 3015 C CA . ASP B 1 56 ? 22.628 -32.160 -11.909 1.00 8.72 56 ASP B CA 1
ATOM 3016 C C . ASP B 1 56 ? 23.442 -33.060 -12.828 1.00 11.03 56 ASP B C 1
ATOM 3017 O O . ASP B 1 56 ? 24.331 -32.594 -13.557 1.00 13.07 56 ASP B O 1
ATOM 3022 N N . PRO B 1 57 ? 23.182 -34.368 -12.805 1.00 9.51 57 PRO B N 1
ATOM 3023 C CA . PRO B 1 57 ? 23.999 -35.274 -13.634 1.00 11.88 57 PRO B CA 1
ATOM 3024 C C . PRO B 1 57 ? 23.872 -34.994 -15.124 1.00 13.80 57 PRO B C 1
ATOM 3025 O O . PRO B 1 57 ? 24.837 -35.217 -15.868 1.00 11.85 57 PRO B O 1
ATOM 3029 N N . VAL B 1 58 ? 22.718 -34.493 -15.585 1.00 10.51 58 VAL B N 1
ATOM 3030 C CA . VAL B 1 58 ? 22.547 -34.227 -17.016 1.00 10.18 58 VAL B CA 1
ATOM 3031 C C . VAL B 1 58 ? 23.563 -33.194 -17.505 1.00 11.54 58 VAL B C 1
ATOM 3032 O O . VAL B 1 58 ? 24.086 -33.296 -18.624 1.00 12.00 58 VAL B O 1
ATOM 3036 N N . THR B 1 59 ? 23.887 -32.204 -16.671 1.00 10.88 59 THR B N 1
ATOM 3037 C CA . THR B 1 59 ? 24.866 -31.189 -17.071 1.00 9.87 59 THR B CA 1
ATOM 3038 C C . THR B 1 59 ? 26.240 -31.809 -17.325 1.00 10.03 59 THR B C 1
ATOM 3039 O O . THR B 1 59 ? 26.908 -31.499 -18.319 1.00 12.21 59 THR B O 1
ATOM 3043 N N . PHE B 1 60 ? 26.687 -32.680 -16.425 1.00 11.21 60 PHE B N 1
ATOM 3044 C CA . PHE B 1 60 ? 27.947 -33.372 -16.651 1.00 9.20 60 PHE B CA 1
ATOM 3045 C C . PHE B 1 60 ? 27.871 -34.282 -17.872 1.00 8.12 60 PHE B C 1
ATOM 3046 O O . PHE B 1 60 ? 28.790 -34.314 -18.701 1.00 10.02 60 PHE B O 1
ATOM 3054 N N . LEU B 1 61 ? 26.801 -35.079 -17.967 1.00 10.43 61 LEU B N 1
ATOM 3055 C CA . LEU B 1 61 ? 26.738 -36.082 -19.031 1.00 8.43 61 LEU B CA 1
ATOM 3056 C C . LEU B 1 61 ? 26.605 -35.444 -20.413 1.00 10.74 61 LEU B C 1
ATOM 3057 O O . LEU B 1 61 ? 27.010 -36.058 -21.412 1.00 9.46 61 LEU B O 1
ATOM 3062 N N . ALA B 1 62 ? 26.044 -34.228 -20.493 1.00 10.18 62 ALA B N 1
ATOM 3063 C CA . ALA B 1 62 ? 26.021 -33.508 -21.765 1.00 11.28 62 ALA B CA 1
ATOM 3064 C C . ALA B 1 62 ? 27.428 -33.137 -22.207 1.00 13.65 62 ALA B C 1
ATOM 3065 O O . ALA B 1 62 ? 27.772 -33.258 -23.389 1.00 12.11 62 ALA B O 1
ATOM 3067 N N . ALA B 1 63 ? 28.241 -32.652 -21.272 1.00 10.29 63 ALA B N 1
ATOM 3068 C CA . ALA B 1 63 ? 29.647 -32.412 -21.559 1.00 8.90 63 ALA B CA 1
ATOM 3069 C C . ALA B 1 63 ? 30.376 -33.705 -21.912 1.00 10.77 63 ALA B C 1
ATOM 3070 O O . ALA B 1 63 ? 31.148 -33.739 -22.874 1.00 12.33 63 ALA B O 1
ATOM 3072 N N . ALA B 1 64 ? 30.146 -34.779 -21.146 1.00 9.36 64 ALA B N 1
ATOM 3073 C CA . ALA B 1 64 ? 30.809 -36.052 -21.445 1.00 10.10 64 ALA B CA 1
ATOM 3074 C C . ALA B 1 64 ? 30.400 -36.589 -22.814 1.00 11.01 64 ALA B C 1
ATOM 3075 O O . ALA B 1 64 ? 31.240 -37.102 -23.568 1.00 12.20 64 ALA B O 1
ATOM 3077 N N . ALA B 1 65 ? 29.120 -36.455 -23.161 1.00 11.89 65 ALA B N 1
ATOM 3078 C CA . ALA B 1 65 ? 28.661 -36.862 -24.485 1.00 10.27 65 ALA B CA 1
ATOM 3079 C C . ALA B 1 65 ? 29.403 -36.104 -25.574 1.00 12.56 65 ALA B C 1
ATOM 3080 O O . ALA B 1 65 ? 29.838 -36.696 -26.568 1.00 12.94 65 ALA B O 1
ATOM 3082 N N . ALA B 1 66 ? 29.563 -34.787 -25.396 1.00 10.11 66 ALA B N 1
ATOM 3083 C CA . ALA B 1 66 ? 30.217 -33.978 -26.406 1.00 10.69 66 ALA B CA 1
ATOM 3084 C C . ALA B 1 66 ? 31.689 -34.336 -26.571 1.00 10.61 66 ALA B C 1
ATOM 3085 O O . ALA B 1 66 ? 32.258 -34.069 -27.635 1.00 14.66 66 ALA B O 1
ATOM 3087 N N . ARG B 1 67 ? 32.316 -34.919 -25.546 1.00 10.64 67 ARG B N 1
ATOM 3088 C CA . ARG B 1 67 ? 33.730 -35.264 -25.615 1.00 11.78 67 ARG B CA 1
ATOM 3089 C C . ARG B 1 67 ? 33.979 -36.662 -26.164 1.00 14.54 67 ARG B C 1
ATOM 3090 O O . ARG B 1 67 ? 35.141 -37.030 -26.364 1.00 14.21 67 ARG B O 1
ATOM 3098 N N . THR B 1 68 ? 32.926 -37.438 -26.407 1.00 13.63 68 THR B N 1
ATOM 3099 C CA . THR B 1 68 ? 33.033 -38.857 -26.717 1.00 13.16 68 THR B CA 1
ATOM 3100 C C . THR B 1 68 ? 32.198 -39.184 -27.945 1.00 13.68 68 THR B C 1
ATOM 3101 O O . THR B 1 68 ? 31.403 -38.369 -28.427 1.00 12.95 68 THR B O 1
ATOM 3105 N N . ARG B 1 69 ? 32.359 -40.420 -28.416 1.00 13.08 69 ARG B N 1
ATOM 3106 C CA . ARG B 1 69 ? 31.702 -40.896 -29.632 1.00 13.30 69 ARG B CA 1
ATOM 3107 C C . ARG B 1 69 ? 30.840 -42.130 -29.430 1.00 12.59 69 ARG B C 1
ATOM 3108 O O . ARG B 1 69 ? 29.812 -42.263 -30.091 1.00 14.41 69 ARG B O 1
ATOM 3116 N N . ARG B 1 70 ? 31.239 -43.054 -28.563 1.00 11.65 70 ARG B N 1
ATOM 3117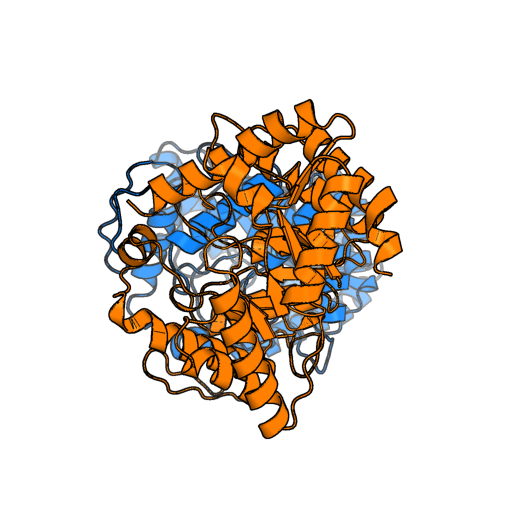 C CA . ARG B 1 70 ? 30.597 -44.362 -28.518 1.00 13.87 70 ARG B CA 1
ATOM 3118 C C . ARG B 1 70 ? 30.053 -44.728 -27.157 1.00 12.09 70 ARG B C 1
ATOM 3119 O O . ARG B 1 70 ? 29.021 -45.398 -27.074 1.00 15.37 70 ARG B O 1
ATOM 3127 N N . VAL B 1 71 ? 30.732 -44.314 -26.090 1.00 11.27 71 VAL B N 1
ATOM 3128 C CA . VAL B 1 71 ? 30.351 -44.728 -24.752 1.00 12.17 71 VAL B CA 1
ATOM 3129 C C . VAL B 1 71 ? 28.932 -44.240 -24.428 1.00 13.65 71 VAL B C 1
ATOM 3130 O O . VAL B 1 71 ? 28.519 -43.133 -24.816 1.00 11.82 71 VAL B O 1
ATOM 3134 N N . ARG B 1 72 ? 28.164 -45.081 -23.734 1.00 10.87 72 ARG B N 1
ATOM 3135 C CA . ARG B 1 72 ? 26.824 -44.652 -23.350 1.00 12.86 72 ARG B CA 1
ATOM 3136 C C . ARG B 1 72 ? 26.905 -43.696 -22.156 1.00 11.37 72 ARG B C 1
ATOM 3137 O O . ARG B 1 72 ? 27.891 -43.662 -21.413 1.00 13.11 72 ARG B O 1
ATOM 3145 N N . LEU B 1 73 ? 25.871 -42.874 -22.015 1.00 11.12 73 LEU B N 1
ATOM 3146 C CA . LEU B 1 73 ? 25.750 -41.939 -20.904 1.00 10.52 73 LEU B CA 1
ATOM 3147 C C . LEU B 1 73 ? 24.565 -42.389 -20.069 1.00 9.21 73 LEU B C 1
ATOM 3148 O O . LEU B 1 73 ? 23.478 -42.584 -20.612 1.00 11.72 73 LEU B O 1
ATOM 3153 N N . VAL B 1 74 ? 24.768 -42.587 -18.766 1.00 10.43 74 VAL B N 1
ATOM 3154 C CA . VAL B 1 74 ? 23.729 -43.153 -17.906 1.00 9.33 74 VAL B CA 1
ATOM 3155 C C . VAL B 1 74 ? 23.560 -42.263 -16.684 1.00 11.29 74 VAL B C 1
ATOM 3156 O O . VAL B 1 74 ? 24.540 -41.973 -15.989 1.00 12.34 74 VAL B O 1
ATOM 3160 N N . THR B 1 75 ? 22.329 -41.810 -16.435 1.00 11.84 75 THR B N 1
ATOM 3161 C CA . THR B 1 75 ? 22.036 -41.173 -15.161 1.00 7.69 75 THR B CA 1
ATOM 3162 C C . THR B 1 75 ? 21.935 -42.251 -14.087 1.00 12.16 75 THR B C 1
ATOM 3163 O O . THR B 1 75 ? 21.190 -43.228 -14.230 1.00 12.78 75 THR B O 1
ATOM 3167 N N . GLY B 1 76 ? 22.709 -42.081 -13.022 1.00 11.88 76 GLY B N 1
ATOM 3168 C CA . GLY B 1 76 ? 22.692 -42.998 -11.900 1.00 11.28 76 GLY B CA 1
ATOM 3169 C C . GLY B 1 76 ? 22.682 -42.247 -10.583 1.00 16.56 76 GLY B C 1
ATOM 3170 O O . GLY B 1 76 ? 23.670 -42.298 -9.839 1.00 16.09 76 GLY B O 1
ATOM 3171 N N . ALA B 1 77 ? 21.585 -41.564 -10.249 1.00 15.18 77 ALA B N 1
ATOM 3172 C CA . ALA B 1 77 ? 20.315 -41.580 -10.979 1.00 13.80 77 ALA B CA 1
ATOM 3173 C C . ALA B 1 77 ? 19.641 -40.222 -10.827 1.00 17.65 77 ALA B C 1
ATOM 3174 O O . ALA B 1 77 ? 19.877 -39.530 -9.828 1.00 16.49 77 ALA B O 1
ATOM 3176 N N . VAL B 1 78 ? 18.814 -39.826 -11.797 1.00 12.20 78 VAL B N 1
ATOM 3177 C CA . VAL B 1 78 ? 18.039 -38.608 -11.613 1.00 11.54 78 VAL B CA 1
ATOM 3178 C C . VAL B 1 78 ? 16.981 -38.876 -10.559 1.00 14.32 78 VAL B C 1
ATOM 3179 O O . VAL B 1 78 ? 16.521 -40.012 -10.383 1.00 14.79 78 VAL B O 1
ATOM 3183 N N . LEU B 1 79 ? 16.607 -37.827 -9.825 1.00 12.77 79 LEU B N 1
ATOM 3184 C CA . LEU B 1 79 ? 15.703 -37.993 -8.693 1.00 10.52 79 LEU B CA 1
ATOM 3185 C C . LEU B 1 79 ? 14.376 -37.310 -8.996 1.00 12.04 79 LEU B C 1
ATOM 3186 O O . LEU B 1 79 ? 14.241 -36.092 -8.787 1.00 15.40 79 LEU B O 1
ATOM 3191 N N . PRO B 1 80 ? 13.370 -38.036 -9.483 1.00 14.56 80 PRO B N 1
ATOM 3192 C CA . PRO B 1 80 ? 12.101 -37.376 -9.829 1.00 14.01 80 PRO B CA 1
ATOM 3193 C C . PRO B 1 80 ? 11.446 -36.663 -8.658 1.00 17.00 80 PRO B C 1
ATOM 3194 O O . PRO B 1 80 ? 10.631 -35.758 -8.881 1.00 18.41 80 PRO B O 1
ATOM 3198 N N . VAL B 1 81 ? 11.801 -37.007 -7.417 1.00 13.28 81 VAL B N 1
ATOM 3199 C CA . VAL B 1 81 ? 11.112 -36.398 -6.282 1.00 17.06 81 VAL B CA 1
ATOM 3200 C C . VAL B 1 81 ? 11.414 -34.896 -6.191 1.00 13.71 81 VAL B C 1
ATOM 3201 O O . VAL B 1 81 ? 10.608 -34.125 -5.647 1.00 19.34 81 VAL B O 1
ATOM 3205 N N . PHE B 1 82 ? 12.547 -34.447 -6.733 1.00 13.69 82 PHE B N 1
ATOM 3206 C CA . PHE B 1 82 ? 12.950 -33.049 -6.593 1.00 15.36 82 PHE B CA 1
ATOM 3207 C C . PHE B 1 82 ? 12.813 -32.224 -7.873 1.00 18.83 82 PHE B C 1
ATOM 3208 O O . PHE B 1 82 ? 13.151 -31.037 -7.855 1.00 23.77 82 PHE B O 1
ATOM 3216 N N . THR B 1 83 ? 12.308 -32.792 -8.974 1.00 16.30 83 THR B N 1
ATOM 3217 C CA . THR B 1 83 ? 12.168 -32.039 -10.217 1.00 14.17 83 THR B CA 1
ATOM 3218 C C . THR B 1 83 ? 10.818 -32.337 -10.855 1.00 21.65 83 THR B C 1
ATOM 3219 O O . THR B 1 83 ? 10.295 -33.448 -10.756 1.00 34.98 83 THR B O 1
ATOM 3223 N N . HIS B 1 84 ? 10.294 -31.344 -11.552 1.00 14.51 84 HIS B N 1
ATOM 3224 C CA . HIS B 1 84 ? 9.029 -31.497 -12.250 1.00 13.02 84 HIS B CA 1
ATOM 3225 C C . HIS B 1 84 ? 9.213 -32.422 -13.454 1.00 14.93 84 HIS B C 1
ATOM 3226 O O . HIS B 1 84 ? 10.221 -32.336 -14.151 1.00 14.89 84 HIS B O 1
ATOM 3233 N N . PRO B 1 85 ? 8.263 -33.321 -13.719 1.00 11.98 85 PRO B N 1
ATOM 3234 C CA . PRO B 1 85 ? 8.423 -34.230 -14.864 1.00 12.62 85 PRO B CA 1
ATOM 3235 C C . PRO B 1 85 ? 8.577 -33.511 -16.191 1.00 13.39 85 PRO B C 1
ATOM 3236 O O . PRO B 1 85 ? 9.273 -34.021 -17.073 1.00 11.64 85 PRO B O 1
ATOM 3240 N N . LEU B 1 86 ? 7.969 -32.337 -16.365 1.00 14.20 86 LEU B N 1
ATOM 3241 C CA . LEU B 1 86 ? 8.158 -31.602 -17.612 1.00 14.08 86 LEU B CA 1
ATOM 3242 C C . LEU B 1 86 ? 9.617 -31.222 -17.814 1.00 14.03 86 LEU B C 1
ATOM 3243 O O . LEU B 1 86 ? 10.150 -31.352 -18.923 1.00 14.05 86 LEU B O 1
ATOM 3248 N N . LYS B 1 87 ? 10.274 -30.739 -16.759 1.00 15.39 87 LYS B N 1
ATOM 3249 C CA . LYS B 1 87 ? 11.669 -30.327 -16.893 1.00 16.45 87 LYS B CA 1
ATOM 3250 C C . LYS B 1 87 ? 12.581 -31.527 -17.071 1.00 13.13 87 LYS B C 1
ATOM 3251 O O . LYS B 1 87 ? 13.519 -31.487 -17.879 1.00 15.45 87 LYS B O 1
ATOM 3257 N N . LEU B 1 88 ? 12.325 -32.597 -16.310 1.00 12.16 88 LEU B N 1
ATOM 3258 C CA . LEU B 1 88 ? 13.130 -33.806 -16.416 1.00 12.21 88 LEU B CA 1
ATOM 3259 C C . LEU B 1 88 ? 13.043 -34.399 -17.820 1.00 12.12 88 LEU B C 1
ATOM 3260 O O . LEU B 1 88 ? 14.070 -34.700 -18.446 1.00 12.82 88 LEU B O 1
ATOM 3265 N N . ALA B 1 89 ? 11.823 -34.522 -18.357 1.00 12.45 89 ALA B N 1
ATOM 3266 C CA . ALA B 1 89 ? 11.672 -35.094 -19.695 1.00 11.49 89 ALA B CA 1
ATOM 3267 C C . ALA B 1 89 ? 12.377 -34.247 -20.749 1.00 12.92 89 ALA B C 1
ATOM 3268 O O . ALA B 1 89 ? 13.008 -34.787 -21.670 1.00 12.51 89 ALA B O 1
ATOM 3270 N N . GLY B 1 90 ? 12.299 -32.921 -20.618 1.00 11.83 90 GLY B N 1
ATOM 3271 C CA . GLY B 1 90 ? 12.887 -32.049 -21.625 1.00 11.94 90 GLY B CA 1
ATOM 3272 C C . GLY B 1 90 ? 14.407 -32.099 -21.654 1.00 13.47 90 GLY B C 1
ATOM 3273 O O . GLY B 1 90 ? 15.009 -32.257 -22.721 1.00 11.95 90 GLY B O 1
ATOM 3274 N N . LYS B 1 91 ? 15.054 -31.956 -20.487 1.00 14.11 91 LYS B N 1
ATOM 3275 C CA . LYS B 1 91 ? 16.515 -31.934 -20.469 1.00 12.00 91 LYS B CA 1
ATOM 3276 C C . LYS B 1 91 ? 17.080 -33.285 -20.892 1.00 12.56 91 LYS B C 1
ATOM 3277 O O . LYS B 1 91 ? 18.109 -33.354 -21.576 1.00 11.38 91 LYS B O 1
ATOM 3283 N N . LEU B 1 92 ? 16.401 -34.372 -20.522 1.00 11.02 92 LEU B N 1
ATOM 3284 C CA . LEU B 1 92 ? 16.879 -35.689 -20.923 1.00 12.42 92 LEU B CA 1
ATOM 3285 C C . LEU B 1 92 ? 16.699 -35.897 -22.422 1.00 13.40 92 LEU B C 1
ATOM 3286 O O . LEU B 1 92 ? 17.557 -36.506 -23.075 1.00 12.35 92 LEU B O 1
ATOM 3291 N N . ALA B 1 93 ? 15.595 -35.389 -22.991 1.00 11.37 93 ALA B N 1
ATOM 3292 C CA . ALA B 1 93 ? 15.417 -35.479 -24.441 1.00 10.24 93 ALA B CA 1
ATOM 3293 C C . ALA B 1 93 ? 16.497 -34.695 -25.182 1.00 12.05 93 ALA B C 1
ATOM 3294 O O . ALA B 1 93 ? 17.000 -35.146 -26.223 1.00 13.33 93 ALA B O 1
ATOM 3296 N N . MET B 1 94 ? 16.854 -33.510 -24.676 1.00 11.80 94 MET B N 1
ATOM 3297 C CA . MET B 1 94 ? 17.993 -32.789 -25.244 1.00 11.69 94 MET B CA 1
ATOM 3298 C C . MET B 1 94 ? 19.251 -33.645 -25.190 1.00 12.63 94 MET B C 1
ATOM 3299 O O . MET B 1 94 ? 19.977 -33.768 -26.183 1.00 12.94 94 MET B O 1
ATOM 3304 N N . LEU B 1 95 ? 19.540 -34.224 -24.019 1.00 11.60 95 LEU B N 1
ATOM 3305 C CA . LEU B 1 95 ? 20.743 -35.031 -23.874 1.00 11.85 95 LEU B CA 1
ATOM 3306 C C . LEU B 1 95 ? 20.725 -36.229 -24.822 1.00 12.35 95 LEU B C 1
ATOM 3307 O O . LEU B 1 95 ? 21.747 -36.558 -25.438 1.00 11.04 95 LEU B O 1
ATOM 3312 N N . ASP B 1 96 ? 19.564 -36.870 -24.974 1.00 10.30 96 ASP B N 1
ATOM 3313 C CA . ASP B 1 96 ? 19.450 -37.991 -25.907 1.00 12.24 96 ASP B CA 1
ATOM 3314 C C . ASP B 1 96 ? 19.873 -37.576 -27.310 1.00 13.59 96 ASP B C 1
ATOM 3315 O O . ASP B 1 96 ? 20.626 -38.289 -27.986 1.00 13.72 96 ASP B O 1
ATOM 3320 N N . ASN B 1 97 ? 19.387 -36.422 -27.770 1.00 10.68 97 ASN B N 1
ATOM 3321 C CA . ASN B 1 97 ? 19.717 -35.981 -29.123 1.00 10.81 97 ASN B CA 1
ATOM 3322 C C . ASN B 1 97 ? 21.167 -35.517 -29.233 1.00 12.75 97 ASN B C 1
ATOM 3323 O O . ASN B 1 97 ? 21.838 -35.794 -30.233 1.00 12.85 97 ASN B O 1
ATOM 3328 N N . ILE B 1 98 ? 21.661 -34.782 -28.236 1.00 12.19 98 ILE B N 1
ATOM 3329 C CA . ILE B 1 98 ? 23.061 -34.356 -28.241 1.00 11.06 98 ILE B CA 1
ATOM 3330 C C . ILE B 1 98 ? 23.990 -35.562 -28.350 1.00 11.72 98 ILE B C 1
ATOM 3331 O O . ILE B 1 98 ? 24.989 -35.537 -29.089 1.00 11.79 98 ILE B O 1
ATOM 3336 N N . SER B 1 99 ? 23.669 -36.641 -27.636 1.00 11.52 99 SER B N 1
ATOM 3337 C CA . SER B 1 99 ? 24.502 -37.836 -27.608 1.00 12.40 99 SER B CA 1
ATOM 3338 C C . SER B 1 99 ? 24.220 -38.784 -28.762 1.00 12.33 99 SER B C 1
ATOM 3339 O O . SER B 1 99 ? 24.843 -39.851 -28.834 1.00 11.72 99 SER B O 1
ATOM 3342 N N . GLN B 1 100 ? 23.275 -38.436 -29.632 1.00 10.71 100 GLN B N 1
ATOM 3343 C CA . GLN B 1 100 ? 22.904 -39.250 -30.784 1.00 11.12 100 GLN B CA 1
ATOM 3344 C C . GLN B 1 100 ? 22.472 -40.655 -30.350 1.00 12.19 100 GLN B C 1
ATOM 3345 O O . GLN B 1 100 ? 22.860 -41.667 -30.931 1.00 13.16 100 GLN B O 1
ATOM 3351 N N . GLY B 1 101 ? 21.606 -40.704 -29.335 1.00 10.87 101 GLY B N 1
ATOM 3352 C CA . GLY B 1 101 ? 20.974 -41.954 -28.954 1.00 11.65 101 GLY B CA 1
ATOM 3353 C C . GLY B 1 101 ? 21.742 -42.814 -27.978 1.00 12.79 101 GLY B C 1
ATOM 3354 O O . GLY B 1 101 ? 21.437 -44.010 -27.862 1.00 12.32 101 GLY B O 1
ATOM 3355 N N . ARG B 1 102 ? 22.722 -42.251 -27.270 1.00 11.09 102 ARG B N 1
ATOM 3356 C CA . ARG B 1 102 ? 23.582 -43.016 -26.365 1.00 11.28 102 ARG B CA 1
ATOM 3357 C C . ARG B 1 102 ? 23.108 -42.967 -24.916 1.00 12.84 102 ARG B C 1
ATOM 3358 O O . ARG B 1 102 ? 23.783 -43.511 -24.033 1.00 12.02 102 ARG B O 1
ATOM 3366 N N . LEU B 1 103 ? 21.962 -42.344 -24.652 1.00 10.00 103 LEU B N 1
ATOM 3367 C CA . LEU B 1 103 ? 21.479 -42.149 -23.283 1.00 11.96 103 LEU B CA 1
ATOM 3368 C C . LEU B 1 103 ? 20.677 -43.344 -22.764 1.00 13.63 103 LEU B C 1
ATOM 3369 O O . LEU B 1 103 ? 19.758 -43.821 -23.435 1.00 13.79 103 LEU B O 1
ATOM 3374 N N . ASP B 1 104 ? 21.022 -43.809 -21.555 1.00 10.37 104 ASP B N 1
ATOM 3375 C CA . ASP B 1 104 ? 20.141 -44.636 -20.734 1.00 13.85 104 ASP B CA 1
ATOM 3376 C C . ASP B 1 104 ? 19.808 -43.849 -19.472 1.00 13.67 104 ASP B C 1
ATOM 3377 O O . ASP B 1 104 ? 20.698 -43.242 -18.867 1.00 11.75 104 ASP B O 1
ATOM 3382 N N . VAL B 1 105 ? 18.542 -43.869 -19.053 1.00 10.68 105 VAL B N 1
ATOM 3383 C CA . VAL B 1 105 ? 18.094 -43.033 -17.939 1.00 12.21 105 VAL B CA 1
ATOM 3384 C C . VAL B 1 105 ? 17.747 -43.898 -16.740 1.00 10.80 105 VAL B C 1
ATOM 3385 O O . VAL B 1 105 ? 16.681 -44.531 -16.701 1.00 12.15 105 VAL B O 1
ATOM 3389 N N . GLY B 1 106 ? 18.605 -43.860 -15.725 1.00 10.98 106 GLY B N 1
ATOM 3390 C CA . GLY B 1 106 ? 18.260 -44.406 -14.426 1.00 11.80 106 GLY B CA 1
ATOM 3391 C C . GLY B 1 106 ? 17.571 -43.363 -13.565 1.00 12.29 106 GLY B C 1
ATOM 3392 O O . GLY B 1 106 ? 18.024 -42.214 -13.473 1.00 11.93 106 GLY B O 1
ATOM 3393 N N . PHE B 1 107 ? 16.487 -43.778 -12.920 1.00 11.41 107 PHE B N 1
ATOM 3394 C CA . PHE B 1 107 ? 15.703 -42.967 -11.995 1.00 12.13 107 PHE B CA 1
ATOM 3395 C C . PHE B 1 107 ? 15.883 -43.544 -10.601 1.00 11.59 107 PHE B C 1
ATOM 3396 O O . PHE B 1 107 ? 15.714 -44.752 -10.403 1.00 13.88 107 PHE B O 1
ATOM 3404 N N . GLY B 1 108 ? 16.203 -42.683 -9.631 1.00 12.91 108 GLY B N 1
ATOM 3405 C CA . GLY B 1 108 ? 16.574 -43.125 -8.309 1.00 16.15 108 GLY B CA 1
ATOM 3406 C C . GLY B 1 108 ? 15.621 -42.616 -7.240 1.00 13.84 108 GLY B C 1
ATOM 3407 O O . GLY B 1 108 ? 14.828 -41.693 -7.449 1.00 13.46 108 GLY B O 1
ATOM 3408 N N . ARG B 1 109 ? 15.734 -43.225 -6.071 1.00 18.56 109 ARG B N 1
ATOM 3409 C CA A ARG B 1 109 ? 14.961 -42.818 -4.912 0.58 20.45 109 ARG B CA 1
ATOM 3410 C CA B ARG B 1 109 ? 14.964 -42.824 -4.904 0.42 20.50 109 ARG B CA 1
ATOM 3411 C C . ARG B 1 109 ? 15.869 -42.046 -3.959 1.00 18.86 109 ARG B C 1
ATOM 3412 O O . ARG B 1 109 ? 16.958 -42.510 -3.617 1.00 22.50 109 ARG B O 1
ATOM 3427 N N . ALA B 1 110 ? 15.431 -40.854 -3.562 1.00 15.76 110 ALA B N 1
ATOM 3428 C CA . ALA B 1 110 ? 16.220 -40.078 -2.615 1.00 15.64 110 ALA B CA 1
ATOM 3429 C C . ALA B 1 110 ? 16.139 -40.703 -1.225 1.00 16.64 110 ALA B C 1
ATOM 3430 O O . ALA B 1 110 ? 15.144 -41.333 -0.858 1.00 19.50 110 ALA B O 1
ATOM 3432 N N . PHE B 1 111 ? 17.197 -40.515 -0.440 1.00 14.86 111 PHE B N 1
ATOM 3433 C CA . PHE B 1 111 ? 17.206 -41.092 0.898 1.00 14.71 111 PHE B CA 1
ATOM 3434 C C . PHE B 1 111 ? 17.919 -40.213 1.911 1.00 16.32 111 PHE B C 1
ATOM 3435 O O . PHE B 1 111 ? 17.835 -40.473 3.117 1.00 20.29 111 PHE B O 1
ATOM 3443 N N . LEU B 1 112 ? 18.616 -39.182 1.453 1.00 19.55 112 LEU B N 1
ATOM 3444 C CA . LEU B 1 112 ? 19.356 -38.322 2.375 1.00 23.06 112 LEU B CA 1
ATOM 3445 C C . LEU B 1 112 ? 18.414 -37.313 3.019 1.00 21.13 112 LEU B C 1
ATOM 3446 O O . LEU B 1 112 ? 17.747 -36.557 2.301 1.00 17.68 112 LEU B O 1
ATOM 3451 N N . PRO B 1 113 ? 18.318 -37.266 4.350 1.00 23.76 113 PRO B N 1
ATOM 3452 C CA . PRO B 1 113 ? 17.350 -36.347 4.969 1.00 20.83 113 PRO B CA 1
ATOM 3453 C C . PRO B 1 113 ? 17.572 -34.891 4.603 1.00 18.36 113 PRO B C 1
ATOM 3454 O O . PRO B 1 113 ? 16.593 -34.165 4.405 1.00 20.53 113 PRO B O 1
ATOM 3458 N N . ASP B 1 114 ? 18.827 -34.453 4.491 1.00 19.69 114 ASP B N 1
ATOM 3459 C CA . ASP B 1 114 ? 19.121 -33.059 4.165 1.00 19.53 114 ASP B CA 1
ATOM 3460 C C . ASP B 1 114 ? 18.541 -32.645 2.816 1.00 18.19 114 ASP B C 1
ATOM 3461 O O . ASP B 1 114 ? 18.214 -31.467 2.614 1.00 20.21 114 ASP B O 1
ATOM 3466 N N . GLU B 1 115 ? 18.453 -33.575 1.864 1.00 13.26 115 GLU B N 1
ATOM 3467 C CA . GLU B 1 115 ? 17.906 -33.223 0.559 1.00 12.07 115 GLU B CA 1
ATOM 3468 C C . GLU B 1 115 ? 16.399 -33.032 0.649 1.00 15.11 115 GLU B C 1
ATOM 3469 O O . GLU B 1 115 ? 15.857 -32.049 0.136 1.00 14.41 115 GLU B O 1
ATOM 3475 N N . PHE B 1 116 ? 15.707 -33.950 1.329 1.00 14.57 116 PHE B N 1
ATOM 3476 C CA . PHE B 1 116 ? 14.273 -33.782 1.537 1.00 13.60 116 PHE B CA 1
ATOM 3477 C C . PHE B 1 116 ? 13.985 -32.486 2.279 1.00 16.24 116 PHE B C 1
ATOM 3478 O O . PHE B 1 116 ? 13.070 -31.734 1.913 1.00 16.55 116 PHE B O 1
ATOM 3486 N N . THR B 1 117 ? 14.752 -32.218 3.340 1.00 14.67 117 THR B N 1
ATOM 3487 C CA . THR B 1 117 ? 14.521 -31.012 4.133 1.00 16.33 117 THR B CA 1
ATOM 3488 C C . THR B 1 117 ? 14.653 -29.759 3.280 1.00 17.22 117 THR B C 1
ATOM 3489 O O . THR B 1 117 ? 13.785 -28.871 3.308 1.00 15.50 117 THR B O 1
ATOM 3493 N N . ALA B 1 118 ? 15.742 -29.674 2.512 1.00 17.33 118 ALA B N 1
ATOM 3494 C CA . ALA B 1 118 ? 16.034 -28.462 1.752 1.00 13.52 118 ALA B CA 1
ATOM 3495 C C . ALA B 1 118 ? 15.016 -28.223 0.641 1.00 15.76 118 ALA B C 1
ATOM 3496 O O . ALA B 1 118 ? 14.658 -27.072 0.357 1.00 14.13 118 ALA B O 1
ATOM 3498 N N . PHE B 1 119 ? 14.552 -29.288 -0.013 1.00 13.63 119 PHE B N 1
ATOM 3499 C CA . PHE B 1 119 ? 13.541 -29.141 -1.051 1.00 13.16 119 PHE B CA 1
ATOM 3500 C C . PHE B 1 119 ? 12.124 -29.100 -0.495 1.00 13.81 119 PHE B C 1
ATOM 3501 O O . PHE B 1 119 ? 11.175 -28.981 -1.282 1.00 16.12 119 PHE B O 1
ATOM 3509 N N . GLU B 1 120 ? 11.965 -29.169 0.834 1.00 11.47 120 GLU B N 1
ATOM 3510 C CA . GLU B 1 120 ? 10.654 -29.078 1.488 1.00 13.68 120 GLU B CA 1
ATOM 3511 C C . GLU B 1 120 ? 9.703 -30.171 1.002 1.00 16.49 120 GLU B C 1
ATOM 3512 O O . GLU B 1 120 ? 8.512 -29.935 0.789 1.00 17.60 120 GLU B O 1
ATOM 3518 N N . ILE B 1 121 ? 10.226 -31.382 0.849 1.00 14.42 121 ILE B N 1
ATOM 3519 C CA . ILE B 1 121 ? 9.442 -32.543 0.447 1.00 14.73 121 ILE B CA 1
ATOM 3520 C C . ILE B 1 121 ? 9.347 -33.493 1.630 1.00 18.12 121 ILE B C 1
ATOM 3521 O O . ILE B 1 121 ? 10.368 -33.864 2.223 1.00 20.42 121 ILE B O 1
ATOM 3526 N N . SER B 1 122 ? 8.123 -33.897 1.967 1.00 20.34 122 SER B N 1
ATOM 3527 C CA . SER B 1 122 ? 7.929 -34.865 3.031 1.00 23.59 122 SER B CA 1
ATOM 3528 C C . SER B 1 122 ? 8.343 -36.252 2.548 1.00 26.12 122 SER B C 1
ATOM 3529 O O . SER B 1 122 ? 7.957 -36.683 1.456 1.00 24.65 122 SER B O 1
ATOM 3532 N N . MET B 1 123 ? 9.136 -36.950 3.362 1.00 24.56 123 MET B N 1
ATOM 3533 C CA . MET B 1 123 ? 9.607 -38.277 2.981 1.00 23.04 123 MET B CA 1
ATOM 3534 C C . MET B 1 123 ? 8.468 -39.266 2.764 1.00 22.87 123 MET B C 1
ATOM 3535 O O . MET B 1 123 ? 8.648 -40.254 2.044 1.00 25.36 123 MET B O 1
ATOM 3540 N N . ASP B 1 124 ? 7.307 -39.036 3.375 1.00 24.82 124 ASP B N 1
ATOM 3541 C CA . ASP B 1 124 ? 6.188 -39.946 3.168 1.00 25.38 124 ASP B CA 1
ATOM 3542 C C . ASP B 1 124 ? 5.612 -39.848 1.759 1.00 26.63 124 ASP B C 1
ATOM 3543 O O . ASP B 1 124 ? 4.879 -40.751 1.341 1.00 27.79 124 ASP B O 1
ATOM 3548 N N . GLU B 1 125 ? 5.931 -38.793 1.010 1.00 22.64 125 GLU B N 1
ATOM 3549 C CA . GLU B 1 125 ? 5.520 -38.701 -0.385 1.00 20.45 125 GLU B CA 1
ATOM 3550 C C . GLU B 1 125 ? 6.548 -39.284 -1.346 1.00 23.05 125 GLU B C 1
ATOM 3551 O O . GLU B 1 125 ? 6.330 -39.233 -2.558 1.00 24.10 125 GLU B O 1
ATOM 3557 N N . SER B 1 126 ? 7.650 -39.837 -0.834 1.00 20.75 126 SER B N 1
ATOM 3558 C CA . SER B 1 126 ? 8.763 -40.252 -1.690 1.00 21.93 126 SER B CA 1
ATOM 3559 C C . SER B 1 126 ? 8.322 -41.272 -2.738 1.00 23.82 126 SER B C 1
ATOM 3560 O O . SER B 1 126 ? 8.627 -41.130 -3.930 1.00 20.60 126 SER B O 1
ATOM 3563 N N . ARG B 1 127 ? 7.581 -42.294 -2.309 1.00 20.75 127 ARG B N 1
ATOM 3564 C CA . ARG B 1 127 ? 7.185 -43.379 -3.200 1.00 20.72 127 ARG B CA 1
ATOM 3565 C C . ARG B 1 127 ? 6.277 -42.881 -4.322 1.00 18.05 127 ARG B C 1
ATOM 3566 O O . ARG B 1 127 ? 6.493 -43.194 -5.500 1.00 17.79 127 ARG B O 1
ATOM 3574 N N . ALA B 1 128 ? 5.234 -42.122 -3.969 1.00 15.38 128 ALA B N 1
ATOM 3575 C CA . ALA B 1 128 ? 4.281 -41.648 -4.967 1.00 16.36 128 ALA B CA 1
ATOM 3576 C C . ALA B 1 128 ? 4.930 -40.670 -5.934 1.00 16.21 128 ALA B C 1
ATOM 3577 O O . ALA B 1 128 ? 4.685 -40.728 -7.143 1.00 16.62 128 ALA B O 1
ATOM 3579 N N . ARG B 1 129 ? 5.754 -39.755 -5.418 1.00 14.57 129 ARG B N 1
ATOM 3580 C CA . ARG B 1 129 ? 6.416 -38.800 -6.298 1.00 16.77 129 ARG B CA 1
ATOM 3581 C C . ARG B 1 129 ? 7.344 -39.510 -7.270 1.00 12.81 129 ARG B C 1
ATOM 3582 O O . ARG B 1 129 ? 7.447 -39.116 -8.441 1.00 16.08 129 ARG B O 1
ATOM 3590 N N . PHE B 1 130 ? 8.016 -40.573 -6.809 1.00 15.21 130 PHE B N 1
ATOM 3591 C CA . PHE B 1 130 ? 8.883 -41.342 -7.692 1.00 14.36 130 PHE B CA 1
ATOM 3592 C C . PHE B 1 130 ? 8.076 -42.044 -8.773 1.00 15.41 130 PHE B C 1
ATOM 3593 O O . PHE B 1 130 ? 8.366 -41.908 -9.965 1.00 15.12 130 PHE B O 1
ATOM 3601 N N . ASP B 1 131 ? 7.059 -42.806 -8.372 1.00 17.64 131 ASP B N 1
ATOM 3602 C CA . ASP B 1 131 ? 6.330 -43.589 -9.357 1.00 14.91 131 ASP B CA 1
ATOM 3603 C C . ASP B 1 131 ? 5.603 -42.687 -10.345 1.00 15.12 131 ASP B C 1
ATOM 3604 O O . ASP B 1 131 ? 5.607 -42.957 -11.553 1.00 17.20 131 ASP B O 1
ATOM 3609 N N . GLU B 1 132 ? 4.978 -41.610 -9.858 1.00 16.06 132 GLU B N 1
ATOM 3610 C CA . GLU B 1 132 ? 4.271 -40.718 -10.773 1.00 12.99 132 GLU B CA 1
ATOM 3611 C C . GLU B 1 132 ? 5.240 -39.929 -11.639 1.00 16.24 132 GLU B C 1
ATOM 3612 O O . GLU B 1 132 ? 4.923 -39.626 -12.795 1.00 15.92 132 GLU B O 1
ATOM 3618 N N . GLY B 1 133 ? 6.412 -39.589 -11.109 1.00 13.84 133 GLY B N 1
ATOM 3619 C CA . GLY B 1 133 ? 7.389 -38.882 -11.922 1.00 15.83 133 GLY B CA 1
ATOM 3620 C C . GLY B 1 133 ? 7.907 -39.731 -13.067 1.00 16.32 133 GLY B C 1
ATOM 3621 O O . GLY B 1 133 ? 7.975 -39.272 -14.213 1.00 14.54 133 GLY B O 1
ATOM 3622 N N . VAL B 1 134 ? 8.295 -40.977 -12.774 1.00 13.31 134 VAL B N 1
ATOM 3623 C CA . VAL B 1 134 ? 8.818 -41.843 -13.825 1.00 12.18 134 VAL B CA 1
ATOM 3624 C C . VAL B 1 134 ? 7.773 -42.032 -14.912 1.00 13.63 134 VAL B C 1
ATOM 3625 O O . VAL B 1 134 ? 8.068 -41.937 -16.107 1.00 15.13 134 VAL B O 1
ATOM 3629 N N . GLU B 1 135 ? 6.528 -42.288 -14.513 1.00 13.51 135 GLU B N 1
ATOM 3630 C CA . GLU B 1 135 ? 5.514 -42.597 -15.514 1.00 13.82 135 GLU B CA 1
ATOM 3631 C C . GLU B 1 135 ? 5.160 -41.368 -16.346 1.00 11.59 135 GLU B C 1
ATOM 3632 O O . GLU B 1 135 ? 4.949 -41.481 -17.565 1.00 14.51 135 GLU B O 1
ATOM 3638 N N . ALA B 1 136 ? 5.092 -40.184 -15.720 1.00 12.71 136 ALA B N 1
ATOM 3639 C CA . ALA B 1 136 ? 4.807 -38.981 -16.494 1.00 13.57 136 ALA B CA 1
ATOM 3640 C C . ALA B 1 136 ? 5.918 -38.704 -17.493 1.00 13.20 136 ALA B C 1
ATOM 3641 O O . ALA B 1 136 ? 5.649 -38.332 -18.639 1.00 12.37 136 ALA B O 1
ATOM 3643 N N . VAL B 1 137 ? 7.179 -38.878 -17.079 1.00 12.50 137 VAL B N 1
ATOM 3644 C CA . VAL B 1 137 ? 8.287 -38.659 -18.004 1.00 12.20 137 VAL B CA 1
ATOM 3645 C C . VAL B 1 137 ? 8.208 -39.638 -19.169 1.00 13.28 137 VAL B C 1
ATOM 3646 O O . VAL B 1 137 ? 8.350 -39.251 -20.339 1.00 14.01 137 VAL B O 1
ATOM 3650 N N . ARG B 1 138 ? 7.961 -40.919 -18.873 1.00 14.90 138 ARG B N 1
ATOM 3651 C CA . ARG B 1 138 ? 7.841 -41.909 -19.939 1.00 10.42 138 ARG B CA 1
ATOM 3652 C C . ARG B 1 138 ? 6.797 -41.500 -20.968 1.00 13.38 138 ARG B C 1
ATOM 3653 O O . ARG B 1 138 ? 7.025 -41.599 -22.180 1.00 12.56 138 ARG B O 1
ATOM 3661 N N . ARG B 1 139 ? 5.638 -41.044 -20.501 1.00 12.93 139 ARG B N 1
ATOM 3662 C CA . ARG B 1 139 ? 4.571 -40.677 -21.426 1.00 13.36 139 ARG B CA 1
ATOM 3663 C C . ARG B 1 139 ? 4.934 -39.435 -22.226 1.00 16.28 139 ARG B C 1
ATOM 3664 O O . ARG B 1 139 ? 4.606 -39.337 -23.418 1.00 14.56 139 ARG B O 1
ATOM 3672 N N . LEU B 1 140 ? 5.614 -38.479 -21.589 1.00 11.93 140 LEU B N 1
ATOM 3673 C CA . LEU B 1 140 ? 6.025 -37.271 -22.299 1.00 10.95 140 LEU B CA 1
ATOM 3674 C C . LEU B 1 140 ? 6.965 -37.602 -23.450 1.00 14.70 140 LEU B C 1
ATOM 3675 O O . LEU B 1 140 ? 6.932 -36.933 -24.493 1.00 14.49 140 LEU B O 1
ATOM 3680 N N . TRP B 1 141 ? 7.794 -38.640 -23.286 1.00 15.35 141 TRP B N 1
ATOM 3681 C CA . TRP B 1 141 ? 8.679 -39.080 -24.362 1.00 12.24 141 TRP B CA 1
ATOM 3682 C C . TRP B 1 141 ? 7.935 -39.882 -25.415 1.00 15.65 141 TRP B C 1
ATOM 3683 O O . TRP B 1 141 ? 8.204 -39.752 -26.618 1.00 14.89 141 TRP B O 1
ATOM 3694 N N . ALA B 1 142 ? 7.030 -40.748 -24.975 1.00 14.93 142 ALA B N 1
ATOM 3695 C CA . ALA B 1 142 ? 6.479 -41.752 -25.875 1.00 16.85 142 ALA B CA 1
ATOM 3696 C C . ALA B 1 142 ? 5.341 -41.213 -26.718 1.00 18.83 142 ALA B C 1
ATOM 3697 O O . ALA B 1 142 ? 5.100 -41.728 -27.815 1.00 20.70 142 ALA B O 1
ATOM 3699 N N . GLU B 1 143 ? 4.622 -40.207 -26.227 1.00 19.20 143 GLU B N 1
ATOM 3700 C CA . GLU B 1 143 ? 3.351 -39.825 -26.816 1.00 18.55 143 GLU B CA 1
ATOM 3701 C C . GLU B 1 143 ? 3.319 -38.333 -27.121 1.00 17.76 143 GLU B C 1
ATOM 3702 O O . GLU B 1 143 ? 4.130 -37.552 -26.624 1.00 18.80 143 GLU B O 1
ATOM 3708 N N . GLU B 1 144 ? 2.353 -37.947 -27.953 1.00 17.78 144 GLU B N 1
ATOM 3709 C CA . GLU B 1 144 ? 2.057 -36.552 -28.235 1.00 21.81 144 GLU B CA 1
ATOM 3710 C C . GLU B 1 144 ? 0.739 -36.164 -27.576 1.00 16.22 144 GLU B C 1
ATOM 3711 O O . GLU B 1 144 ? -0.065 -37.024 -27.209 1.00 23.54 144 GLU B O 1
ATOM 3717 N N . ASP B 1 145 ? 0.537 -34.853 -27.419 1.00 21.13 145 ASP B N 1
ATOM 3718 C CA . ASP B 1 145 ? -0.688 -34.304 -26.827 1.00 21.11 145 ASP B CA 1
ATOM 3719 C C . ASP B 1 145 ? -0.979 -34.956 -25.476 1.00 20.90 145 ASP B C 1
ATOM 3720 O O . ASP B 1 145 ? -2.095 -35.401 -25.192 1.00 21.05 145 ASP B O 1
ATOM 3725 N N . VAL B 1 146 ? 0.050 -35.010 -24.640 1.00 15.97 146 VAL B N 1
ATOM 3726 C CA . VAL B 1 146 ? -0.017 -35.723 -23.368 1.00 16.64 146 VAL B CA 1
ATOM 3727 C C . VAL B 1 146 ? -0.777 -34.886 -22.350 1.00 15.37 146 VAL B C 1
ATOM 3728 O O . VAL B 1 146 ? -0.500 -33.694 -22.171 1.00 17.32 146 VAL B O 1
ATOM 3732 N N . VAL B 1 147 ? -1.751 -35.498 -21.690 1.00 14.43 147 VAL B N 1
ATOM 3733 C CA . VAL B 1 147 ? -2.400 -34.908 -20.523 1.00 17.58 147 VAL B CA 1
ATOM 3734 C C . VAL B 1 147 ? -2.078 -35.818 -19.345 1.00 19.06 147 VAL B C 1
ATOM 3735 O O . VAL B 1 147 ? -2.247 -37.043 -19.432 1.00 18.44 147 VAL B O 1
ATOM 3739 N N . TRP B 1 148 ? -1.585 -35.231 -18.263 1.00 16.49 148 TRP B N 1
ATOM 3740 C CA . TRP B 1 148 ? -1.233 -35.971 -17.058 1.00 15.97 148 TRP B CA 1
ATOM 3741 C C . TRP B 1 148 ? -1.935 -35.296 -15.895 1.00 18.32 148 TRP B C 1
ATOM 3742 O O . TRP B 1 148 ? -1.781 -34.084 -15.698 1.00 15.67 148 TRP B O 1
ATOM 3753 N N . GLU B 1 149 ? -2.706 -36.070 -15.126 1.00 12.09 149 GLU B N 1
ATOM 3754 C CA . GLU B 1 149 ? -3.451 -35.516 -13.994 1.00 12.46 149 GLU B CA 1
ATOM 3755 C C . GLU B 1 149 ? -3.226 -36.429 -12.804 1.00 12.39 149 GLU B C 1
ATOM 3756 O O . GLU B 1 149 ? -4.043 -37.305 -12.497 1.00 13.68 149 GLU B O 1
ATOM 3762 N N . GLY B 1 150 ? -2.098 -36.218 -12.135 1.00 13.47 150 GLY B N 1
ATOM 3763 C CA . GLY B 1 150 ? -1.678 -37.046 -11.031 1.00 13.44 150 GLY B CA 1
ATOM 3764 C C . GLY B 1 150 ? -1.983 -36.428 -9.681 1.00 13.86 150 GLY B C 1
ATOM 3765 O O . GLY B 1 150 ? -2.859 -35.564 -9.537 1.00 18.22 150 GLY B O 1
ATOM 3766 N N . THR B 1 151 ? -1.259 -36.909 -8.666 1.00 14.69 151 THR B N 1
ATOM 3767 C CA . THR B 1 151 ? -1.396 -36.384 -7.318 1.00 15.12 151 THR B CA 1
ATOM 3768 C C . THR B 1 151 ? -0.712 -35.035 -7.186 1.00 18.13 151 THR B C 1
ATOM 3769 O O . THR B 1 151 ? -1.222 -34.136 -6.508 1.00 18.97 151 THR B O 1
ATOM 3773 N N . PHE B 1 152 ? 0.438 -34.882 -7.844 1.00 14.90 152 PHE B N 1
ATOM 3774 C CA . PHE B 1 152 ? 1.340 -33.764 -7.612 1.00 17.74 152 PHE B CA 1
ATOM 3775 C C . PHE B 1 152 ? 1.357 -32.746 -8.736 1.00 20.89 152 PHE B C 1
ATOM 3776 O O . PHE B 1 152 ? 1.581 -31.565 -8.471 1.00 22.31 152 PHE B O 1
ATOM 3784 N N . HIS B 1 153 ? 1.091 -33.169 -9.973 1.00 16.52 153 HIS B N 1
ATOM 3785 C CA . HIS B 1 153 ? 1.143 -32.292 -11.129 1.00 16.88 153 HIS B CA 1
ATOM 3786 C C . HIS B 1 153 ? -0.019 -32.587 -12.053 1.00 18.42 153 HIS B C 1
ATOM 3787 O O . HIS B 1 153 ? -0.421 -33.742 -12.203 1.00 15.24 153 HIS B O 1
ATOM 3794 N N . ARG B 1 154 ? -0.552 -31.535 -12.664 1.00 15.34 154 ARG B N 1
ATOM 3795 C CA . ARG B 1 154 ? -1.630 -31.647 -13.637 1.00 14.21 154 ARG B CA 1
ATOM 3796 C C . ARG B 1 154 ? -1.284 -30.735 -14.801 1.00 15.80 154 ARG B C 1
ATOM 3797 O O . ARG B 1 154 ? -1.133 -29.526 -14.602 1.00 18.01 154 ARG B O 1
ATOM 3805 N N . PHE B 1 155 ? -1.166 -31.297 -16.006 1.00 14.09 155 PHE B N 1
ATOM 3806 C CA . PHE B 1 155 ? -0.838 -30.481 -17.173 1.00 13.28 155 PHE B CA 1
ATOM 3807 C C . PHE B 1 155 ? -1.311 -31.155 -18.455 1.00 15.57 155 PHE B C 1
ATOM 3808 O O . PHE B 1 155 ? -1.548 -32.364 -18.500 1.00 15.96 155 PHE B O 1
ATOM 3816 N N . GLY B 1 156 ? -1.418 -30.349 -19.510 1.00 20.10 156 GLY B N 1
ATOM 3817 C CA . GLY B 1 156 ? -1.674 -30.872 -20.832 1.00 18.79 156 GLY B CA 1
ATOM 3818 C C . GLY B 1 156 ? -2.922 -30.310 -21.475 1.00 21.69 156 GLY B C 1
ATOM 3819 O O . GLY B 1 156 ? -3.741 -29.655 -20.825 1.00 24.09 156 GLY B O 1
ATOM 3820 N N . PRO B 1 157 ? -3.112 -30.584 -22.777 1.00 19.64 157 PRO B N 1
ATOM 3821 C CA . PRO B 1 157 ? -2.232 -31.423 -23.602 1.00 14.72 157 PRO B CA 1
ATOM 3822 C C . PRO B 1 157 ? -0.942 -30.716 -24.003 1.00 16.04 157 PRO B C 1
ATOM 3823 O O . PRO B 1 157 ? -0.971 -29.530 -24.345 1.00 22.99 157 PRO B O 1
ATOM 3827 N N . VAL B 1 158 ? 0.176 -31.430 -23.928 1.00 13.99 158 VAL B N 1
ATOM 3828 C CA . VAL B 1 158 ? 1.462 -30.906 -24.377 1.00 19.82 158 VAL B CA 1
ATOM 3829 C C . VAL B 1 158 ? 2.184 -31.985 -25.168 1.00 17.28 158 VAL B C 1
ATOM 3830 O O . VAL B 1 158 ? 2.046 -33.184 -24.902 1.00 19.74 158 VAL B O 1
ATOM 3834 N N . THR B 1 159 ? 2.959 -31.549 -26.154 1.00 19.14 159 THR B N 1
ATOM 3835 C CA . THR B 1 159 ? 3.909 -32.415 -26.843 1.00 19.94 159 THR B CA 1
ATOM 3836 C C . THR B 1 159 ? 5.297 -31.943 -26.436 1.00 19.60 159 THR B C 1
ATOM 3837 O O . THR B 1 159 ? 5.723 -30.846 -26.812 1.00 24.62 159 THR B O 1
ATOM 3841 N N . MET B 1 160 ? 5.988 -32.749 -25.638 1.00 15.06 160 MET B N 1
ATOM 3842 C CA . MET B 1 160 ? 7.273 -32.322 -25.112 1.00 13.31 160 MET B CA 1
ATOM 3843 C C . MET B 1 160 ? 8.300 -32.310 -26.235 1.00 17.76 160 MET B C 1
ATOM 3844 O O . MET B 1 160 ? 8.432 -33.284 -26.981 1.00 20.21 160 MET B O 1
ATOM 3849 N N . LEU B 1 161 ? 8.996 -31.190 -26.376 1.00 14.47 161 LEU B N 1
ATOM 3850 C CA . LEU B 1 161 ? 10.084 -31.033 -27.324 1.00 10.26 161 LEU B CA 1
ATOM 3851 C C . LEU B 1 161 ? 11.405 -30.900 -26.565 1.00 12.22 161 LEU B C 1
ATOM 3852 O O . LEU B 1 161 ? 11.413 -30.533 -25.390 1.00 13.37 161 LEU B O 1
ATOM 3857 N N . PRO B 1 162 ? 12.530 -31.270 -27.170 1.00 12.71 162 PRO B N 1
ATOM 3858 C CA . PRO B 1 162 ? 12.602 -31.966 -28.451 1.00 12.91 162 PRO B CA 1
ATOM 3859 C C . PRO B 1 162 ? 12.087 -33.385 -28.289 1.00 13.41 162 PRO B C 1
ATOM 3860 O O . PRO B 1 162 ? 12.064 -33.902 -27.167 1.00 14.02 162 PRO B O 1
ATOM 3864 N N . ARG B 1 163 ? 11.625 -33.991 -29.374 1.00 12.41 163 ARG B N 1
ATOM 3865 C CA . ARG B 1 163 ? 11.311 -35.408 -29.308 1.00 14.40 163 ARG B CA 1
ATOM 3866 C C . ARG B 1 163 ? 12.606 -36.183 -29.102 1.00 14.11 163 ARG B C 1
ATOM 3867 O O . ARG B 1 163 ? 13.677 -35.744 -29.523 1.00 16.21 163 ARG B O 1
ATOM 3875 N N . THR B 1 164 ? 12.514 -37.326 -28.423 1.00 12.98 164 THR B N 1
ATOM 3876 C CA . THR B 1 164 ? 13.725 -38.100 -28.178 1.00 14.77 164 THR B CA 1
ATOM 3877 C C . THR B 1 164 ? 14.286 -38.653 -29.485 1.00 14.05 164 THR B C 1
ATOM 3878 O O . THR B 1 164 ? 13.596 -38.771 -30.494 1.00 16.07 164 THR B O 1
ATOM 3882 N N . TRP B 1 165 ? 15.583 -38.927 -29.467 1.00 12.26 165 TRP B N 1
ATOM 3883 C CA . TRP B 1 165 ? 16.215 -39.600 -30.594 1.00 11.45 165 TRP B CA 1
ATOM 3884 C C . TRP B 1 165 ? 15.812 -41.065 -30.620 1.00 11.78 165 TRP B C 1
ATOM 3885 O O . TRP B 1 165 ? 15.357 -41.584 -31.649 1.00 13.85 165 TRP B O 1
ATOM 3896 N N . GLN B 1 166 ? 15.946 -41.737 -29.480 1.00 13.56 166 GLN B N 1
ATOM 3897 C CA . GLN B 1 166 ? 15.562 -43.131 -29.361 1.00 13.08 166 GLN B CA 1
ATOM 3898 C C . GLN B 1 166 ? 14.049 -43.253 -29.267 1.00 13.68 166 GLN B C 1
ATOM 3899 O O . GLN B 1 166 ? 13.393 -42.491 -28.545 1.00 15.01 166 GLN B O 1
ATOM 3905 N N . ARG B 1 167 ? 13.498 -44.230 -29.995 1.00 15.83 167 ARG B N 1
ATOM 3906 C CA . ARG B 1 167 ? 12.056 -44.425 -29.990 1.00 17.15 167 ARG B CA 1
ATOM 3907 C C . ARG B 1 167 ? 11.710 -45.810 -29.455 1.00 17.51 167 ARG B C 1
ATOM 3908 O O . ARG B 1 167 ? 12.408 -46.783 -29.764 1.00 20.64 167 ARG B O 1
ATOM 3916 N N . PRO B 1 168 ? 10.656 -45.934 -28.628 1.00 19.77 168 PRO B N 1
ATOM 3917 C CA . PRO B 1 168 ? 9.774 -44.838 -28.215 1.00 20.57 168 PRO B CA 1
ATOM 3918 C C . PRO B 1 168 ? 10.400 -43.899 -27.183 1.00 17.60 168 PRO B C 1
ATOM 3919 O O . PRO B 1 168 ? 9.846 -42.815 -26.974 1.00 19.77 168 PRO B O 1
ATOM 3923 N N . HIS B 1 169 ? 11.514 -44.315 -26.547 1.00 15.79 169 HIS B N 1
ATOM 3924 C CA . HIS B 1 169 ? 12.239 -43.490 -25.582 1.00 14.91 169 HIS B CA 1
ATOM 3925 C C . HIS B 1 169 ? 13.557 -44.173 -25.223 1.00 14.65 169 HIS B C 1
ATOM 3926 O O . HIS B 1 169 ? 13.763 -45.341 -25.586 1.00 15.38 169 HIS B O 1
ATOM 3933 N N . PRO B 1 170 ? 14.488 -43.481 -24.563 1.00 14.02 170 PRO B N 1
ATOM 3934 C CA . PRO B 1 170 ? 15.671 -44.165 -24.031 1.00 13.09 170 PRO B CA 1
ATOM 3935 C C . PRO B 1 170 ? 15.280 -45.258 -23.054 1.00 12.07 170 PRO B C 1
ATOM 3936 O O . PRO B 1 170 ? 14.195 -45.247 -22.469 1.00 11.79 170 PRO B O 1
ATOM 3940 N N . ARG B 1 171 ? 16.201 -46.204 -22.868 1.00 11.47 171 ARG B N 1
ATOM 3941 C CA . ARG B 1 171 ? 16.029 -47.208 -21.827 1.00 12.60 171 ARG B CA 1
ATOM 3942 C C . ARG B 1 171 ? 15.796 -46.533 -20.484 1.00 13.33 171 ARG B C 1
ATOM 3943 O O . ARG B 1 171 ? 16.486 -45.575 -20.126 1.00 13.48 171 ARG B O 1
ATOM 3951 N N . ILE B 1 172 ? 14.805 -47.035 -19.748 1.00 13.07 172 ILE B N 1
ATOM 3952 C CA . ILE B 1 172 ? 14.477 -46.561 -18.410 1.00 11.53 172 ILE B CA 1
ATOM 3953 C C . ILE B 1 172 ? 14.884 -47.645 -17.425 1.00 13.97 172 ILE B C 1
ATOM 3954 O O . ILE B 1 172 ? 14.531 -48.814 -17.613 1.00 13.82 172 ILE B O 1
ATOM 3959 N N . LEU B 1 173 ? 15.660 -47.268 -16.410 1.00 12.29 173 LEU B N 1
ATOM 3960 C CA . LEU B 1 173 ? 15.993 -48.136 -15.291 1.00 9.95 173 LEU B CA 1
ATOM 3961 C C . LEU B 1 173 ? 15.522 -47.472 -14.005 1.00 10.58 173 LEU B C 1
ATOM 3962 O O . LEU B 1 173 ? 15.623 -46.248 -13.858 1.00 13.62 173 LEU B O 1
ATOM 3967 N N . VAL B 1 174 ? 15.033 -48.266 -13.061 1.00 11.03 174 VAL B N 1
ATOM 3968 C CA . VAL B 1 174 ? 14.543 -47.722 -11.800 1.00 11.83 174 VAL B CA 1
ATOM 3969 C C . VAL B 1 174 ? 15.260 -48.386 -10.635 1.00 14.26 174 VAL B C 1
ATOM 3970 O O . VAL B 1 174 ? 15.457 -49.606 -10.616 1.00 15.38 174 VAL B O 1
ATOM 3974 N N . ALA B 1 175 ? 15.665 -47.569 -9.668 1.00 10.31 175 ALA B N 1
ATOM 3975 C CA . ALA B 1 175 ? 16.061 -48.092 -8.369 1.00 15.78 175 ALA B CA 1
ATOM 3976 C C . ALA B 1 175 ? 14.868 -48.759 -7.699 1.00 19.16 175 ALA B C 1
ATOM 3977 O O . ALA B 1 175 ? 13.753 -48.222 -7.703 1.00 22.33 175 ALA B O 1
ATOM 3979 N N . THR B 1 176 ? 15.089 -49.946 -7.150 1.00 25.89 176 THR B N 1
ATOM 3980 C CA . THR B 1 176 ? 14.008 -50.671 -6.499 1.00 22.80 176 THR B CA 1
ATOM 3981 C C . THR B 1 176 ? 13.967 -50.319 -5.019 1.00 33.04 176 THR B C 1
ATOM 3982 O O . THR B 1 176 ? 14.984 -49.972 -4.415 1.00 42.38 176 THR B O 1
ATOM 3986 N N . ALA B 1 177 ? 12.772 -50.400 -4.444 1.00 32.90 177 ALA B N 1
ATOM 3987 C CA . ALA B 1 177 ? 12.545 -50.016 -3.058 1.00 48.00 177 ALA B CA 1
ATOM 3988 C C . ALA B 1 177 ? 12.561 -51.207 -2.103 1.00 61.43 177 ALA B C 1
ATOM 3989 O O . ALA B 1 177 ? 11.994 -51.120 -1.006 1.00 65.73 177 ALA B O 1
ATOM 3991 N N . LYS B 1 178 ? 13.171 -52.320 -2.516 1.00 64.68 178 LYS B N 1
ATOM 3992 C CA . LYS B 1 178 ? 13.438 -53.487 -1.676 1.00 72.21 178 LYS B CA 1
ATOM 3993 C C . LYS B 1 178 ? 12.141 -54.203 -1.298 1.00 68.33 178 LYS B C 1
ATOM 3994 O O . LYS B 1 178 ? 12.162 -55.368 -0.889 1.00 64.17 178 LYS B O 1
ATOM 4000 N N . THR B 1 179 ? 11.011 -53.512 -1.426 1.00 64.96 179 THR B N 1
ATOM 4001 C CA . THR B 1 179 ? 9.724 -54.184 -1.416 1.00 58.90 179 THR B CA 1
ATOM 4002 C C . THR B 1 179 ? 9.554 -54.971 -2.715 1.00 43.10 179 THR B C 1
ATOM 4003 O O . THR B 1 179 ? 9.924 -54.484 -3.789 1.00 36.81 179 THR B O 1
ATOM 4007 N N . PRO B 1 180 ? 9.010 -56.189 -2.652 1.00 31.27 180 PRO B N 1
ATOM 4008 C CA . PRO B 1 180 ? 8.858 -56.980 -3.886 1.00 26.07 180 PRO B CA 1
ATOM 4009 C C . PRO B 1 180 ? 8.065 -56.267 -4.963 1.00 26.86 180 PRO B C 1
ATOM 4010 O O . PRO B 1 180 ? 8.379 -56.414 -6.153 1.00 25.38 180 PRO B O 1
ATOM 4014 N N . ALA B 1 181 ? 7.057 -55.481 -4.574 1.00 25.06 181 ALA B N 1
ATOM 4015 C CA . ALA B 1 181 ? 6.190 -54.841 -5.555 1.00 25.12 181 ALA B CA 1
ATOM 4016 C C . ALA B 1 181 ? 6.969 -53.937 -6.506 1.00 23.45 181 ALA B C 1
ATOM 4017 O O . ALA B 1 181 ? 6.590 -53.807 -7.676 1.00 23.63 181 ALA B O 1
ATOM 4019 N N . SER B 1 182 ? 8.055 -53.308 -6.035 1.00 24.72 182 SER B N 1
ATOM 4020 C CA . SER B 1 182 ? 8.761 -52.366 -6.897 1.00 24.76 182 SER B CA 1
ATOM 4021 C C . SER B 1 182 ? 9.515 -53.092 -8.003 1.00 22.07 182 SER B C 1
ATOM 4022 O O . SER B 1 182 ? 9.539 -52.625 -9.146 1.00 21.14 182 SER B O 1
ATOM 4025 N N . ALA B 1 183 ? 10.125 -54.242 -7.687 1.00 18.54 183 ALA B N 1
ATOM 4026 C CA . ALA B 1 183 ? 10.841 -54.990 -8.718 1.00 18.46 183 ALA B CA 1
ATOM 4027 C C . ALA B 1 183 ? 9.875 -55.562 -9.747 1.00 17.21 183 ALA B C 1
ATOM 4028 O O . ALA B 1 183 ? 10.165 -55.562 -10.949 1.00 17.42 183 ALA B O 1
ATOM 4030 N N . GLU B 1 184 ? 8.717 -56.050 -9.292 1.00 17.03 184 GLU B N 1
ATOM 4031 C CA . GLU B 1 184 ? 7.712 -56.554 -10.218 1.00 15.92 184 GLU B CA 1
ATOM 4032 C C . GLU B 1 184 ? 7.124 -55.438 -11.072 1.00 17.47 184 GLU B C 1
ATOM 4033 O O . GLU B 1 184 ? 6.843 -55.635 -12.263 1.00 19.98 184 GLU B O 1
ATOM 4039 N N . ALA B 1 185 ? 6.904 -54.266 -10.475 1.00 14.25 185 ALA B N 1
ATOM 4040 C CA . ALA B 1 185 ? 6.354 -53.153 -11.242 1.00 18.29 185 ALA B CA 1
ATOM 4041 C C . ALA B 1 185 ? 7.302 -52.738 -12.356 1.00 17.22 185 ALA B C 1
ATOM 4042 O O . ALA B 1 185 ? 6.863 -52.439 -13.473 1.00 17.23 185 ALA B O 1
ATOM 4044 N N . ALA B 1 186 ? 8.610 -52.713 -12.070 1.00 17.24 186 ALA B N 1
ATOM 4045 C CA . ALA B 1 186 ? 9.587 -52.400 -13.111 1.00 14.67 186 ALA B CA 1
ATOM 4046 C C . ALA B 1 186 ? 9.476 -53.388 -14.256 1.00 15.13 186 ALA B C 1
ATOM 4047 O O . ALA B 1 186 ? 9.441 -53.001 -15.427 1.00 17.09 186 ALA B O 1
ATOM 4049 N N . ALA B 1 187 ? 9.409 -54.681 -13.926 1.00 14.53 187 ALA B N 1
ATOM 4050 C CA . ALA B 1 187 ? 9.361 -55.705 -14.957 1.00 15.23 187 ALA B CA 1
ATOM 4051 C C . ALA B 1 187 ? 8.117 -55.558 -15.817 1.00 16.37 187 ALA B C 1
ATOM 4052 O O . ALA B 1 187 ? 8.195 -55.619 -17.051 1.00 17.51 187 ALA B O 1
ATOM 4054 N N . ARG B 1 188 ? 6.965 -55.337 -15.182 1.00 19.89 188 ARG B N 1
ATOM 4055 C CA . ARG B 1 188 ? 5.714 -55.236 -15.928 1.00 17.39 188 ARG B CA 1
ATOM 4056 C C . ARG B 1 188 ? 5.695 -54.025 -16.846 1.00 21.99 188 ARG B C 1
ATOM 4057 O O . ARG B 1 188 ? 4.977 -54.027 -17.851 1.00 23.43 188 ARG B O 1
ATOM 4065 N N . ALA B 1 189 ? 6.473 -52.991 -16.532 1.00 16.87 189 ALA B N 1
ATOM 4066 C CA . ALA B 1 189 ? 6.529 -51.816 -17.382 1.00 15.93 189 ALA B CA 1
ATOM 4067 C C . ALA B 1 189 ? 7.612 -51.907 -18.444 1.00 18.86 189 ALA B C 1
ATOM 4068 O O . ALA B 1 189 ? 7.706 -51.007 -19.289 1.00 19.29 189 ALA B O 1
ATOM 4070 N N . GLY B 1 190 ? 8.423 -52.969 -18.420 1.00 16.29 190 GLY B N 1
ATOM 4071 C CA . GLY B 1 190 ? 9.545 -53.096 -19.326 1.00 14.55 190 GLY B CA 1
ATOM 4072 C C . GLY B 1 190 ? 10.744 -52.255 -18.954 1.00 13.75 190 GLY B C 1
ATOM 4073 O O . GLY B 1 190 ? 11.627 -52.065 -19.797 1.00 17.64 190 GLY B O 1
ATOM 4074 N N . HIS B 1 191 ? 10.796 -51.737 -17.725 1.00 13.31 191 HIS B N 1
ATOM 4075 C CA . HIS B 1 191 ? 11.963 -51.010 -17.250 1.00 11.81 191 HIS B CA 1
ATOM 4076 C C . HIS B 1 191 ? 13.065 -51.972 -16.814 1.00 12.91 191 HIS B C 1
ATOM 4077 O O . HIS B 1 191 ? 12.813 -53.124 -16.442 1.00 14.10 191 HIS B O 1
ATOM 4084 N N . GLY B 1 192 ? 14.298 -51.460 -16.824 1.00 11.98 192 GLY B N 1
ATOM 4085 C CA . GLY B 1 192 ? 15.400 -52.107 -16.144 1.00 11.31 192 GLY B CA 1
ATOM 4086 C C . GLY B 1 192 ? 15.414 -51.749 -14.666 1.00 13.40 192 GLY B C 1
ATOM 4087 O O . GLY B 1 192 ? 14.595 -50.971 -14.173 1.00 12.44 192 GLY B O 1
ATOM 4088 N N . VAL B 1 193 ? 16.376 -52.327 -13.945 1.00 12.23 193 VAL B N 1
ATOM 4089 C CA . VAL B 1 193 ? 16.482 -52.130 -12.504 1.00 9.70 193 VAL B CA 1
ATOM 4090 C C . VAL B 1 193 ? 17.922 -51.816 -12.134 1.00 11.28 193 VAL B C 1
ATOM 4091 O O . VAL B 1 193 ? 18.874 -52.260 -12.789 1.00 14.14 193 VAL B O 1
ATOM 4095 N N . MET B 1 194 ? 18.071 -51.043 -11.060 1.00 10.44 194 MET B N 1
ATOM 4096 C CA . MET B 1 194 ? 19.365 -50.678 -10.500 1.00 13.09 194 MET B CA 1
ATOM 4097 C C . MET B 1 194 ? 19.403 -51.194 -9.070 1.00 10.78 194 MET B C 1
ATOM 4098 O O . MET B 1 194 ? 18.580 -50.792 -8.243 1.00 13.04 194 MET B O 1
ATOM 4103 N N . LEU B 1 195 ? 20.331 -52.103 -8.795 1.00 10.06 195 LEU B N 1
ATOM 4104 C CA . LEU B 1 195 ? 20.421 -52.790 -7.516 1.00 10.93 195 LEU B CA 1
ATOM 4105 C C . LEU B 1 195 ? 21.715 -52.388 -6.819 1.00 10.18 195 LEU B C 1
ATOM 4106 O O . LEU B 1 195 ? 22.631 -51.840 -7.443 1.00 13.33 195 LEU B O 1
ATOM 4111 N N . VAL B 1 196 ? 21.783 -52.673 -5.516 1.00 13.07 196 VAL B N 1
ATOM 4112 C CA . VAL B 1 196 ? 22.878 -52.185 -4.677 1.00 13.55 196 VAL B CA 1
ATOM 4113 C C . VAL B 1 196 ? 23.538 -53.336 -3.921 1.00 13.57 196 VAL B C 1
ATOM 4114 O O . VAL B 1 196 ? 23.296 -53.512 -2.715 1.00 16.27 196 VAL B O 1
ATOM 4118 N N . PRO B 1 197 ? 24.393 -54.125 -4.573 1.00 14.71 197 PRO B N 1
ATOM 4119 C CA . PRO B 1 197 ? 25.063 -55.227 -3.870 1.00 13.25 197 PRO B CA 1
ATOM 4120 C C . PRO B 1 197 ? 26.105 -54.768 -2.877 1.00 17.63 197 PRO B C 1
ATOM 4121 O O . PRO B 1 197 ? 26.497 -55.562 -2.009 1.00 20.19 197 PRO B O 1
ATOM 4125 N N . SER B 1 198 ? 26.591 -53.529 -2.976 1.00 15.42 198 SER B N 1
ATOM 4126 C CA . SER B 1 198 ? 27.660 -53.146 -2.061 1.00 20.73 198 SER B CA 1
ATOM 4127 C C . SER B 1 198 ? 27.158 -52.950 -0.640 1.00 22.14 198 SER B C 1
ATOM 4128 O O . SER B 1 198 ? 27.976 -52.919 0.288 1.00 26.95 198 SER B O 1
ATOM 4131 N N . ILE B 1 199 ? 25.841 -52.849 -0.454 1.00 19.64 199 ILE B N 1
ATOM 4132 C CA . ILE B 1 199 ? 25.232 -52.587 0.843 1.00 21.06 199 ILE B CA 1
ATOM 4133 C C . ILE B 1 199 ? 24.337 -53.730 1.291 1.00 25.65 199 ILE B C 1
ATOM 4134 O O . ILE B 1 199 ? 24.278 -54.045 2.484 1.00 31.82 199 ILE B O 1
ATOM 4139 N N . ASN B 1 200 ? 23.638 -54.358 0.368 1.00 24.86 200 ASN B N 1
ATOM 4140 C CA . ASN B 1 200 ? 22.665 -55.382 0.707 1.00 17.41 200 ASN B CA 1
ATOM 4141 C C . ASN B 1 200 ? 23.295 -56.769 0.673 1.00 22.39 200 ASN B C 1
ATOM 4142 O O . ASN B 1 200 ? 24.291 -57.001 -0.019 1.00 26.59 200 ASN B O 1
ATOM 4147 N N . PRO B 1 201 ? 22.740 -57.719 1.428 1.00 19.46 201 PRO B N 1
ATOM 4148 C CA . PRO B 1 201 ? 23.259 -59.091 1.373 1.00 17.08 201 PRO B CA 1
ATOM 4149 C C . PRO B 1 201 ? 23.099 -59.666 -0.025 1.00 16.12 201 PRO B C 1
ATOM 4150 O O . PRO B 1 201 ? 22.195 -59.287 -0.772 1.00 16.59 201 PRO B O 1
ATOM 4154 N N . ARG B 1 202 ? 24.007 -60.582 -0.379 1.00 16.87 202 ARG B N 1
ATOM 4155 C CA . ARG B 1 202 ? 23.970 -61.221 -1.693 1.00 13.95 202 ARG B CA 1
ATOM 4156 C C . ARG B 1 202 ? 22.606 -61.836 -1.961 1.00 12.81 202 ARG B C 1
ATOM 4157 O O . ARG B 1 202 ? 22.075 -61.756 -3.078 1.00 14.28 202 ARG B O 1
ATOM 4165 N N . GLU B 1 203 ? 22.007 -62.420 -0.921 1.00 17.55 203 GLU B N 1
ATOM 4166 C CA . GLU B 1 203 ? 20.748 -63.145 -1.065 1.00 17.09 203 GLU B CA 1
ATOM 4167 C C . GLU B 1 203 ? 19.598 -62.190 -1.323 1.00 17.35 203 GLU B C 1
ATOM 4168 O O . GLU B 1 203 ? 18.599 -62.579 -1.943 1.00 17.43 203 GLU B O 1
ATOM 4174 N N . GLN B 1 204 ? 19.712 -60.946 -0.840 1.00 13.74 204 GLN B N 1
ATOM 4175 C CA . GLN B 1 204 ? 18.693 -59.940 -1.127 1.00 14.76 204 GLN B CA 1
ATOM 4176 C C . GLN B 1 204 ? 18.721 -59.549 -2.596 1.00 16.29 204 GLN B C 1
ATOM 4177 O O . GLN B 1 204 ? 17.667 -59.460 -3.245 1.00 17.60 204 GLN B O 1
ATOM 4183 N N . VAL B 1 205 ? 19.921 -59.302 -3.133 1.00 14.53 205 VAL B N 1
ATOM 4184 C CA . VAL B 1 205 ? 20.055 -59.020 -4.557 1.00 12.51 205 VAL B CA 1
ATOM 4185 C C . VAL B 1 205 ? 19.496 -60.174 -5.375 1.00 15.15 205 VAL B C 1
ATOM 4186 O O . VAL B 1 205 ? 18.804 -59.967 -6.379 1.00 17.17 205 VAL B O 1
ATOM 4190 N N . GLN B 1 206 ? 19.787 -61.406 -4.965 1.00 11.96 206 GLN B N 1
ATOM 4191 C CA . GLN B 1 206 ? 19.282 -62.557 -5.710 1.00 15.39 206 GLN B CA 1
ATOM 4192 C C . GLN B 1 206 ? 17.764 -62.616 -5.663 1.00 14.69 206 GLN B C 1
ATOM 4193 O O . GLN B 1 206 ? 17.118 -62.900 -6.678 1.00 14.57 206 GLN B O 1
ATOM 4199 N N . LYS B 1 207 ? 17.173 -62.337 -4.502 1.00 16.16 207 LYS B N 1
ATOM 4200 C CA . LYS B 1 207 ? 15.716 -62.362 -4.418 1.00 19.25 207 LYS B CA 1
ATOM 4201 C C . LYS B 1 207 ? 15.096 -61.312 -5.332 1.00 16.83 207 LYS B C 1
ATOM 4202 O O . LYS B 1 207 ? 14.116 -61.588 -6.033 1.00 17.39 207 LYS B O 1
ATOM 4208 N N . THR B 1 208 ? 15.672 -60.108 -5.361 1.00 13.16 208 THR B N 1
ATOM 4209 C CA . THR B 1 208 ? 15.130 -59.063 -6.222 1.00 14.09 208 THR B CA 1
ATOM 4210 C C . THR B 1 208 ? 15.257 -59.438 -7.695 1.00 14.47 208 THR B C 1
ATOM 4211 O O . THR B 1 208 ? 14.330 -59.199 -8.483 1.00 14.08 208 THR B O 1
ATOM 4215 N N . LEU B 1 209 ? 16.385 -60.048 -8.082 1.00 12.95 209 LEU B N 1
ATOM 4216 C CA . LEU B 1 209 ? 16.558 -60.485 -9.466 1.00 14.96 209 LEU B CA 1
ATOM 4217 C C . LEU B 1 209 ? 15.554 -61.568 -9.841 1.00 14.94 209 LEU B C 1
ATOM 4218 O O . LEU B 1 209 ? 15.023 -61.569 -10.959 1.00 15.74 209 LEU B O 1
ATOM 4223 N N . SER B 1 210 ? 15.292 -62.505 -8.929 1.00 14.67 210 SER B N 1
ATOM 4224 C CA . SER B 1 210 ? 14.310 -63.551 -9.208 1.00 14.91 210 SER B CA 1
ATOM 4225 C C . SER B 1 210 ? 12.929 -62.957 -9.414 1.00 16.29 210 SER B C 1
ATOM 4226 O O . SER B 1 210 ? 12.210 -63.332 -10.346 1.00 20.06 210 SER B O 1
ATOM 4229 N N . LEU B 1 211 ? 12.526 -62.049 -8.526 1.00 16.11 211 LEU B N 1
ATOM 4230 C CA . LEU B 1 211 ? 11.231 -61.390 -8.679 1.00 16.38 211 LEU B CA 1
ATOM 4231 C C . LEU B 1 211 ? 11.148 -60.653 -10.003 1.00 16.97 211 LEU B C 1
ATOM 4232 O O . LEU B 1 211 ? 10.128 -60.725 -10.705 1.00 17.48 211 LEU B O 1
ATOM 4237 N N . TYR B 1 212 ? 12.211 -59.920 -10.345 1.00 15.13 212 TYR B N 1
ATOM 4238 C CA . TYR B 1 212 ? 12.229 -59.137 -11.571 1.00 13.75 212 TYR B CA 1
ATOM 4239 C C . TYR B 1 212 ? 12.130 -60.040 -12.791 1.00 19.59 212 TYR B C 1
ATOM 4240 O O . TYR B 1 212 ? 11.303 -59.815 -13.685 1.00 17.25 212 TYR B O 1
ATOM 4249 N N . ARG B 1 213 ? 12.954 -61.088 -12.831 1.00 15.20 213 ARG B N 1
ATOM 4250 C CA . ARG B 1 213 ? 12.971 -61.971 -13.991 1.00 16.78 213 ARG B CA 1
ATOM 4251 C C . ARG B 1 213 ? 11.661 -62.729 -14.142 1.00 16.34 213 ARG B C 1
ATOM 4252 O O . ARG B 1 213 ? 11.175 -62.913 -15.266 1.00 19.47 213 ARG B O 1
ATOM 4260 N N . ASP B 1 214 ? 11.073 -63.176 -13.029 1.00 15.14 214 ASP B N 1
ATOM 4261 C CA . ASP B 1 214 ? 9.818 -63.923 -13.096 1.00 17.23 214 ASP B CA 1
ATOM 4262 C C . ASP B 1 214 ? 8.670 -63.038 -13.558 1.00 23.97 214 ASP B C 1
ATOM 4263 O O . ASP B 1 214 ? 7.853 -63.448 -14.392 1.00 22.41 214 ASP B O 1
ATOM 4268 N N . ALA B 1 215 ? 8.574 -61.825 -13.006 1.00 19.12 215 ALA B N 1
ATOM 4269 C CA . ALA B 1 215 ? 7.498 -60.925 -13.411 1.00 18.11 215 ALA B CA 1
ATOM 4270 C C . ALA B 1 215 ? 7.656 -60.506 -14.866 1.00 23.08 215 ALA B C 1
ATOM 4271 O O . ALA B 1 215 ? 6.665 -60.356 -15.590 1.00 22.51 215 ALA B O 1
ATOM 4273 N N . ALA B 1 216 ? 8.900 -60.313 -15.312 1.00 21.73 216 ALA B N 1
ATOM 4274 C CA . ALA B 1 216 ? 9.145 -59.984 -16.712 1.00 20.28 216 ALA B CA 1
ATOM 4275 C C . ALA B 1 216 ? 8.665 -61.111 -17.622 1.00 19.34 216 ALA B C 1
ATOM 4276 O O . ALA B 1 216 ? 7.991 -60.868 -18.630 1.00 22.26 216 ALA B O 1
ATOM 4278 N N . SER B 1 217 ? 9.014 -62.354 -17.282 1.00 23.61 217 SER B N 1
ATOM 4279 C CA . SER B 1 217 ? 8.556 -63.495 -18.072 1.00 28.51 217 SER B CA 1
ATOM 4280 C C . SER B 1 217 ? 7.038 -63.527 -18.160 1.00 31.21 217 SER B C 1
ATOM 4281 O O . SER B 1 217 ? 6.471 -63.722 -19.242 1.00 32.29 217 SER B O 1
ATOM 4284 N N . ALA B 1 218 ? 6.359 -63.335 -17.025 1.00 26.14 218 ALA B N 1
ATOM 4285 C CA . ALA B 1 218 ? 4.903 -63.374 -17.023 1.00 29.29 218 ALA B CA 1
ATOM 4286 C C . ALA B 1 218 ? 4.310 -62.243 -17.849 1.00 29.76 218 ALA B C 1
ATOM 4287 O O . ALA B 1 218 ? 3.198 -62.374 -18.368 1.00 30.07 218 ALA B O 1
ATOM 4289 N N . ALA B 1 219 ? 5.034 -61.139 -17.993 1.00 25.64 219 ALA B N 1
ATOM 4290 C CA . ALA B 1 219 ? 4.558 -59.994 -18.754 1.00 27.98 219 ALA B CA 1
ATOM 4291 C C . ALA B 1 219 ? 4.950 -60.044 -20.228 1.00 30.82 219 ALA B C 1
ATOM 4292 O O . ALA B 1 219 ? 4.575 -59.140 -20.984 1.00 36.10 219 ALA B O 1
ATOM 4294 N N . GLY B 1 220 ? 5.678 -61.073 -20.658 1.00 30.86 220 GLY B N 1
ATOM 4295 C CA . GLY B 1 220 ? 6.156 -61.138 -22.025 1.00 31.30 220 GLY B CA 1
ATOM 4296 C C . GLY B 1 220 ? 7.374 -60.291 -22.300 1.00 28.23 220 GLY B C 1
ATOM 4297 O O . GLY B 1 220 ? 7.714 -60.073 -23.468 1.00 31.12 220 GLY B O 1
ATOM 4298 N N . PHE B 1 221 ? 8.042 -59.814 -21.257 1.00 23.61 221 PHE B N 1
ATOM 4299 C CA . PHE B 1 221 ? 9.204 -58.944 -21.370 1.00 20.33 221 PHE B CA 1
ATOM 4300 C C . PHE B 1 221 ? 10.468 -59.772 -21.188 1.00 19.39 221 PHE B C 1
ATOM 4301 O O . PHE B 1 221 ? 10.574 -60.544 -20.230 1.00 20.78 221 PHE B O 1
ATOM 4309 N N . LYS B 1 222 ? 11.433 -59.599 -22.097 1.00 22.87 222 LYS B N 1
ATOM 4310 C CA . LYS B 1 222 ? 12.693 -60.339 -22.051 1.00 30.23 222 LYS B CA 1
ATOM 4311 C C . LYS B 1 222 ? 13.853 -59.414 -21.685 1.00 28.84 222 LYS B C 1
ATOM 4312 O O . LYS B 1 222 ? 14.503 -58.854 -22.579 1.00 24.02 222 LYS B O 1
ATOM 4318 N N . PRO B 1 223 ? 14.174 -59.241 -20.400 1.00 24.75 223 PRO B N 1
ATOM 4319 C CA . PRO B 1 223 ? 15.289 -58.354 -20.038 1.00 19.95 223 PRO B CA 1
ATOM 4320 C C . PRO B 1 223 ? 16.628 -58.892 -20.518 1.00 20.91 223 PRO B C 1
ATOM 4321 O O . PRO B 1 223 ? 16.860 -60.103 -20.572 1.00 23.48 223 PRO B O 1
ATOM 4325 N N . THR B 1 224 ? 17.512 -57.967 -20.875 1.00 16.42 224 THR B N 1
ATOM 4326 C CA . THR B 1 224 ? 18.877 -58.286 -21.259 1.00 18.91 224 THR B CA 1
ATOM 4327 C C . THR B 1 224 ? 19.835 -57.790 -20.186 1.00 16.40 224 THR B C 1
ATOM 4328 O O . THR B 1 224 ? 19.445 -57.125 -19.222 1.00 15.67 224 THR B O 1
ATOM 4332 N N . GLU B 1 225 ? 21.113 -58.111 -20.375 1.00 14.19 225 GLU B N 1
ATOM 4333 C CA . GLU B 1 225 ? 22.098 -57.716 -19.381 1.00 13.00 225 GLU B CA 1
ATOM 4334 C C . GLU B 1 225 ? 22.195 -56.202 -19.248 1.00 11.35 225 GLU B C 1
ATOM 4335 O O . GLU B 1 225 ? 22.611 -55.718 -18.195 1.00 11.68 225 GLU B O 1
ATOM 4341 N N . GLU B 1 226 ? 21.797 -55.445 -20.280 1.00 13.70 226 GLU B N 1
ATOM 4342 C CA . GLU B 1 226 ? 21.806 -53.988 -20.196 1.00 12.66 226 GLU B CA 1
ATOM 4343 C C . GLU B 1 226 ? 20.638 -53.435 -19.387 1.00 13.08 226 GLU B C 1
ATOM 4344 O O . GLU B 1 226 ? 20.584 -52.219 -19.156 1.00 13.60 226 GLU B O 1
ATOM 4350 N N . ASP B 1 227 ? 19.712 -54.285 -18.955 1.00 14.34 227 ASP B N 1
ATOM 4351 C CA . ASP B 1 227 ? 18.570 -53.867 -18.151 1.00 10.78 227 ASP B CA 1
ATOM 4352 C C . ASP B 1 227 ? 18.815 -53.995 -16.653 1.00 11.59 227 ASP B C 1
ATOM 4353 O O . ASP B 1 227 ? 17.910 -53.699 -15.870 1.00 15.45 227 ASP B O 1
ATOM 4358 N N . ILE B 1 228 ? 19.986 -54.463 -16.232 1.00 10.51 228 ILE B N 1
ATOM 4359 C CA . ILE B 1 228 ? 20.269 -54.687 -14.815 1.00 10.34 228 ILE B CA 1
ATOM 4360 C C . ILE B 1 228 ? 21.601 -54.003 -14.516 1.00 9.89 228 ILE B C 1
ATOM 4361 O O . ILE B 1 228 ? 22.643 -54.411 -15.051 1.00 12.12 228 ILE B O 1
ATOM 4366 N N . HIS B 1 229 ? 21.571 -52.958 -13.679 1.00 11.77 229 HIS B N 1
ATOM 4367 C CA . HIS B 1 229 ? 22.759 -52.183 -13.317 1.00 9.49 229 HIS B CA 1
ATOM 4368 C C . HIS B 1 229 ? 23.107 -52.326 -11.838 1.00 11.26 229 HIS B C 1
ATOM 4369 O O . HIS B 1 229 ? 22.225 -52.274 -10.968 1.00 11.89 229 HIS B O 1
ATOM 4376 N N . MET B 1 230 ? 24.410 -52.444 -11.548 1.00 10.63 230 MET B N 1
ATOM 4377 C CA . MET B 1 230 ? 24.926 -52.357 -10.183 1.00 8.81 230 MET B CA 1
ATOM 4378 C C . MET B 1 230 ? 26.280 -51.659 -10.215 1.00 11.42 230 MET B C 1
ATOM 4379 O O . MET B 1 230 ? 27.016 -51.763 -11.197 1.00 12.40 230 MET B O 1
ATOM 4384 N N A SER B 1 231 ? 26.601 -50.944 -9.133 0.64 11.39 231 SER B N 1
ATOM 4385 N N B SER B 1 231 ? 26.604 -50.948 -9.138 0.36 11.92 231 SER B N 1
ATOM 4386 C CA A SER B 1 231 ? 27.857 -50.211 -9.008 0.64 13.93 231 SER B CA 1
ATOM 4387 C CA B SER B 1 231 ? 27.866 -50.228 -9.037 0.36 13.10 231 SER B CA 1
ATOM 4388 C C A SER B 1 231 ? 28.775 -50.920 -8.024 0.64 12.40 231 SER B C 1
ATOM 4389 C C B SER B 1 231 ? 28.776 -50.907 -8.026 0.36 12.33 231 SER B C 1
ATOM 4390 O O A SER B 1 231 ? 28.320 -51.434 -6.995 0.64 12.54 231 SER B O 1
ATOM 4391 O O B SER B 1 231 ? 28.316 -51.393 -6.986 0.36 12.80 231 SER B O 1
ATOM 4396 N N . TYR B 1 232 ? 30.070 -50.933 -8.340 1.00 9.59 232 TYR B N 1
ATOM 4397 C CA . TYR B 1 232 ? 31.083 -51.460 -7.435 1.00 9.67 232 TYR B CA 1
ATOM 4398 C C . TYR B 1 232 ? 32.262 -50.502 -7.404 1.00 10.03 232 TYR B C 1
ATOM 4399 O O . TYR B 1 232 ? 32.751 -50.108 -8.464 1.00 11.68 232 TYR B O 1
ATOM 4408 N N . ASN B 1 233 ? 32.760 -50.179 -6.213 1.00 9.76 233 ASN B N 1
ATOM 4409 C CA . ASN B 1 233 ? 34.047 -49.497 -6.128 1.00 11.75 233 ASN B CA 1
ATOM 4410 C C . ASN B 1 233 ? 35.126 -50.358 -6.766 1.00 14.35 233 ASN B C 1
ATOM 4411 O O . ASN B 1 233 ? 35.163 -51.579 -6.579 1.00 14.84 233 ASN B O 1
ATOM 4416 N N . CYS B 1 234 ? 36.010 -49.721 -7.534 1.00 12.57 234 CYS B N 1
ATOM 4417 C CA . CYS B 1 234 ? 36.965 -50.506 -8.305 1.00 12.73 234 CYS B CA 1
ATOM 4418 C C . CYS B 1 234 ? 38.332 -49.834 -8.268 1.00 12.30 234 CYS B C 1
ATOM 4419 O O . CYS B 1 234 ? 38.444 -48.634 -8.531 1.00 12.33 234 CYS B O 1
ATOM 4422 N N . TYR B 1 235 ? 39.363 -50.617 -7.959 1.00 11.12 235 TYR B N 1
ATOM 4423 C CA . TYR B 1 235 ? 40.743 -50.136 -7.935 1.00 12.30 235 TYR B CA 1
ATOM 4424 C C . TYR B 1 235 ? 41.647 -51.321 -8.246 1.00 13.23 235 TYR B C 1
ATOM 4425 O O . TYR B 1 235 ? 41.626 -52.320 -7.525 1.00 13.29 235 TYR B O 1
ATOM 4434 N N . LEU B 1 236 ? 42.423 -51.227 -9.322 1.00 13.17 236 LEU B N 1
ATOM 4435 C CA . LEU B 1 236 ? 43.320 -52.296 -9.738 1.00 12.71 236 LEU B CA 1
ATOM 4436 C C . LEU B 1 236 ? 44.756 -51.808 -9.690 1.00 12.99 236 LEU B C 1
ATOM 4437 O O . LEU B 1 236 ? 45.047 -50.674 -10.084 1.00 14.11 236 LEU B O 1
ATOM 4442 N N . ALA B 1 237 ? 45.648 -52.678 -9.217 1.00 12.00 237 ALA B N 1
ATOM 4443 C CA . ALA B 1 237 ? 47.082 -52.464 -9.332 1.00 14.70 237 ALA B CA 1
ATOM 4444 C C . ALA B 1 237 ? 47.737 -53.831 -9.412 1.00 16.70 237 ALA B C 1
ATOM 4445 O O . ALA B 1 237 ? 47.218 -54.810 -8.866 1.00 16.00 237 ALA B O 1
ATOM 4447 N N . GLU B 1 238 ? 48.874 -53.899 -10.114 1.00 17.67 238 GLU B N 1
ATOM 4448 C CA . GLU B 1 238 ? 49.558 -55.179 -10.236 1.00 15.72 238 GLU B CA 1
ATOM 4449 C C . GLU B 1 238 ? 50.242 -55.578 -8.934 1.00 19.67 238 GLU B C 1
ATOM 4450 O O . GLU B 1 238 ? 50.433 -56.775 -8.690 1.00 22.35 238 GLU B O 1
ATOM 4456 N N . ASP B 1 239 ? 50.571 -54.610 -8.083 1.00 16.81 239 ASP B N 1
ATOM 4457 C CA . ASP B 1 239 ? 51.021 -54.863 -6.714 1.00 19.71 239 ASP B CA 1
ATOM 4458 C C . ASP B 1 239 ? 49.782 -54.992 -5.823 1.00 17.37 239 ASP B C 1
ATOM 4459 O O . ASP B 1 239 ? 49.078 -54.002 -5.597 1.00 19.60 239 ASP B O 1
ATOM 4464 N N . GLY B 1 240 ? 49.526 -56.208 -5.309 1.00 17.52 240 GLY B N 1
ATOM 4465 C CA . GLY B 1 240 ? 48.345 -56.426 -4.477 1.00 19.57 240 GLY B CA 1
ATOM 4466 C C . GLY B 1 240 ? 48.351 -55.594 -3.206 1.00 20.95 240 GLY B C 1
ATOM 4467 O O . GLY B 1 240 ? 47.290 -55.176 -2.723 1.00 16.33 240 GLY B O 1
ATOM 4468 N N . GLN B 1 241 ? 49.538 -55.344 -2.641 1.00 19.58 241 GLN B N 1
ATOM 4469 C CA . GLN B 1 241 ? 49.639 -54.457 -1.486 1.00 20.39 241 GLN B CA 1
ATOM 4470 C C . GLN B 1 241 ? 49.185 -53.045 -1.831 1.00 18.92 241 GLN B C 1
ATOM 4471 O O . GLN B 1 241 ? 48.459 -52.418 -1.056 1.00 16.93 241 GLN B O 1
ATOM 4477 N N . GLU B 1 242 ? 49.635 -52.508 -2.968 1.00 14.39 242 GLU B N 1
ATOM 4478 C CA . GLU B 1 242 ? 49.228 -51.160 -3.346 1.00 15.41 242 GLU B CA 1
ATOM 4479 C C . GLU B 1 242 ? 47.730 -51.104 -3.609 1.00 13.78 242 GLU B C 1
ATOM 4480 O O . GLU B 1 242 ? 47.063 -50.121 -3.261 1.00 15.44 242 GLU B O 1
ATOM 4486 N N . ALA B 1 243 ? 47.186 -52.147 -4.234 1.00 13.37 243 ALA B N 1
ATOM 4487 C CA . ALA B 1 243 ? 45.752 -52.153 -4.502 1.00 12.45 243 ALA B CA 1
ATOM 4488 C C . ALA B 1 243 ? 44.949 -52.124 -3.205 1.00 16.56 243 ALA B C 1
ATOM 4489 O O . ALA B 1 243 ? 43.970 -51.376 -3.089 1.00 16.91 243 ALA B O 1
ATOM 4491 N N . ARG B 1 244 ? 45.340 -52.940 -2.223 1.00 15.86 244 ARG B N 1
ATOM 4492 C CA . ARG B 1 244 ? 44.608 -52.971 -0.962 1.00 15.02 244 ARG B CA 1
ATOM 4493 C C . ARG B 1 244 ? 44.740 -51.652 -0.210 1.00 18.57 244 ARG B C 1
ATOM 4494 O O . ARG B 1 244 ? 43.757 -51.144 0.344 1.00 18.72 244 ARG B O 1
ATOM 4502 N N . GLN B 1 245 ? 45.932 -51.060 -0.201 1.00 16.93 245 GLN B N 1
ATOM 4503 C CA . GLN B 1 245 ? 46.117 -49.839 0.575 1.00 18.87 245 GLN B CA 1
ATOM 4504 C C . GLN B 1 245 ? 45.390 -48.663 -0.072 1.00 18.03 245 GLN B C 1
ATOM 4505 O O . GLN B 1 245 ? 44.613 -47.961 0.586 1.00 18.35 245 GLN B O 1
ATOM 4511 N N . LYS B 1 246 ? 45.632 -48.426 -1.365 1.00 16.46 246 LYS B N 1
ATOM 4512 C CA . LYS B 1 246 ? 45.045 -47.257 -2.011 1.00 15.42 246 LYS B CA 1
ATOM 4513 C C . LYS B 1 246 ? 43.581 -47.487 -2.368 1.00 16.67 246 LYS B C 1
ATOM 4514 O O . LYS B 1 246 ? 42.752 -46.584 -2.205 1.00 14.92 246 LYS B O 1
ATOM 4520 N N . GLY B 1 247 ? 43.244 -48.685 -2.853 1.00 15.90 247 GLY B N 1
ATOM 4521 C CA . GLY B 1 247 ? 41.844 -49.018 -3.051 1.00 13.21 247 GLY B CA 1
ATOM 4522 C C . GLY B 1 247 ? 41.074 -49.019 -1.748 1.00 14.58 247 GLY B C 1
ATOM 4523 O O . GLY B 1 247 ? 39.913 -48.599 -1.701 1.00 15.40 247 GLY B O 1
ATOM 4524 N N . GLY B 1 248 ? 41.715 -49.489 -0.669 1.00 14.77 248 GLY B N 1
ATOM 4525 C CA . GLY B 1 248 ? 41.088 -49.441 0.639 1.00 15.71 248 GLY B CA 1
ATOM 4526 C C . GLY B 1 248 ? 40.849 -48.024 1.113 1.00 16.92 248 GLY B C 1
ATOM 4527 O O . GLY B 1 248 ? 39.755 -47.696 1.579 1.00 17.78 248 GLY B O 1
ATOM 4528 N N . GLN B 1 249 ? 41.857 -47.155 0.973 1.00 17.49 249 GLN B N 1
ATOM 4529 C CA . GLN B 1 249 ? 41.651 -45.755 1.330 1.00 17.66 249 GLN B CA 1
ATOM 4530 C C . GLN B 1 249 ? 40.513 -45.156 0.514 1.00 14.79 249 GLN B C 1
ATOM 4531 O O . GLN B 1 249 ? 39.672 -44.429 1.053 1.00 16.26 249 GLN B O 1
ATOM 4537 N N . ALA B 1 250 ? 40.441 -45.485 -0.778 1.00 14.38 250 ALA B N 1
ATOM 4538 C CA . ALA B 1 250 ? 39.379 -44.939 -1.619 1.00 14.41 250 ALA B CA 1
ATOM 4539 C C . ALA B 1 250 ? 38.003 -45.374 -1.132 1.00 15.13 250 ALA B C 1
ATOM 4540 O O . ALA B 1 250 ? 37.085 -44.550 -1.044 1.00 15.33 250 ALA B O 1
ATOM 4542 N N . SER B 1 251 ? 37.841 -46.660 -0.796 1.00 14.28 251 SER B N 1
ATOM 4543 C CA . SER B 1 251 ? 36.528 -47.144 -0.369 1.00 15.09 251 SER B CA 1
ATOM 4544 C C . SER B 1 251 ? 36.170 -46.626 1.012 1.00 14.71 251 SER B C 1
ATOM 4545 O O . SER B 1 251 ? 35.014 -46.260 1.261 1.00 15.48 251 SER B O 1
ATOM 4548 N N . GLU B 1 252 ? 37.139 -46.617 1.931 1.00 14.58 252 GLU B N 1
ATOM 4549 C CA . GLU B 1 252 ? 36.881 -46.107 3.273 1.00 13.34 252 GLU B CA 1
ATOM 4550 C C . GLU B 1 252 ? 36.511 -44.629 3.230 1.00 17.23 252 GLU B C 1
ATOM 4551 O O . GLU B 1 252 ? 35.621 -44.182 3.962 1.00 16.48 252 GLU B O 1
ATOM 4557 N N . ARG B 1 253 ? 37.160 -43.860 2.348 1.00 17.73 253 ARG B N 1
ATOM 4558 C CA . ARG B 1 253 ? 36.836 -42.439 2.205 1.00 14.46 253 ARG B CA 1
ATOM 4559 C C . ARG B 1 253 ? 35.412 -42.239 1.691 1.00 16.93 253 ARG B C 1
ATOM 4560 O O . ARG B 1 253 ? 34.687 -41.359 2.174 1.00 20.15 253 ARG B O 1
ATOM 4568 N N . ALA B 1 254 ? 34.991 -43.050 0.709 1.00 12.94 254 ALA B N 1
ATOM 4569 C CA . ALA B 1 254 ? 33.627 -42.956 0.201 1.00 17.65 254 ALA B CA 1
ATOM 4570 C C . ALA B 1 254 ? 32.612 -43.335 1.273 1.00 16.35 254 ALA B C 1
ATOM 4571 O O . ALA B 1 254 ? 31.545 -42.719 1.374 1.00 16.84 254 ALA B O 1
ATOM 4573 N N . ASN B 1 255 ? 32.936 -44.339 2.091 1.00 14.43 255 ASN B N 1
ATOM 4574 C CA . ASN B 1 255 ? 32.021 -44.769 3.146 1.00 20.44 255 ASN B CA 1
ATOM 4575 C C . ASN B 1 255 ? 31.917 -43.716 4.244 1.00 16.94 255 ASN B C 1
ATOM 4576 O O . ASN B 1 255 ? 30.841 -43.524 4.825 1.00 23.18 255 ASN B O 1
ATOM 4581 N N . ARG B 1 256 ? 33.022 -43.026 4.545 1.00 17.97 256 ARG B N 1
ATOM 4582 C CA . ARG B 1 256 ? 32.966 -41.918 5.496 1.00 16.22 256 ARG B CA 1
ATOM 4583 C C . ARG B 1 256 ? 32.063 -40.805 4.980 1.00 20.35 256 ARG B C 1
ATOM 4584 O O . ARG B 1 256 ? 31.277 -40.230 5.743 1.00 23.63 256 ARG B O 1
ATOM 4592 N N . ALA B 1 257 ? 32.157 -40.496 3.682 1.00 20.34 257 ALA B N 1
ATOM 4593 C CA . ALA B 1 257 ? 31.282 -39.487 3.090 1.00 17.17 257 ALA B CA 1
ATOM 4594 C C . ALA B 1 257 ? 29.817 -39.871 3.253 1.00 16.64 257 ALA B C 1
ATOM 4595 O O . ALA B 1 257 ? 28.980 -39.039 3.631 1.00 22.30 257 ALA B O 1
ATOM 4597 N N . LEU B 1 258 ? 29.486 -41.124 2.936 1.00 16.73 258 LEU B N 1
ATOM 4598 C CA . LEU B 1 258 ? 28.111 -41.593 3.070 1.00 13.44 258 LEU B CA 1
ATOM 4599 C C . LEU B 1 258 ? 27.641 -41.508 4.518 1.00 19.23 258 LEU B C 1
ATOM 4600 O O . LEU B 1 258 ? 26.531 -41.039 4.793 1.00 22.13 258 LEU B O 1
ATOM 4605 N N . ALA B 1 259 ? 28.486 -41.938 5.458 1.00 21.30 259 ALA B N 1
ATOM 4606 C CA . ALA B 1 259 ? 28.112 -41.918 6.869 1.00 24.12 259 ALA B CA 1
ATOM 4607 C C . ALA B 1 259 ? 27.857 -40.499 7.356 1.00 29.74 259 ALA B C 1
ATOM 4608 O O . ALA B 1 259 ? 26.911 -40.253 8.115 1.00 35.84 259 ALA B O 1
ATOM 4610 N N . SER B 1 260 ? 28.690 -39.550 6.931 1.00 28.15 260 SER B N 1
ATOM 4611 C CA . SER B 1 260 ? 28.460 -38.156 7.285 1.00 27.33 260 SER B CA 1
ATOM 4612 C C . SER B 1 260 ? 27.159 -37.647 6.675 1.00 33.43 260 SER B C 1
ATOM 4613 O O . SER B 1 260 ? 26.400 -36.923 7.327 1.00 35.49 260 SER B O 1
ATOM 4616 N N . ALA B 1 261 ? 26.877 -38.034 5.430 1.00 23.27 261 ALA B N 1
ATOM 4617 C CA . ALA B 1 261 ? 25.702 -37.507 4.742 1.00 22.48 261 ALA B CA 1
ATOM 4618 C C . ALA B 1 261 ? 24.404 -37.974 5.394 1.00 28.70 261 ALA B C 1
ATOM 4619 O O . ALA B 1 261 ? 23.430 -37.213 5.452 1.00 34.70 261 ALA B O 1
ATOM 4621 N N . VAL B 1 262 ? 24.359 -39.218 5.885 1.00 26.61 262 VAL B N 1
ATOM 4622 C CA . VAL B 1 262 ? 23.115 -39.774 6.415 1.00 36.52 262 VAL B CA 1
ATOM 4623 C C . VAL B 1 262 ? 22.880 -39.416 7.875 1.00 47.12 262 VAL B C 1
ATOM 4624 O O . VAL B 1 262 ? 21.839 -39.792 8.432 1.00 53.32 262 VAL B O 1
ATOM 4628 N N . SER B 1 263 ? 23.808 -38.716 8.516 1.00 48.57 263 SER B N 1
ATOM 4629 C CA . SER B 1 263 ? 23.661 -38.398 9.932 1.00 54.38 263 SER B CA 1
ATOM 4630 C C . SER B 1 263 ? 23.421 -36.907 10.154 1.00 58.36 263 SER B C 1
ATOM 4631 O O . SER B 1 263 ? 23.874 -36.070 9.373 1.00 59.39 263 SER B O 1
ATOM 4634 N N . GLY B 1 286 ? 38.351 -53.679 9.956 1.00 39.92 286 GLY B N 1
ATOM 4635 C CA . GLY B 1 286 ? 38.448 -54.669 8.894 1.00 33.59 286 GLY B CA 1
ATOM 4636 C C . GLY B 1 286 ? 37.279 -54.683 7.925 1.00 31.05 286 GLY B C 1
ATOM 4637 O O . GLY B 1 286 ? 37.106 -55.633 7.162 1.00 25.14 286 GLY B O 1
ATOM 4638 N N . ASP B 1 287 ? 36.4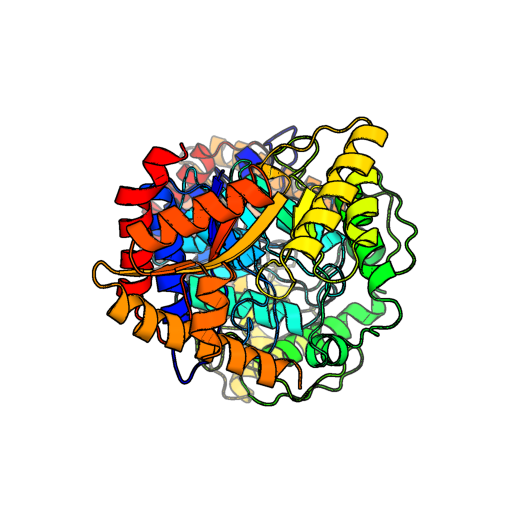78 -53.616 7.936 1.00 27.76 287 ASP B N 1
ATOM 4639 C CA . ASP B 1 287 ? 35.286 -53.583 7.095 1.00 25.37 287 ASP B CA 1
ATOM 4640 C C . ASP B 1 287 ? 35.639 -53.615 5.610 1.00 19.24 287 ASP B C 1
ATOM 4641 O O . ASP B 1 287 ? 34.922 -54.233 4.813 1.00 21.88 287 ASP B O 1
ATOM 4646 N N . PHE B 1 288 ? 36.719 -52.936 5.204 1.00 15.98 288 PHE B N 1
ATOM 4647 C CA . PHE B 1 288 ? 37.060 -52.950 3.785 1.00 16.96 288 PHE B CA 1
ATOM 4648 C C . PHE B 1 288 ? 37.489 -54.345 3.345 1.00 18.76 288 PHE B C 1
ATOM 4649 O O . PHE B 1 288 ? 37.051 -54.837 2.299 1.00 18.00 288 PHE B O 1
ATOM 4657 N N . ASP B 1 289 ? 38.336 -55.002 4.143 1.00 15.06 289 ASP B N 1
ATOM 4658 C CA . ASP B 1 289 ? 38.751 -56.367 3.828 1.00 17.14 289 ASP B CA 1
ATOM 4659 C C . ASP B 1 289 ? 37.542 -57.277 3.686 1.00 18.55 289 ASP B C 1
ATOM 4660 O O . ASP B 1 289 ? 37.483 -58.121 2.782 1.00 19.12 289 ASP B O 1
ATOM 4665 N N . ARG B 1 290 ? 36.565 -57.120 4.582 1.00 18.10 290 ARG B N 1
ATOM 4666 C CA . ARG B 1 290 ? 35.357 -57.926 4.500 1.00 15.83 290 ARG B CA 1
ATOM 4667 C C . ARG B 1 290 ? 34.594 -57.640 3.214 1.00 16.78 290 ARG B C 1
ATOM 4668 O O . ARG B 1 290 ? 34.076 -58.563 2.573 1.00 18.31 290 ARG B O 1
ATOM 4676 N N . ALA B 1 291 ? 34.517 -56.365 2.815 1.00 16.32 291 ALA B N 1
ATOM 4677 C CA . ALA B 1 291 ? 33.807 -56.034 1.586 1.00 20.74 291 ALA B CA 1
ATOM 4678 C C . ALA B 1 291 ? 34.464 -56.700 0.389 1.00 18.49 291 ALA B C 1
ATOM 4679 O O . ALA B 1 291 ? 33.780 -57.222 -0.495 1.00 15.86 291 ALA B O 1
ATOM 4681 N N . VAL B 1 292 ? 35.794 -56.689 0.341 1.00 15.88 292 VAL B N 1
ATOM 4682 C CA . VAL B 1 292 ? 36.468 -57.314 -0.788 1.00 11.92 292 VAL B CA 1
ATOM 4683 C C . VAL B 1 292 ? 36.231 -58.813 -0.778 1.00 15.90 292 VAL B C 1
ATOM 4684 O O . VAL B 1 292 ? 35.917 -59.413 -1.816 1.00 17.63 292 VAL B O 1
ATOM 4688 N N . ALA B 1 293 ? 36.349 -59.436 0.397 1.00 15.69 293 ALA B N 1
ATOM 4689 C CA . ALA B 1 293 ? 36.170 -60.878 0.501 1.00 14.63 293 ALA B CA 1
ATOM 4690 C C . ALA B 1 293 ? 34.758 -61.302 0.114 1.00 15.68 293 ALA B C 1
ATOM 4691 O O . ALA B 1 293 ? 34.578 -62.382 -0.461 1.00 17.98 293 ALA B O 1
ATOM 4693 N N . GLU B 1 294 ? 33.752 -60.473 0.418 1.00 14.42 294 GLU B N 1
ATOM 4694 C CA . GLU B 1 294 ? 32.359 -60.747 0.069 1.00 16.43 294 GLU B CA 1
ATOM 4695 C C . GLU B 1 294 ? 32.004 -60.261 -1.324 1.00 15.59 294 GLU B C 1
ATOM 4696 O O . GLU B 1 294 ? 30.831 -60.340 -1.714 1.00 17.77 294 GLU B O 1
ATOM 4702 N N . ARG B 1 295 ? 32.994 -59.746 -2.064 1.00 14.08 295 ARG B N 1
ATOM 4703 C CA . ARG B 1 295 ? 32.822 -59.307 -3.445 1.00 14.78 295 ARG B CA 1
ATOM 4704 C C . ARG B 1 295 ? 31.844 -58.138 -3.519 1.00 15.36 295 ARG B C 1
ATOM 4705 O O . ARG B 1 295 ? 31.041 -58.027 -4.449 1.00 16.57 295 ARG B O 1
ATOM 4713 N N . LYS B 1 296 ? 31.906 -57.260 -2.524 1.00 14.60 296 LYS B N 1
ATOM 4714 C CA . LYS B 1 296 ? 31.119 -56.038 -2.526 1.00 16.70 296 LYS B CA 1
ATOM 4715 C C . LYS B 1 296 ? 31.917 -54.830 -2.986 1.00 18.82 296 LYS B C 1
ATOM 4716 O O . LYS B 1 296 ? 31.362 -53.732 -3.078 1.00 16.19 296 LYS B O 1
ATOM 4722 N N . ALA B 1 297 ? 33.201 -55.020 -3.271 1.00 14.95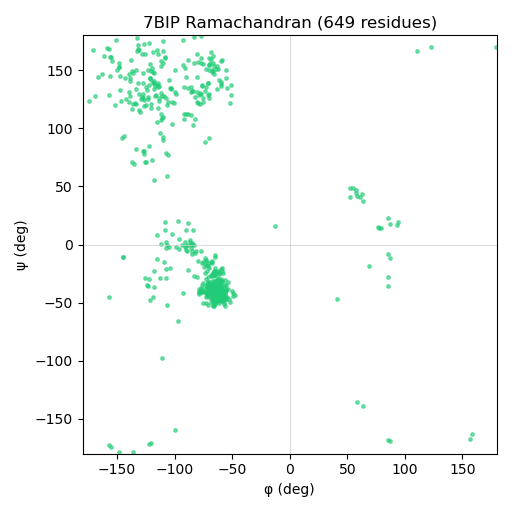 297 ALA B N 1
ATOM 4723 C CA . ALA B 1 297 ? 34.066 -54.034 -3.897 1.00 15.15 297 ALA B CA 1
ATOM 4724 C C . ALA B 1 297 ? 35.057 -54.811 -4.749 1.00 21.67 297 ALA B C 1
ATOM 4725 O O . ALA B 1 297 ? 35.469 -55.913 -4.377 1.00 20.63 297 ALA B O 1
ATOM 4727 N N . LEU B 1 298 ? 35.432 -54.239 -5.889 1.00 13.28 298 LEU B N 1
ATOM 4728 C CA . LEU B 1 298 ? 36.303 -54.893 -6.866 1.00 13.56 298 LEU B CA 1
ATOM 4729 C C . LEU B 1 298 ? 37.694 -54.258 -6.796 1.00 15.20 298 LEU B C 1
ATOM 4730 O O . LEU B 1 298 ? 38.073 -53.444 -7.639 1.00 14.73 298 LEU B O 1
ATOM 4735 N N . VAL B 1 299 ? 38.456 -54.638 -5.773 1.00 12.64 299 VAL B N 1
ATOM 4736 C CA . VAL B 1 299 ? 39.770 -54.058 -5.510 1.00 14.76 299 VAL B CA 1
ATOM 4737 C C . VAL B 1 299 ? 40.771 -55.194 -5.392 1.00 16.02 299 VAL B C 1
ATOM 4738 O O . VAL B 1 299 ? 40.547 -56.141 -4.630 1.00 17.96 299 VAL B O 1
ATOM 4742 N N . GLY B 1 300 ? 41.874 -55.097 -6.125 1.00 13.49 300 GLY B N 1
ATOM 4743 C CA . GLY B 1 300 ? 42.928 -56.086 -6.018 1.00 14.70 300 GLY B CA 1
ATOM 4744 C C . GLY B 1 300 ? 43.769 -56.110 -7.281 1.00 12.79 300 GLY B C 1
ATOM 4745 O O . GLY B 1 300 ? 43.692 -55.211 -8.121 1.00 15.59 300 GLY B O 1
ATOM 4746 N N . THR B 1 301 ? 44.586 -57.154 -7.388 1.00 15.13 301 THR B N 1
ATOM 4747 C CA . THR B 1 301 ? 45.279 -57.398 -8.641 1.00 14.83 301 THR B CA 1
ATOM 4748 C C . THR B 1 301 ? 44.279 -57.767 -9.732 1.00 15.47 301 THR B C 1
ATOM 4749 O O . THR B 1 301 ? 43.148 -58.172 -9.443 1.00 14.72 301 THR B O 1
ATOM 4753 N N . PRO B 1 302 ? 44.679 -57.664 -11.002 1.00 14.06 302 PRO B N 1
ATOM 4754 C CA . PRO B 1 302 ? 43.762 -58.103 -12.073 1.00 13.44 302 PRO B CA 1
ATOM 4755 C C . PRO B 1 302 ? 43.293 -59.541 -11.898 1.00 18.04 302 PRO B C 1
ATOM 4756 O O . PRO B 1 302 ? 42.108 -59.838 -12.111 1.00 17.86 302 PRO B O 1
ATOM 4760 N N . ASP B 1 303 ? 44.175 -60.437 -11.457 1.00 18.69 303 ASP B N 1
ATOM 4761 C CA . ASP B 1 303 ? 43.759 -61.824 -11.277 1.00 19.72 303 ASP B CA 1
ATOM 4762 C C . ASP B 1 303 ? 42.776 -61.963 -10.113 1.00 22.37 303 ASP B C 1
ATOM 4763 O O . ASP B 1 303 ? 41.831 -62.759 -10.182 1.00 20.18 303 ASP B O 1
ATOM 4768 N N . GLU B 1 304 ? 42.990 -61.202 -9.034 1.00 20.60 304 GLU B N 1
ATOM 4769 C CA . GLU B 1 304 ? 42.065 -61.223 -7.903 1.00 17.42 304 GLU B CA 1
ATOM 4770 C C . GLU B 1 304 ? 40.689 -60.703 -8.308 1.00 17.28 304 GLU B C 1
ATOM 4771 O O . GLU B 1 304 ? 39.659 -61.272 -7.919 1.00 16.23 304 GLU B O 1
ATOM 4777 N N . VAL B 1 305 ? 40.648 -59.613 -9.078 1.00 15.16 305 VAL B N 1
ATOM 4778 C CA . VAL B 1 305 ? 39.356 -59.059 -9.473 1.00 14.23 305 VAL B CA 1
ATOM 4779 C C . VAL B 1 305 ? 38.655 -59.958 -10.484 1.00 15.14 305 VAL B C 1
ATOM 4780 O O . VAL B 1 305 ? 37.418 -60.050 -10.491 1.00 17.40 305 VAL B O 1
ATOM 4784 N N . ARG B 1 306 ? 39.421 -60.651 -11.331 1.00 16.09 306 ARG B N 1
ATOM 4785 C CA . ARG B 1 306 ? 38.831 -61.631 -12.240 1.00 15.96 306 ARG B CA 1
ATOM 4786 C C . ARG B 1 306 ? 38.078 -62.704 -11.471 1.00 17.73 306 ARG B C 1
ATOM 4787 O O . ARG B 1 306 ? 36.934 -63.043 -11.810 1.00 17.86 306 ARG B O 1
ATOM 4795 N N . ALA B 1 307 ? 38.711 -63.250 -10.430 1.00 15.11 307 ALA B N 1
ATOM 4796 C CA . ALA B 1 307 ? 38.051 -64.223 -9.566 1.00 17.16 307 ALA B CA 1
ATOM 4797 C C . ALA B 1 307 ? 36.794 -63.631 -8.939 1.00 16.82 307 ALA B C 1
ATOM 4798 O O . ALA B 1 307 ? 35.765 -64.312 -8.818 1.00 17.12 307 ALA B O 1
ATOM 4800 N N . ALA B 1 308 ? 36.863 -62.362 -8.525 1.00 14.04 308 ALA B N 1
ATOM 4801 C CA . ALA B 1 308 ? 35.708 -61.733 -7.895 1.00 13.41 308 ALA B CA 1
ATOM 4802 C C . ALA B 1 308 ? 34.548 -61.607 -8.875 1.00 15.63 308 ALA B C 1
ATOM 4803 O O . ALA B 1 308 ? 33.397 -61.916 -8.537 1.00 15.96 308 ALA B O 1
ATOM 4805 N N . ILE B 1 309 ? 34.833 -61.163 -10.101 1.00 13.61 309 ILE B N 1
ATOM 4806 C CA . ILE B 1 309 ? 33.769 -60.998 -11.081 1.00 11.96 309 ILE B CA 1
ATOM 4807 C C . ILE B 1 309 ? 33.175 -62.349 -11.460 1.00 18.10 309 ILE B C 1
ATOM 4808 O O . ILE B 1 309 ? 31.956 -62.479 -11.620 1.00 15.72 309 ILE B O 1
ATOM 4813 N N . ASP B 1 310 ? 34.013 -63.375 -11.594 1.00 15.78 310 ASP B N 1
ATOM 4814 C CA . ASP B 1 310 ? 33.482 -64.702 -11.897 1.00 15.68 310 ASP B CA 1
ATOM 4815 C C . ASP B 1 310 ? 32.507 -65.167 -10.819 1.00 17.36 310 ASP B C 1
ATOM 4816 O O . ASP B 1 310 ? 31.469 -65.769 -11.129 1.00 15.61 310 ASP B O 1
ATOM 4821 N N . ASP B 1 311 ? 32.813 -64.885 -9.546 1.00 15.20 311 ASP B N 1
ATOM 4822 C CA . ASP B 1 311 ? 31.882 -65.213 -8.465 1.00 15.39 311 ASP B CA 1
ATOM 4823 C C . ASP B 1 311 ? 30.559 -64.475 -8.639 1.00 17.16 311 ASP B C 1
ATOM 4824 O O . ASP B 1 311 ? 29.479 -65.076 -8.583 1.00 15.39 311 ASP B O 1
ATOM 4829 N N . ILE B 1 312 ? 30.639 -63.158 -8.842 1.00 12.39 312 ILE B N 1
ATOM 4830 C CA . ILE B 1 312 ? 29.455 -62.305 -8.956 1.00 11.64 312 ILE B CA 1
ATOM 4831 C C . ILE B 1 312 ? 28.576 -62.759 -10.107 1.00 14.49 312 ILE B C 1
ATOM 4832 O O . ILE B 1 312 ? 27.346 -62.809 -9.986 1.00 14.94 312 ILE B O 1
ATOM 4837 N N . ARG B 1 313 ? 29.189 -63.075 -11.250 1.00 13.54 313 ARG B N 1
ATOM 4838 C CA . ARG B 1 313 ? 28.423 -63.540 -12.399 1.00 14.45 313 ARG B CA 1
ATOM 4839 C C . ARG B 1 313 ? 27.722 -64.857 -12.091 1.00 16.66 313 ARG B C 1
ATOM 4840 O O . ARG B 1 313 ? 26.588 -65.090 -12.537 1.00 17.10 313 ARG B O 1
ATOM 4848 N N . GLY B 1 314 ? 28.377 -65.732 -11.323 1.00 15.50 314 GLY B N 1
ATOM 4849 C CA . GLY B 1 314 ? 27.714 -66.950 -10.881 1.00 15.98 314 GLY B CA 1
ATOM 4850 C C . GLY B 1 314 ? 26.534 -66.699 -9.961 1.00 19.67 314 GLY B C 1
ATOM 4851 O O . GLY B 1 314 ? 25.548 -67.442 -9.996 1.00 19.24 314 GLY B O 1
ATOM 4852 N N . TRP B 1 315 ? 26.603 -65.647 -9.139 1.00 14.08 315 TRP B N 1
ATOM 4853 C CA . TRP B 1 315 ? 25.525 -65.364 -8.196 1.00 17.25 315 TRP B CA 1
ATOM 4854 C C . TRP B 1 315 ? 24.324 -64.715 -8.871 1.00 14.57 315 TRP B C 1
ATOM 4855 O O . TRP B 1 315 ? 23.173 -65.037 -8.546 1.00 17.80 315 TRP B O 1
ATOM 4866 N N . PHE B 1 316 ? 24.577 -63.794 -9.803 1.00 12.97 316 PHE B N 1
ATOM 4867 C CA . PHE B 1 316 ? 23.558 -62.884 -10.302 1.00 12.75 316 PHE B CA 1
ATOM 4868 C C . PHE B 1 316 ? 23.222 -63.064 -11.776 1.00 13.02 316 PHE B C 1
ATOM 4869 O O . PHE B 1 316 ? 22.228 -62.485 -12.232 1.00 16.77 316 PHE B O 1
ATOM 4877 N N . GLY B 1 317 ? 24.024 -63.813 -12.534 1.00 16.06 317 GLY B N 1
ATOM 4878 C CA . GLY B 1 317 ? 23.871 -63.860 -13.981 1.00 13.39 317 GLY B CA 1
ATOM 4879 C C . GLY B 1 317 ? 24.617 -62.728 -14.658 1.00 15.02 317 GLY B C 1
ATOM 4880 O O . GLY B 1 317 ? 25.435 -62.033 -14.055 1.00 14.22 317 GLY B O 1
ATOM 4881 N N . ASP B 1 318 ? 24.333 -62.542 -15.947 1.00 13.03 318 ASP B N 1
ATOM 4882 C CA . ASP B 1 318 ? 24.977 -61.462 -16.687 1.00 13.69 318 ASP B CA 1
ATOM 4883 C C . ASP B 1 318 ? 24.225 -60.156 -16.487 1.00 12.90 318 ASP B C 1
ATOM 4884 O O . ASP B 1 318 ? 22.995 -60.109 -16.612 1.00 14.42 318 ASP B O 1
ATOM 4889 N N . PHE B 1 319 ? 24.962 -59.096 -16.178 1.00 11.51 319 PHE B N 1
ATOM 4890 C CA . PHE B 1 319 ? 24.354 -57.782 -16.003 1.00 11.95 319 PHE B CA 1
ATOM 4891 C C . PHE B 1 319 ? 25.419 -56.727 -16.270 1.00 14.38 319 PHE B C 1
ATOM 4892 O O . PHE B 1 319 ? 26.536 -57.044 -16.689 1.00 13.44 319 PHE B O 1
ATOM 4900 N N . THR B 1 320 ? 25.068 -55.463 -16.035 1.00 10.35 320 THR B N 1
ATOM 4901 C CA . THR B 1 320 ? 25.935 -54.321 -16.318 1.00 12.61 320 THR B CA 1
ATOM 4902 C C . THR B 1 320 ? 26.496 -53.779 -15.008 1.00 11.47 320 THR B C 1
ATOM 4903 O O . THR B 1 320 ? 25.732 -53.412 -14.107 1.00 12.48 320 THR B O 1
ATOM 4907 N N . ILE B 1 321 ? 27.828 -53.733 -14.904 1.00 10.96 321 ILE B N 1
ATOM 4908 C CA . ILE B 1 321 ? 28.515 -53.186 -13.733 1.00 9.84 321 ILE B CA 1
ATOM 4909 C C . ILE B 1 321 ? 29.039 -51.799 -14.076 1.00 12.43 321 ILE B C 1
ATOM 4910 O O . ILE B 1 321 ? 29.613 -51.604 -15.155 1.00 11.92 321 ILE B O 1
ATOM 4915 N N . SER B 1 322 ? 28.831 -50.826 -13.179 1.00 11.24 322 SER B N 1
ATOM 4916 C CA . SER B 1 322 ? 29.537 -49.551 -13.252 1.00 7.93 322 SER B CA 1
ATOM 4917 C C . SER B 1 322 ? 30.685 -49.570 -12.255 1.00 12.00 322 SER B C 1
ATOM 4918 O O . SER B 1 322 ? 30.469 -49.753 -11.049 1.00 13.49 322 SER B O 1
ATOM 4921 N N . LEU B 1 323 ? 31.895 -49.375 -12.769 1.00 9.58 323 LEU B N 1
ATOM 4922 C CA . LEU B 1 323 ? 33.112 -49.403 -11.966 1.00 11.29 323 LEU B CA 1
ATOM 4923 C C . LEU B 1 323 ? 33.378 -48.003 -11.432 1.00 9.17 323 LEU B C 1
ATOM 4924 O O . LEU B 1 323 ? 33.703 -47.093 -12.200 1.00 10.79 323 LEU B O 1
ATOM 4929 N N . GLN B 1 324 ? 33.253 -47.831 -10.112 1.00 10.36 324 GLN B N 1
ATOM 4930 C CA . GLN B 1 324 ? 33.464 -46.532 -9.473 1.00 11.48 324 GLN B CA 1
ATOM 4931 C C . GLN B 1 324 ? 34.967 -46.372 -9.238 1.00 10.57 324 GLN B C 1
ATOM 4932 O O . GLN B 1 324 ? 35.530 -46.966 -8.310 1.00 11.20 324 GLN B O 1
ATOM 4938 N N . VAL B 1 325 ? 35.627 -45.566 -10.079 1.00 10.70 325 VAL B N 1
ATOM 4939 C CA . VAL B 1 325 ? 37.090 -45.556 -10.171 1.00 11.20 325 VAL B CA 1
ATOM 4940 C C . VAL B 1 325 ? 37.723 -44.327 -9.540 1.00 13.34 325 VAL B C 1
ATOM 4941 O O . VAL B 1 325 ? 38.965 -44.209 -9.568 1.00 12.96 325 VAL B O 1
ATOM 4945 N N . ILE B 1 326 ? 36.926 -43.402 -8.994 1.00 11.22 326 ILE B N 1
ATOM 4946 C CA . ILE B 1 326 ? 37.423 -42.178 -8.366 1.00 12.15 326 ILE B CA 1
ATOM 4947 C C . ILE B 1 326 ? 36.997 -42.153 -6.907 1.00 13.49 326 ILE B C 1
ATOM 4948 O O . ILE B 1 326 ? 35.958 -42.709 -6.534 1.00 13.82 326 ILE B O 1
ATOM 4953 N N . SER B 1 327 ? 37.806 -41.477 -6.085 1.00 9.67 327 SER B N 1
ATOM 4954 C CA . SER B 1 327 ? 37.449 -41.191 -4.701 1.00 10.49 327 SER B CA 1
ATOM 4955 C C . SER B 1 327 ? 38.429 -40.191 -4.094 1.00 10.82 327 SER B C 1
ATOM 4956 O O . SER B 1 327 ? 39.647 -40.396 -4.154 1.00 13.58 327 SER B O 1
ATOM 4959 N N . GLY B 1 328 ? 37.910 -39.109 -3.514 1.00 12.44 328 GLY B N 1
ATOM 4960 C CA . GLY B 1 328 ? 38.769 -38.210 -2.748 1.00 13.36 328 GLY B CA 1
ATOM 4961 C C . GLY B 1 328 ? 39.906 -37.647 -3.585 1.00 14.90 328 GLY B C 1
ATOM 4962 O O . GLY B 1 328 ? 39.718 -37.242 -4.735 1.00 17.13 328 GLY B O 1
ATOM 4963 N N . ALA B 1 329 ? 41.112 -37.646 -3.016 1.00 12.47 329 ALA B N 1
ATOM 4964 C CA . ALA B 1 329 ? 42.285 -37.073 -3.680 1.00 11.38 329 ALA B CA 1
ATOM 4965 C C . ALA B 1 329 ? 43.054 -38.073 -4.539 1.00 13.93 329 ALA B C 1
ATOM 4966 O O . ALA B 1 329 ? 44.188 -37.769 -4.943 1.00 17.87 329 ALA B O 1
ATOM 4968 N N . MET B 1 330 ? 42.483 -39.243 -4.821 1.00 14.73 330 MET B N 1
ATOM 4969 C CA . MET B 1 330 ? 43.142 -40.191 -5.707 1.00 13.96 330 MET B CA 1
ATOM 4970 C C . MET B 1 330 ? 43.541 -39.479 -6.999 1.00 12.88 330 MET B C 1
ATOM 4971 O O . MET B 1 330 ? 42.700 -38.801 -7.604 1.00 13.48 330 MET B O 1
ATOM 4976 N N . PRO B 1 331 ? 44.794 -39.585 -7.441 1.00 13.90 331 PRO B N 1
ATOM 4977 C CA . PRO B 1 331 ? 45.185 -38.895 -8.675 1.00 15.19 331 PRO B CA 1
ATOM 4978 C C . PRO B 1 331 ? 44.493 -39.492 -9.884 1.00 14.13 331 PRO B C 1
ATOM 4979 O O . PRO B 1 331 ? 44.168 -40.679 -9.916 1.00 11.35 331 PRO B O 1
ATOM 4983 N N . PHE B 1 332 ? 44.236 -38.634 -10.877 1.00 11.38 332 PHE B N 1
ATOM 4984 C CA . PHE B 1 332 ? 43.691 -39.118 -12.142 1.00 9.93 332 PHE B CA 1
ATOM 4985 C C . PHE B 1 332 ? 44.468 -40.335 -12.644 1.00 10.61 332 PHE B C 1
ATOM 4986 O O . PHE B 1 332 ? 43.872 -41.310 -13.100 1.00 11.98 332 PHE B O 1
ATOM 4994 N N . GLU B 1 333 ? 45.803 -40.301 -12.574 1.00 11.59 333 GLU B N 1
ATOM 4995 C CA . GLU B 1 333 ? 46.563 -41.372 -13.209 1.00 12.12 333 GLU B CA 1
ATOM 4996 C C . GLU B 1 333 ? 46.339 -42.718 -12.532 1.00 12.51 333 GLU B C 1
ATOM 4997 O O . GLU B 1 333 ? 46.528 -43.754 -13.172 1.00 13.53 333 GLU B O 1
ATOM 5003 N N . GLU B 1 334 ? 45.946 -42.737 -11.254 1.00 13.13 334 GLU B N 1
ATOM 5004 C CA . GLU B 1 334 ? 45.619 -44.024 -10.649 1.00 12.42 334 GLU B CA 1
ATOM 5005 C C . GLU B 1 334 ? 44.237 -44.498 -11.097 1.00 9.89 334 GLU B C 1
ATOM 5006 O O . GLU B 1 334 ? 44.037 -45.696 -11.326 1.00 12.55 334 GLU B O 1
ATOM 5012 N N . SER B 1 335 ? 43.270 -43.581 -11.245 1.00 12.04 335 SER B N 1
ATOM 5013 C CA . SER B 1 335 ? 41.993 -43.975 -11.843 1.00 11.63 335 SER B CA 1
ATOM 5014 C C . SER B 1 335 ? 42.196 -44.499 -13.260 1.00 11.79 335 SER B C 1
ATOM 5015 O O . SER B 1 335 ? 41.620 -45.530 -13.643 1.00 11.14 335 SER B O 1
ATOM 5018 N N . ALA B 1 336 ? 43.044 -43.819 -14.037 1.00 11.04 336 ALA B N 1
ATOM 5019 C CA . ALA B 1 336 ? 43.327 -44.247 -15.405 1.00 10.66 336 ALA B CA 1
ATOM 5020 C C . ALA B 1 336 ? 44.023 -45.603 -15.423 1.00 12.97 336 ALA B C 1
ATOM 5021 O O . ALA B 1 336 ? 43.745 -46.438 -16.289 1.00 11.43 336 ALA B O 1
ATOM 5023 N N . ARG B 1 337 ? 44.931 -45.843 -14.470 1.00 12.68 337 ARG B N 1
ATOM 5024 C CA . ARG B 1 337 ? 45.616 -47.132 -14.408 1.00 11.77 337 ARG B CA 1
ATOM 5025 C C . ARG B 1 337 ? 44.636 -48.264 -14.123 1.00 10.93 337 ARG B C 1
ATOM 5026 O O . ARG B 1 337 ? 44.700 -49.329 -14.761 1.00 12.27 337 ARG B O 1
ATOM 5034 N N . THR B 1 338 ? 43.720 -48.057 -13.166 1.00 10.49 338 THR B N 1
ATOM 5035 C CA . THR B 1 338 ? 42.673 -49.045 -12.911 1.00 11.98 338 THR B CA 1
ATOM 5036 C C . THR B 1 338 ? 41.941 -49.387 -14.201 1.00 9.23 338 THR B C 1
ATOM 5037 O O . THR B 1 338 ? 41.719 -50.558 -14.518 1.00 14.29 338 THR B O 1
ATOM 5041 N N . MET B 1 339 ? 41.565 -48.358 -14.960 1.00 8.61 339 MET B N 1
ATOM 5042 C CA . MET B 1 339 ? 40.813 -48.574 -16.193 1.00 10.59 339 MET B CA 1
ATOM 5043 C C . MET B 1 339 ? 41.646 -49.296 -17.245 1.00 13.85 339 MET B C 1
ATOM 5044 O O . MET B 1 339 ? 41.137 -50.184 -17.941 1.00 13.08 339 MET B O 1
ATOM 5049 N N . ARG B 1 340 ? 42.917 -48.925 -17.390 1.00 13.49 340 ARG B N 1
ATOM 5050 C CA . ARG B 1 340 ? 43.757 -49.579 -18.390 1.00 13.27 340 ARG B CA 1
ATOM 5051 C C . ARG B 1 340 ? 44.000 -51.038 -18.037 1.00 12.73 340 ARG B C 1
ATOM 5052 O O . ARG B 1 340 ? 43.945 -51.909 -18.915 1.00 15.05 340 ARG B O 1
ATOM 5060 N N . LEU B 1 341 ? 44.294 -51.321 -16.764 1.00 14.99 341 LEU B N 1
ATOM 5061 C CA . LEU B 1 341 ? 44.474 -52.709 -16.345 1.00 14.67 341 LEU B CA 1
ATOM 5062 C C . LEU B 1 341 ? 43.196 -53.514 -16.541 1.00 15.75 341 LEU B C 1
ATOM 5063 O O . LEU B 1 341 ? 43.238 -54.674 -16.972 1.00 12.06 341 LEU B O 1
ATOM 5068 N N . PHE B 1 342 ? 42.048 -52.921 -16.220 1.00 12.32 342 PHE B N 1
ATOM 5069 C CA . PHE B 1 342 ? 40.784 -53.615 -16.436 1.00 11.11 342 PHE B CA 1
ATOM 5070 C C . PHE B 1 342 ? 40.574 -53.899 -17.920 1.00 12.87 342 PHE B C 1
ATOM 5071 O O . PHE B 1 342 ? 40.222 -55.023 -18.296 1.00 14.39 342 PHE B O 1
ATOM 5079 N N . ALA B 1 343 ? 40.839 -52.911 -18.783 1.00 14.23 343 ALA B N 1
ATOM 5080 C CA . ALA B 1 343 ? 40.617 -53.116 -20.217 1.00 15.41 343 ALA B CA 1
ATOM 5081 C C . ALA B 1 343 ? 41.551 -54.180 -20.777 1.00 17.92 343 ALA B C 1
ATOM 5082 O O . ALA B 1 343 ? 41.149 -54.983 -21.633 1.00 15.15 343 ALA B O 1
ATOM 5084 N N . GLU B 1 344 ? 42.802 -54.201 -20.312 1.00 18.11 344 GLU B N 1
ATOM 5085 C CA . GLU B 1 344 ? 43.771 -55.141 -20.864 1.00 17.56 344 GLU B CA 1
ATOM 5086 C C . GLU B 1 344 ? 43.514 -56.563 -20.388 1.00 18.96 344 GLU B C 1
ATOM 5087 O O . GLU B 1 344 ? 43.629 -57.511 -21.172 1.00 21.13 344 GLU B O 1
ATOM 5093 N N . HIS B 1 345 ? 43.174 -56.739 -19.109 1.00 15.47 345 HIS B N 1
ATOM 5094 C CA . HIS B 1 345 ? 43.193 -58.057 -18.490 1.00 15.88 345 HIS B CA 1
ATOM 5095 C C . HIS B 1 345 ? 41.824 -58.659 -18.223 1.00 18.66 345 HIS B C 1
ATOM 5096 O O . HIS B 1 345 ? 41.736 -59.881 -18.055 1.00 24.21 345 HIS B O 1
ATOM 5103 N N . LEU B 1 346 ? 40.767 -57.852 -18.159 1.00 16.55 346 LEU B N 1
ATOM 5104 C CA . LEU B 1 346 ? 39.455 -58.353 -17.769 1.00 19.15 346 LEU B CA 1
ATOM 5105 C C . LEU B 1 346 ? 38.416 -58.184 -18.864 1.00 19.91 346 LEU B C 1
ATOM 5106 O O . LEU B 1 346 ? 37.666 -59.125 -19.145 1.00 20.71 346 LEU B O 1
ATOM 5111 N N . LEU B 1 347 ? 38.357 -57.015 -19.502 1.00 17.49 347 LEU B N 1
ATOM 5112 C CA . LEU B 1 347 ? 37.400 -56.807 -20.586 1.00 18.56 347 LEU B CA 1
ATOM 5113 C C . LEU B 1 347 ? 37.389 -57.912 -21.640 1.00 25.86 347 LEU B C 1
ATOM 5114 O O . LEU B 1 347 ? 36.287 -58.292 -22.075 1.00 29.59 347 LEU B O 1
ATOM 5119 N N . PRO B 1 348 ? 38.523 -58.466 -22.091 1.00 24.77 348 PRO B N 1
ATOM 5120 C CA . PRO B 1 348 ? 38.439 -59.508 -23.128 1.00 26.89 348 PRO B CA 1
ATOM 5121 C C . PRO B 1 348 ? 37.803 -60.803 -22.643 1.00 35.90 348 PRO B C 1
ATOM 5122 O O . PRO B 1 348 ? 37.143 -61.486 -23.436 1.00 34.26 348 PRO B O 1
ATOM 5126 N N . HIS B 1 349 ? 37.970 -61.159 -21.367 1.00 37.28 349 HIS B N 1
ATOM 5127 C CA . HIS B 1 349 ? 37.439 -62.407 -20.832 1.00 36.07 349 HIS B CA 1
ATOM 5128 C C . HIS B 1 349 ? 35.915 -62.433 -20.775 1.00 34.09 349 HIS B C 1
ATOM 5129 O O . HIS B 1 349 ? 35.331 -63.511 -20.606 1.00 29.88 349 HIS B O 1
ATOM 5136 N N . TYR B 1 350 ? 35.254 -61.288 -20.921 1.00 32.64 350 TYR B N 1
ATOM 5137 C CA . TYR B 1 350 ? 33.798 -61.223 -20.900 1.00 27.89 350 TYR B CA 1
ATOM 5138 C C . TYR B 1 350 ? 33.225 -60.769 -22.239 1.00 33.69 350 TYR B C 1
ATOM 5139 O O . TYR B 1 350 ? 32.016 -60.544 -22.344 1.00 36.89 350 TYR B O 1
ATOM 5148 N N . ALA B 1 351 ? 34.062 -60.664 -23.270 1.00 37.03 351 ALA B N 1
ATOM 5149 C CA . ALA B 1 351 ? 33.646 -60.188 -24.590 1.00 37.95 351 ALA B CA 1
ATOM 5150 C C . ALA B 1 351 ? 33.281 -61.342 -25.524 1.00 44.29 351 ALA B C 1
ATOM 5151 O O . ALA B 1 351 ? 33.583 -62.503 -25.244 1.00 52.86 351 ALA B O 1
#

Foldseek 3Di:
DAEAAEAQFLADCVQPNLVRSLVLLLVVLLLCQVLPHAAYEYEADDDFSGRHSPNDQLVSQLSSLQSHQHHAYEYPAAEQLQDPLLVVLQSQQVSQVSNLNRYAHEYEHDQQVVVCVVSVHDPPCSVLSRVLSVVSSVCLQQHAQDARCGPVDTDGNGHHPPHHNDVSHHAYEYEDQDDLVVLLVCLLVQHAYEYEPLPDALVVVLVSLVSNCVSNVVNVHHDDQASYEYEAAFFADQAFVVQCVLSVVQVVSSVVSVVVRSCVVSVVSLVRLSHQTGHLVSNQVSVVVSCVSRNHHYYHHHQDGGNPDSVRSSNRSVRCSVRPVVVVD/DAEAAELQFLADVVQPDLVRSLVLLLVVLALRQVLVHAAYEYEADDDFSRRHSPNDLLVSQLSSLQNHQGHAYEYPAAEQLQDPLLVVLQSVQVSQVSNLNRYAHEYEFDDFVVVCVVSVHDSVCRVVSRVLSVVSSLCLQQDAQDFRDGDPDTDTGHNRPDHHNDPSHHAYEYEAPLPLVRLLVCLLVLHAYEDEPLPDPLVSLLVSLVSNCVSNVVNVHDDDQARYEYEAAFFEDQPQVVQCVVSVVQVVSSVVRVVVRRVVVSCVSLVSLSHQTGYLVSSLVSVVVVCVSRNRHYYHHHQDGYNPDSVRSSVRSVRCSVRPVVVVD

Secondary structure (DSSP, 8-state):
-EEEEE---B--TTTS-HHHHHHHHHHHHHHHHHHT-SEEEE----SSTBTTT-S-HHHHHHHHHHH-SSSEEEEEEE-GGGS-HHHHHHHHHHHHHHTTS-EEEEE-----HHHHHHHT--STTHHHHHHHHHHHHHHHHH-SSEEEE-SS-EEEEE--SSPPSSSS-SEEEEE-SS-HHHHHHHHHTT-EEEE-TTTS-HHHHHHHHHHHHHHHHHTT----GGGEEEEEEEEE-SSHHHHHHHHHHHHHHHHHHHHHHH--HHHHHHHTTSSEEE-HHHHHHHHHHHHHHH-S-EEEEE---TT--HHHHHHHHHHHHHHTHHHH-/-EEEEE---B--TTT--HHHHHHHHHHHHHHHHHHT-SEEEE----SSTBTTT-S-HHHHHHHHHHH-SSSEEEEEEE-GGGS-HHHHHHHHHHHHHHTTS-EEEEE-----HHHHHHHT--GGGHHHHHHHHHHHHHHHHH-SSEEEE-SS-EEEEE--SSPPSSSS-SEEEEE--SSHHHHHHHHHHT-EEEE-TTTS-HHHHHHHHHHHHHHHHHHT----GGGEEEEEEEEE-SSHHHHHHHHHHHHHHHHHHHHHHT--HHHHHHHTTSSEEE-HHHHHHHHHHHHHHH-S-EEEEE---TT--HHHHHHHHHHHHHHTGGGG-

InterPro domains:
  IPR011251 Luciferase-like domain [PF00296] (1-315)
  IPR036661 Luciferase-like domain superfamily [G3DSA:3.20.20.30] (1-353)
  IPR036661 Luciferase-like domain superfamily [SSF51679] (1-349)
  IPR050766 Bacterial Luciferase Oxidoreductase [PTHR30137] (1-349)

Nearest PDB structures (foldseek):
  7bip-assembly1_B  TM=9.956E-01  e=3.147E-61  Streptomyces bottropensis
  2i7g-assembly1_A  TM=8.947E-01  e=2.303E-24  Agrobacterium fabrum str. C58
  8k74-assembly1_A  TM=8.139E-01  e=1.009E-22  Klebsiella sp. PCX
  8k74-assembly1_B  TM=8.166E-01  e=2.383E-22  Klebsiella sp. PCX
  6fri-assembly2_C  TM=8.538E-01  e=2.410E-18  Photobacterium leiognathi

Radius of gyration: 25.43 Å; Cα contacts (8 Å, |Δi|>4): 1420; chains: 2; bounding box: 54×74×63 Å

Sequence (658 aa):
MKFGINLFPTVGPAEKSAGQHFEESLRLAELADELGFHHVKTVEHYFHEYGGYSPDPVTFLAAAAARTRRVRLVTGAVLPVFTHPLKLAGKLAMLDNISQGRLDVGFGRAFLPDEFTAFEISMDESRARFDEGVEAVRRLWAEEDVVWEGTFHRFGPVTMLPRTWQRPHPRILVATAKTPASAEAAARAGHGVMLVPSINPREQVQKTLSLYRDAASAAGFKPTEEDIHMSYNCYLAEDGQEARQKGGQASERANRALASAVSGDFDRAVAERKALVGTPDEVRAAIDDIRGWFGDFTISLQVISGAMPFEESARTMRLFAEHLLPHYAMKFGINLFPTVGPAEKSAGQHFEEESLRLAELADELGFHHVKTVEHYFHEYGGYSPDPVTFLAAAAARTRRVRLVTGAVLPVFTHPLKLAGKLAMLDNISQGRLDVGFGRRAFLPDEFTAFEISMDESRARFDEGVEAVRRLWAEEDVVWEGTFHRFGPVTMLPRTWQRPHPRILVATAKTPASAEAAARAGHGVMLVPSINPREQVQKTLSLYRDAASAAGFKPTEEDIHMSSYNCYLAEDGQEARQKGGQASERANRALASAVSGDFDRAVAERKALVGTPDEVRAAIDDIRGWFGDFTISLQVISGAMPFEESARTMRLFAEHLLPHYA